Protein AF-0000000070395823 (afdb_homodimer)

pLDDT: mean 83.4, std 17.19, range [32.25, 97.19]

Foldseek 3Di:
DDPPPPPPPPPPPPPPPPPPPPPPPPPDFDFAFQWKKWKKFKWWWKQDPVGIDIDTWIKIKTHHNVQQKMKIWTWDADPVGDIWIWMWIDRQVVQWIWIDTPLAIAIEGHDDGRDGGTDDPPKDWDDWDFDDDPVDTFTKTWIWDDDPPFQKIKIWIWTADPVGHIHTAKMWMWGDDPRMTTTMIIGIDDMDRDDDDPCVNDDDPPRHHYD/DDPPPPPPPPPPPPPPPPPPPPPPPPPDFDFAFQWKKWKKFKWWWKQDPVGIDIDTWIWIKTHHNVQQKMKIWTWDADPVGDIWIWMWIDRQVVQWIWIDTPLAIAIEGHDDGRDGGTDDPPKDWDDWDFDDDPVDTFTWTWIWDDDPPFQKIKIWIWTADPVGHIHTAKMWMWGDDPRMTITMIIGIDDMDRDDDDPCSNDDDPPRHHYD

Solvent-accessible surface area (backbone atoms only — not comparable to full-atom values): 23323 Å² total; per-residue (Å²): 136,86,82,76,78,78,78,77,77,78,73,76,79,75,76,74,76,77,72,75,73,67,72,71,71,68,83,73,72,49,42,39,67,57,36,30,32,30,37,29,43,37,39,36,34,35,40,42,97,92,41,80,44,78,42,77,48,59,31,41,38,38,42,32,54,92,72,26,33,34,29,38,38,31,74,41,77,44,93,86,68,51,67,50,55,36,36,37,34,36,32,34,77,75,28,32,33,36,41,30,52,80,88,45,32,38,29,34,78,40,96,55,73,68,80,71,54,44,59,55,88,83,40,42,80,73,47,74,50,26,31,59,43,87,92,56,58,44,42,35,36,33,34,35,36,70,44,86,98,54,59,30,40,36,37,40,31,33,27,65,32,86,96,60,48,26,39,66,37,35,38,37,35,28,33,46,55,96,84,17,42,35,28,41,37,36,42,32,27,55,52,38,81,44,79,70,61,73,67,73,62,54,73,73,80,92,58,52,44,81,98,137,85,82,77,75,80,78,76,78,77,72,75,78,77,77,76,77,78,72,74,73,65,71,72,70,68,82,73,73,51,43,40,67,58,37,30,33,29,38,29,45,36,38,37,34,35,41,42,97,92,41,76,45,77,43,80,49,59,31,41,40,38,43,33,54,90,74,26,34,32,29,38,38,32,74,43,76,43,93,88,68,51,68,46,55,36,36,38,32,36,33,35,77,76,28,32,34,36,42,30,52,76,91,46,31,37,31,35,79,41,98,53,73,67,79,70,53,44,59,57,90,83,41,41,80,73,47,75,51,25,32,58,42,88,90,58,58,45,46,32,38,32,34,36,36,69,44,86,98,54,58,32,39,36,37,40,33,33,27,68,32,86,96,60,48,25,39,66,37,34,37,37,34,29,34,45,55,96,86,18,41,34,28,42,36,34,41,33,26,55,52,37,83,42,79,68,59,72,68,75,61,52,73,74,81,91,58,52,44,79,99

Structure (mmCIF, N/CA/C/O backbone):
data_AF-0000000070395823-model_v1
#
loop_
_entity.id
_entity.type
_entity.pdbx_description
1 polymer 'Uncharacterized protein LOC111121344'
#
loop_
_atom_site.group_PDB
_atom_site.id
_atom_site.type_symbol
_atom_site.label_atom_id
_atom_site.label_alt_id
_atom_site.label_comp_id
_atom_site.label_asym_id
_atom_site.label_entity_id
_atom_site.label_seq_id
_atom_site.pdbx_PDB_ins_code
_atom_site.Cartn_x
_atom_site.Cartn_y
_atom_site.Cartn_z
_atom_site.occupancy
_atom_site.B_iso_or_equiv
_atom_site.auth_seq_id
_atom_site.auth_comp_id
_atom_site.auth_asym_id
_atom_site.auth_atom_id
_atom_site.pdbx_PDB_model_num
ATOM 1 N N . MET A 1 1 ? -76 46.656 -15.5 1 32.94 1 MET A N 1
ATOM 2 C CA . MET A 1 1 ? -74.562 46.594 -15.633 1 32.94 1 MET A CA 1
ATOM 3 C C . MET A 1 1 ? -74 45.312 -14.992 1 32.94 1 MET A C 1
ATOM 5 O O . MET A 1 1 ? -74.188 45.062 -13.805 1 32.94 1 MET A O 1
ATOM 9 N N . SER A 1 2 ? -73.812 44.219 -15.781 1 36.81 2 SER A N 1
ATOM 10 C CA . SER A 1 2 ? -73.375 42.812 -15.617 1 36.81 2 SER A CA 1
ATOM 11 C C . SER A 1 2 ? -71.938 42.781 -15.195 1 36.81 2 SER A C 1
ATOM 13 O O . SER A 1 2 ? -71.062 43.312 -15.883 1 36.81 2 SER A O 1
ATOM 15 N N . PHE A 1 3 ? -71.625 42.719 -13.93 1 42.22 3 PHE A N 1
ATOM 16 C CA . PHE A 1 3 ? -70.312 42.531 -13.227 1 42.22 3 PHE A CA 1
ATOM 17 C C . PHE A 1 3 ? -69.688 41.188 -13.602 1 42.22 3 PHE A C 1
ATOM 19 O O . PHE A 1 3 ? -70.062 40.156 -13.047 1 42.22 3 PHE A O 1
ATOM 26 N N . TRP A 1 4 ? -69.312 40.906 -14.836 1 35.66 4 TRP A N 1
ATOM 27 C CA . TRP A 1 4 ? -68.5 39.781 -15.234 1 35.66 4 TRP A CA 1
ATOM 28 C C . TRP A 1 4 ? -67.125 39.844 -14.609 1 35.66 4 TRP A C 1
ATOM 30 O O . TRP A 1 4 ? -66.312 40.781 -14.914 1 35.66 4 TRP A O 1
ATOM 40 N N . ALA A 1 5 ? -67 39.406 -13.289 1 36.69 5 ALA A N 1
ATOM 41 C CA . ALA A 1 5 ? -65.75 39.125 -12.586 1 36.69 5 ALA A CA 1
ATOM 42 C C . ALA A 1 5 ? -64.875 38.25 -13.43 1 36.69 5 ALA A C 1
ATOM 44 O O . ALA A 1 5 ? -65.25 37.188 -13.898 1 36.69 5 ALA A O 1
ATOM 45 N N . SER A 1 6 ? -63.875 38.844 -14.195 1 34.88 6 SER A N 1
ATOM 46 C CA . SER A 1 6 ? -62.75 38.188 -14.852 1 34.88 6 SER A CA 1
ATOM 47 C C . SER A 1 6 ? -62 37.281 -13.883 1 34.88 6 SER A C 1
ATOM 49 O O . SER A 1 6 ? -61.375 37.75 -12.93 1 34.88 6 SER A O 1
ATOM 51 N N . LEU A 1 7 ? -62.406 36.062 -13.648 1 36.81 7 LEU A N 1
ATOM 52 C CA . LEU A 1 7 ? -61.625 35.031 -12.969 1 36.81 7 LEU A CA 1
ATOM 53 C C . LEU A 1 7 ? -60.281 34.812 -13.688 1 36.81 7 LEU A C 1
ATOM 55 O O . LEU A 1 7 ? -60.25 34.25 -14.789 1 36.81 7 LEU A O 1
ATOM 59 N N . ALA A 1 8 ? -59.281 35.719 -13.547 1 37.19 8 ALA A N 1
ATOM 60 C CA . ALA A 1 8 ? -57.875 35.438 -13.93 1 37.19 8 ALA A CA 1
ATOM 61 C C . ALA A 1 8 ? -57.438 34.062 -13.445 1 37.19 8 ALA A C 1
ATOM 63 O O . ALA A 1 8 ? -57.594 33.75 -12.273 1 37.19 8 ALA A O 1
ATOM 64 N N . LEU A 1 9 ? -57.438 33.031 -14.32 1 36.94 9 LEU A N 1
ATOM 65 C CA . LEU A 1 9 ? -56.844 31.703 -14.188 1 36.94 9 LEU A CA 1
ATOM 66 C C . LEU A 1 9 ? -55.406 31.797 -13.695 1 36.94 9 LEU A C 1
ATOM 68 O O . LEU A 1 9 ? -54.562 32.375 -14.359 1 36.94 9 LEU A O 1
ATOM 72 N N . TYR A 1 10 ? -55.156 32.031 -12.398 1 38.88 10 TYR A N 1
ATOM 73 C CA . TYR A 1 10 ? -53.844 31.766 -11.828 1 38.88 10 TYR A CA 1
ATOM 74 C C . TYR A 1 10 ? -53.312 30.422 -12.32 1 38.88 10 TYR A C 1
ATOM 76 O O . TYR A 1 10 ? -53.875 29.375 -12.031 1 38.88 10 TYR A O 1
ATOM 84 N N . THR A 1 11 ? -52.688 30.375 -13.523 1 43.28 11 THR A N 1
ATOM 85 C CA . THR A 1 11 ? -51.906 29.203 -13.922 1 43.28 11 THR A CA 1
ATOM 86 C C . THR A 1 11 ? -50.844 28.859 -12.859 1 43.28 11 THR A C 1
ATOM 88 O O . THR A 1 11 ? -50 29.703 -12.523 1 43.28 11 THR A O 1
ATOM 91 N N . PRO A 1 12 ? -51.094 27.938 -11.93 1 45.09 12 PRO A N 1
ATOM 92 C CA . PRO A 1 12 ? -50 27.484 -11.086 1 45.09 12 PRO A CA 1
ATOM 93 C C . PRO A 1 12 ? -48.75 27.109 -11.883 1 45.09 12 PRO A C 1
ATOM 95 O O . PRO A 1 12 ? -48.844 26.344 -12.852 1 45.09 12 PRO A O 1
ATOM 98 N N . LEU A 1 13 ? -47.812 28.031 -12.031 1 44.53 13 LEU A N 1
ATOM 99 C CA . LEU A 1 13 ? -46.469 27.656 -12.492 1 44.53 13 LEU A CA 1
ATOM 100 C C . LEU A 1 13 ? -45.969 26.422 -11.766 1 44.53 13 LEU A C 1
ATOM 102 O O . LEU A 1 13 ? -45.688 26.469 -10.562 1 44.53 13 LEU A O 1
ATOM 106 N N . LEU A 1 14 ? -46.406 25.234 -12.172 1 43.81 14 LEU A N 1
ATOM 107 C CA . LEU A 1 14 ? -45.75 23.984 -11.773 1 43.81 14 LEU A CA 1
ATOM 108 C C . LEU A 1 14 ? -44.219 24.078 -11.977 1 43.81 14 LEU A C 1
ATOM 110 O O . LEU A 1 14 ? -43.75 24.125 -13.109 1 43.81 14 LEU A O 1
ATOM 114 N N . LEU A 1 15 ? -43.5 24.688 -11.039 1 43.66 15 LEU A N 1
ATOM 115 C CA . LEU A 1 15 ? -42.062 24.516 -10.953 1 43.66 15 LEU A CA 1
ATOM 116 C C . LEU A 1 15 ? -41.688 23.047 -10.977 1 43.66 15 LEU A C 1
ATOM 118 O O . LEU A 1 15 ? -41.969 22.312 -10.016 1 43.66 15 LEU A O 1
ATOM 122 N N . ILE A 1 16 ? -41.562 22.453 -12.18 1 43.69 16 ILE A N 1
ATOM 123 C CA . ILE A 1 16 ? -40.938 21.156 -12.336 1 43.69 16 ILE A CA 1
ATOM 124 C C . ILE A 1 16 ? -39.562 21.172 -11.68 1 43.69 16 ILE A C 1
ATOM 126 O O . ILE A 1 16 ? -38.625 21.844 -12.164 1 43.69 16 ILE A O 1
ATOM 130 N N . LEU A 1 17 ? -39.5 20.953 -10.391 1 42.12 17 LEU A N 1
ATOM 131 C CA . LEU A 1 17 ? -38.25 20.531 -9.789 1 42.12 17 LEU A CA 1
ATOM 132 C C . LEU A 1 17 ? -37.625 19.406 -10.602 1 42.12 17 LEU A C 1
ATOM 134 O O . LEU A 1 17 ? -38.062 18.266 -10.547 1 42.12 17 LEU A O 1
ATOM 138 N N . TYR A 1 18 ? -36.938 19.734 -11.703 1 43.25 18 TYR A N 1
ATOM 139 C CA . TYR A 1 18 ? -35.969 18.797 -12.32 1 43.25 18 TYR A CA 1
ATOM 140 C C . TYR A 1 18 ? -34.969 18.297 -11.297 1 43.25 18 TYR A C 1
ATOM 142 O O . TYR A 1 18 ? -34 18.969 -10.984 1 43.25 18 TYR A O 1
ATOM 150 N N . THR A 1 19 ? -35.438 17.328 -10.445 1 45.16 19 THR A N 1
ATOM 151 C CA . THR A 1 19 ? -34.406 16.531 -9.758 1 45.16 19 THR A CA 1
ATOM 152 C C . THR A 1 19 ? -33.531 15.773 -10.758 1 45.16 19 THR A C 1
ATOM 154 O O . THR A 1 19 ? -34 14.844 -11.414 1 45.16 19 THR A O 1
ATOM 157 N N . GLU A 1 20 ? -32.531 16.344 -11.25 1 43.03 20 GLU A N 1
ATOM 158 C CA . GLU A 1 20 ? -31.531 15.531 -11.914 1 43.03 20 GLU A CA 1
ATOM 159 C C . GLU A 1 20 ? -31.156 14.312 -11.078 1 43.03 20 GLU A C 1
ATOM 161 O O . GLU A 1 20 ? -30.516 14.438 -10.031 1 43.03 20 GLU A O 1
ATOM 166 N N . ILE A 1 21 ? -31.922 13.281 -11.219 1 42.41 21 ILE A N 1
ATOM 167 C CA . ILE A 1 21 ? -31.375 12.008 -10.773 1 42.41 21 ILE A CA 1
ATOM 168 C C . ILE A 1 21 ? -29.984 11.789 -11.367 1 42.41 21 ILE A C 1
ATOM 170 O O . ILE A 1 21 ? -29.859 11.562 -12.57 1 42.41 21 ILE A O 1
ATOM 174 N N . HIS A 1 22 ? -29 12.312 -10.789 1 41.56 22 HIS A N 1
ATOM 175 C CA . HIS A 1 22 ? -27.703 11.789 -11.172 1 41.56 22 HIS A CA 1
ATOM 176 C C . HIS A 1 22 ? -27.688 10.266 -11.125 1 41.56 22 HIS A C 1
ATOM 178 O O . HIS A 1 22 ? -28.094 9.664 -10.133 1 41.56 22 HIS A O 1
ATOM 184 N N . PRO A 1 23 ? -27.766 9.625 -12.258 1 39.72 23 PRO A N 1
ATOM 185 C CA . PRO A 1 23 ? -27.625 8.172 -12.125 1 39.72 23 PRO A CA 1
ATOM 186 C C . PRO A 1 23 ? -26.562 7.781 -11.086 1 39.72 23 PRO A C 1
ATOM 188 O O . PRO A 1 23 ? -25.5 8.398 -11.023 1 39.72 23 PRO A O 1
ATOM 191 N N . ILE A 1 24 ? -26.984 7.266 -10.016 1 39.91 24 ILE A N 1
ATOM 192 C CA . ILE A 1 24 ? -26.016 6.57 -9.172 1 39.91 24 ILE A CA 1
ATOM 193 C C . ILE A 1 24 ? -25 5.828 -10.039 1 39.91 24 ILE A C 1
ATOM 195 O O . ILE A 1 24 ? -25.375 4.934 -10.805 1 39.91 24 ILE A O 1
ATOM 199 N N . GLN A 1 25 ? -24.125 6.434 -10.633 1 43.28 25 GLN A N 1
ATOM 200 C CA . GLN A 1 25 ? -23.094 5.609 -11.25 1 43.28 25 GLN A CA 1
ATOM 201 C C . GLN A 1 25 ? -22.906 4.297 -10.492 1 43.28 25 GLN A C 1
ATOM 203 O O . GLN A 1 25 ? -22.578 4.309 -9.305 1 43.28 25 GLN A O 1
ATOM 208 N N . SER A 1 26 ? -23.656 3.299 -10.734 1 48.53 26 SER A N 1
ATOM 209 C CA . SER A 1 26 ? -23.547 1.973 -10.133 1 48.53 26 SER A CA 1
ATOM 210 C C . SER A 1 26 ? -22.094 1.628 -9.828 1 48.53 26 SER A C 1
ATOM 212 O O . SER A 1 26 ? -21.234 1.735 -10.695 1 48.53 26 SER A O 1
ATOM 214 N N . ILE A 1 27 ? -21.781 1.817 -8.609 1 60.62 27 ILE A N 1
ATOM 215 C CA . ILE A 1 27 ? -20.469 1.364 -8.18 1 60.62 27 ILE A CA 1
ATOM 216 C C . ILE A 1 27 ? -20.156 0.008 -8.805 1 60.62 27 ILE A C 1
ATOM 218 O O . ILE A 1 27 ? -20.828 -0.985 -8.516 1 60.62 27 ILE A O 1
ATOM 222 N N . THR A 1 28 ? -19.641 -0.088 -10.023 1 70.62 28 THR A N 1
ATOM 223 C CA . THR A 1 28 ? -19.344 -1.343 -10.703 1 70.62 28 THR A CA 1
ATOM 224 C C . THR A 1 28 ? -18.172 -2.061 -10.031 1 70.62 28 THR A C 1
ATOM 226 O O . THR A 1 28 ? -17.062 -1.522 -9.953 1 70.62 28 THR A O 1
ATOM 229 N N . ARG A 1 29 ? -18.562 -3.084 -9.18 1 85.81 29 ARG A N 1
ATOM 230 C CA . ARG A 1 29 ? -17.578 -4.055 -8.727 1 85.81 29 ARG A CA 1
ATOM 231 C C . ARG A 1 29 ? -16.922 -4.777 -9.898 1 85.81 29 ARG A C 1
ATOM 233 O O . ARG A 1 29 ? -17.609 -5.504 -10.633 1 85.81 29 ARG A O 1
ATOM 240 N N . CYS A 1 30 ? -15.75 -4.469 -10.109 1 88.88 30 CYS A N 1
ATOM 241 C CA . CYS A 1 30 ? -15.133 -5.016 -11.312 1 88.88 30 CYS A CA 1
ATOM 242 C C . CYS A 1 30 ? -14.359 -6.293 -11 1 88.88 30 CYS A C 1
ATOM 244 O O . CYS A 1 30 ? -14.172 -6.633 -9.828 1 88.88 30 CYS A O 1
ATOM 246 N N . CYS A 1 31 ? -14.039 -7.023 -12.039 1 92.25 31 CYS A N 1
ATOM 247 C CA . CYS A 1 31 ? -13.281 -8.266 -11.93 1 92.25 31 CYS A CA 1
ATOM 248 C C . CYS A 1 31 ? -11.906 -8.125 -12.578 1 92.25 31 CYS A C 1
ATOM 250 O O . CYS A 1 31 ? -11.773 -7.516 -13.641 1 92.25 31 CYS A O 1
ATOM 252 N N . LEU A 1 32 ? -10.977 -8.656 -11.914 1 93.31 32 LEU A N 1
ATOM 253 C CA . LEU A 1 32 ? -9.656 -8.75 -12.516 1 93.31 32 LEU A CA 1
ATOM 254 C C . LEU A 1 32 ? -9.688 -9.617 -13.766 1 93.31 32 LEU A C 1
ATOM 256 O O . LEU A 1 32 ? -10.555 -10.477 -13.906 1 93.31 32 LEU A O 1
ATOM 260 N N . PRO A 1 33 ? -8.695 -9.398 -14.672 1 91.75 33 PRO A N 1
ATOM 261 C CA . PRO A 1 33 ? -8.555 -10.359 -15.773 1 91.75 33 PRO A CA 1
ATOM 262 C C . PRO A 1 33 ? -8.344 -11.789 -15.289 1 91.75 33 PRO A C 1
ATOM 264 O O . PRO A 1 33 ? -7.77 -12.008 -14.219 1 91.75 33 PRO A O 1
ATOM 267 N N . ASP A 1 34 ? -8.805 -12.703 -16.109 1 91.56 34 ASP A N 1
ATOM 268 C CA . ASP A 1 34 ? -8.742 -14.109 -15.695 1 91.56 34 ASP A CA 1
ATOM 269 C C . ASP A 1 34 ? -7.316 -14.641 -15.766 1 91.56 34 ASP A C 1
ATOM 271 O O . ASP A 1 34 ? -6.996 -15.656 -15.141 1 91.56 34 ASP A O 1
ATOM 275 N N . ASN A 1 35 ? -6.512 -14.016 -16.609 1 93.06 35 ASN A N 1
ATOM 276 C CA . ASN A 1 35 ? -5.105 -14.367 -16.766 1 93.06 35 ASN A CA 1
ATOM 277 C C . ASN A 1 35 ? -4.238 -13.125 -16.969 1 93.06 35 ASN A C 1
ATOM 279 O O . ASN A 1 35 ? -4.535 -12.289 -17.812 1 93.06 35 ASN A O 1
ATOM 283 N N . PHE A 1 36 ? -3.166 -13.055 -16.141 1 93.25 36 PHE A N 1
ATOM 284 C CA .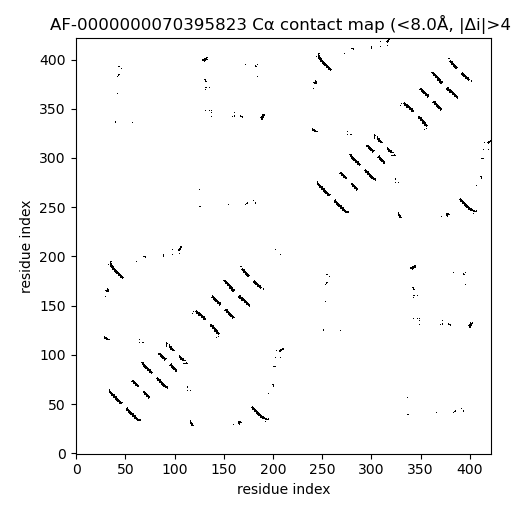 PHE A 1 36 ? -2.256 -11.93 -16.312 1 93.25 36 PHE A CA 1
ATOM 285 C C . PHE A 1 36 ? -0.923 -12.203 -15.625 1 93.25 36 PHE A C 1
ATOM 287 O O . PHE A 1 36 ? -0.799 -13.164 -14.859 1 93.25 36 PHE A O 1
ATOM 294 N N . ARG A 1 37 ? 0.043 -11.453 -15.969 1 94.94 37 ARG A N 1
ATOM 295 C CA . ARG A 1 37 ? 1.33 -11.406 -15.289 1 94.94 37 ARG A CA 1
ATOM 296 C C . ARG A 1 37 ? 1.631 -10 -14.781 1 94.94 37 ARG A C 1
ATOM 298 O O . ARG A 1 37 ? 1.167 -9.016 -15.367 1 94.94 37 ARG A O 1
ATOM 305 N N . SER A 1 38 ? 2.355 -9.93 -13.734 1 95.19 38 SER A N 1
ATOM 306 C CA . SER A 1 38 ? 2.697 -8.641 -13.148 1 95.19 38 SER A CA 1
ATOM 307 C C . SER A 1 38 ? 3.953 -8.734 -12.289 1 95.19 38 SER A C 1
ATOM 309 O O . SER A 1 38 ? 4.422 -9.836 -11.984 1 95.19 38 SER A O 1
ATOM 311 N N . HIS A 1 39 ? 4.504 -7.625 -12.039 1 96.19 39 HIS A N 1
ATOM 312 C CA . HIS A 1 39 ? 5.465 -7.504 -10.953 1 96.19 39 HIS A CA 1
ATOM 313 C C . HIS A 1 39 ? 4.793 -7.004 -9.672 1 96.19 39 HIS A C 1
ATOM 315 O O . HIS A 1 39 ? 3.854 -6.207 -9.734 1 96.19 39 HIS A O 1
ATOM 321 N N . MET A 1 40 ? 5.316 -7.492 -8.562 1 95.38 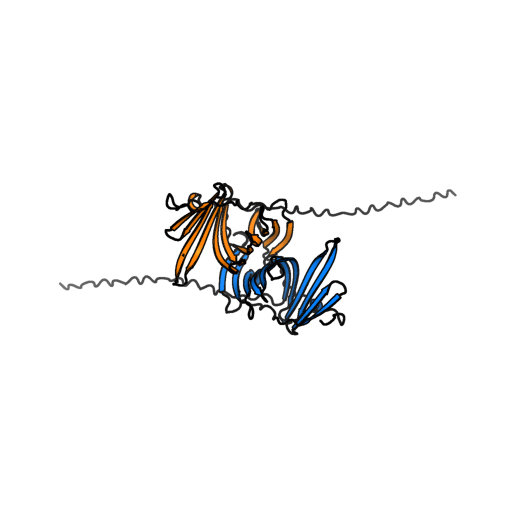40 MET A N 1
ATOM 322 C CA . MET A 1 40 ? 4.809 -7.066 -7.266 1 95.38 40 MET A CA 1
ATOM 323 C C . MET A 1 40 ? 5.957 -6.734 -6.316 1 95.38 40 MET A C 1
ATOM 325 O O . MET A 1 40 ? 6.855 -7.551 -6.109 1 95.38 40 MET A O 1
ATOM 329 N N . ASP A 1 41 ? 5.949 -5.562 -5.852 1 93.06 41 ASP A N 1
ATOM 330 C CA . ASP A 1 41 ? 6.785 -5.262 -4.695 1 93.06 41 ASP A CA 1
ATOM 331 C C . ASP A 1 41 ? 6.059 -5.59 -3.393 1 93.06 41 ASP A C 1
ATOM 333 O O . ASP A 1 41 ? 4.98 -5.055 -3.127 1 93.06 41 ASP A O 1
ATOM 337 N N . VAL A 1 42 ? 6.652 -6.492 -2.648 1 94.19 42 VAL A N 1
ATOM 338 C CA . VAL A 1 42 ? 6.035 -6.961 -1.413 1 94.19 42 VAL A CA 1
ATOM 339 C C . VAL A 1 42 ? 6.812 -6.434 -0.211 1 94.19 42 VAL A C 1
ATOM 341 O O . VAL A 1 42 ? 8.031 -6.621 -0.121 1 94.19 42 VAL A O 1
ATOM 344 N N . THR A 1 43 ? 6.094 -5.754 0.665 1 91.25 43 THR A N 1
ATOM 345 C CA . THR A 1 43 ? 6.746 -5.242 1.865 1 91.25 43 THR A CA 1
ATOM 346 C C . THR A 1 43 ? 5.844 -5.414 3.086 1 91.25 43 THR A C 1
ATOM 348 O O . THR A 1 43 ? 4.621 -5.445 2.959 1 91.25 43 THR A O 1
ATOM 351 N N . GLY A 1 44 ? 6.422 -5.547 4.242 1 90.25 44 GLY A N 1
ATOM 352 C CA . GLY A 1 44 ? 5.715 -5.742 5.496 1 90.25 44 GLY A CA 1
ATOM 353 C C . GLY A 1 44 ? 6.371 -6.773 6.398 1 90.25 44 GLY A C 1
ATOM 354 O O . GLY A 1 44 ? 7.598 -6.801 6.523 1 90.25 44 GLY A O 1
ATOM 355 N N . GLY A 1 45 ? 5.477 -7.504 7.105 1 85.38 45 GLY A N 1
ATOM 356 C CA . GLY A 1 45 ? 6.062 -8.516 7.973 1 85.38 45 GLY A CA 1
ATOM 357 C C . GLY A 1 45 ? 5.051 -9.164 8.898 1 85.38 45 GLY A C 1
ATOM 358 O O . GLY A 1 45 ? 3.846 -8.953 8.758 1 85.38 45 GLY A O 1
ATOM 359 N N . PHE A 1 46 ? 5.66 -10.07 9.656 1 83.44 46 PHE A N 1
ATOM 360 C CA . PHE A 1 46 ? 4.922 -10.844 10.648 1 83.44 46 PHE A CA 1
ATOM 361 C C . PHE A 1 46 ? 5.543 -10.688 12.031 1 83.44 46 PHE A C 1
ATOM 363 O O . PHE A 1 46 ? 6.762 -10.562 12.156 1 83.44 46 PHE A O 1
ATOM 370 N N . LEU A 1 47 ? 4.664 -10.617 12.93 1 83.19 47 LEU A N 1
ATOM 371 C CA . LEU A 1 47 ? 5.105 -10.695 14.32 1 83.19 47 LEU A CA 1
ATOM 372 C C . LEU A 1 47 ? 4.578 -11.961 14.984 1 83.19 47 LEU A C 1
ATOM 374 O O . LEU A 1 47 ? 3.363 -12.125 15.133 1 83.19 47 LEU A O 1
ATOM 378 N N . SER A 1 48 ? 5.574 -12.766 15.328 1 81.94 48 SER A N 1
ATOM 379 C CA . SER A 1 48 ? 5.238 -13.992 16.031 1 81.94 48 SER A CA 1
ATOM 380 C C . SER A 1 48 ? 5.957 -14.07 17.375 1 81.94 48 SER A C 1
ATOM 382 O O . SER A 1 48 ? 6.645 -13.133 17.781 1 81.94 48 SER A O 1
ATOM 384 N N . ASN A 1 49 ? 5.719 -15.172 18.109 1 80.5 49 ASN A N 1
ATOM 385 C CA . ASN A 1 49 ? 6.395 -15.391 19.391 1 80.5 49 ASN A CA 1
ATOM 386 C C . ASN A 1 49 ? 7.91 -15.484 19.203 1 80.5 49 ASN A C 1
ATOM 388 O O . ASN A 1 49 ? 8.664 -15.219 20.141 1 80.5 49 ASN A O 1
ATOM 392 N N . ASP A 1 50 ? 8.352 -15.828 18 1 83.31 50 ASP A N 1
ATOM 393 C CA . ASP A 1 50 ? 9.781 -15.969 17.719 1 83.31 50 ASP A CA 1
ATOM 394 C C . ASP A 1 50 ? 10.391 -14.633 17.312 1 83.31 50 ASP A C 1
ATOM 396 O O . ASP A 1 50 ? 11.602 -14.539 17.094 1 83.31 50 ASP A O 1
ATOM 400 N N . GLY A 1 51 ? 9.531 -13.656 17.297 1 80.69 51 GLY A N 1
ATOM 401 C CA . GLY A 1 51 ? 10.023 -12.336 16.922 1 80.69 51 GLY A CA 1
ATOM 402 C C . GLY A 1 51 ? 9.523 -11.867 15.578 1 80.69 51 GLY A C 1
ATOM 403 O O . GLY A 1 51 ? 8.727 -12.547 14.93 1 80.69 51 GLY A O 1
ATOM 404 N N . PRO A 1 52 ? 9.969 -10.68 15.219 1 82.56 52 PRO A N 1
ATOM 405 C CA . PRO A 1 52 ? 9.523 -10.125 13.938 1 82.56 52 PRO A CA 1
ATOM 406 C C . PRO A 1 52 ? 10.242 -10.742 12.742 1 82.56 52 PRO A C 1
ATOM 408 O O . PRO A 1 52 ? 11.422 -11.078 12.836 1 82.56 52 PRO A O 1
ATOM 411 N N . ARG A 1 53 ? 9.477 -10.938 11.648 1 85.56 53 ARG A N 1
ATOM 412 C CA . ARG A 1 53 ? 10 -11.297 10.336 1 85.56 53 ARG A CA 1
ATOM 413 C C . ARG A 1 53 ? 9.555 -10.297 9.281 1 85.56 53 ARG A C 1
ATOM 415 O O . ARG A 1 53 ? 8.359 -10.062 9.102 1 85.56 53 ARG A O 1
ATOM 422 N N . PHE A 1 54 ? 10.531 -9.773 8.633 1 84.56 54 PHE A N 1
ATOM 423 C CA . PHE A 1 54 ? 10.234 -8.75 7.629 1 84.56 54 PHE A CA 1
ATOM 424 C C . PHE A 1 54 ? 10.289 -9.336 6.227 1 84.56 54 PHE A C 1
ATOM 426 O O . PHE A 1 54 ? 11.07 -10.25 5.961 1 84.56 54 PHE A O 1
ATOM 433 N N . VAL A 1 55 ? 9.43 -8.859 5.434 1 86.81 55 VAL A N 1
ATOM 434 C CA . VAL A 1 55 ? 9.383 -9.242 4.027 1 86.81 55 VAL A CA 1
ATOM 435 C C . VAL A 1 55 ? 9.656 -8.016 3.148 1 86.81 55 VAL A C 1
ATOM 437 O O . VAL A 1 55 ? 9.055 -6.961 3.346 1 86.81 55 VAL A O 1
ATOM 440 N N . ASP A 1 56 ? 10.578 -8.133 2.352 1 88.5 56 ASP A N 1
ATOM 441 C CA . ASP A 1 56 ? 10.93 -7.129 1.358 1 88.5 56 ASP A CA 1
ATOM 442 C C . ASP A 1 56 ? 11.461 -7.777 0.082 1 88.5 56 ASP A C 1
ATOM 444 O O . ASP A 1 56 ? 12.625 -8.18 0.022 1 88.5 56 ASP A O 1
ATOM 448 N N . SER A 1 57 ? 10.57 -7.867 -0.919 1 89.75 57 SER A N 1
ATOM 449 C CA . SER A 1 57 ? 10.984 -8.57 -2.129 1 89.75 57 SER A CA 1
ATOM 450 C C . SER A 1 57 ? 10.195 -8.094 -3.344 1 89.75 57 SER A C 1
ATOM 452 O O . SER A 1 57 ? 9.094 -7.555 -3.205 1 89.75 57 SER A O 1
ATOM 454 N N . ARG A 1 58 ? 10.836 -8.281 -4.457 1 93.19 58 ARG A N 1
ATOM 455 C CA . ARG A 1 58 ? 10.133 -8.148 -5.727 1 93.19 58 ARG A CA 1
ATOM 456 C C . ARG A 1 58 ? 9.789 -9.516 -6.312 1 93.19 58 ARG A C 1
ATOM 458 O O . ARG A 1 58 ? 10.641 -10.398 -6.383 1 93.19 58 ARG A O 1
ATOM 465 N N . VAL A 1 59 ? 8.578 -9.609 -6.73 1 96.5 59 VAL A N 1
ATOM 466 C CA . VAL A 1 59 ? 8.031 -10.898 -7.156 1 96.5 59 VAL A CA 1
ATOM 467 C C . VAL A 1 59 ? 7.441 -10.766 -8.555 1 96.5 59 VAL A C 1
ATOM 469 O O . VAL A 1 59 ? 6.746 -9.797 -8.859 1 96.5 59 VAL A O 1
ATOM 472 N N . LEU A 1 60 ? 7.82 -11.68 -9.391 1 96.62 60 LEU A N 1
ATOM 473 C CA . LEU A 1 60 ? 7.07 -11.859 -10.625 1 96.62 60 LEU A CA 1
ATOM 474 C C . LEU A 1 60 ? 5.891 -12.805 -10.414 1 96.62 60 LEU A C 1
ATOM 476 O O . LEU A 1 60 ? 6.066 -13.93 -9.938 1 96.62 60 LEU A O 1
ATOM 480 N N . LEU A 1 61 ? 4.707 -12.352 -10.781 1 96.44 61 LEU A N 1
ATOM 481 C CA . LEU A 1 61 ? 3.488 -13.133 -10.586 1 96.44 61 LEU A CA 1
ATOM 482 C C . LEU A 1 61 ? 2.867 -13.523 -11.922 1 96.44 61 LEU A C 1
ATOM 484 O O . LEU A 1 61 ? 2.693 -12.68 -12.805 1 96.44 61 LEU A O 1
ATOM 488 N N . TYR A 1 62 ? 2.549 -14.805 -12.039 1 96.56 62 TYR A N 1
ATOM 489 C CA . TYR A 1 62 ? 1.624 -15.328 -13.039 1 96.56 62 TYR A CA 1
ATOM 490 C C . TYR A 1 62 ? 0.317 -15.773 -12.391 1 96.56 62 TYR A C 1
ATOM 492 O O . TYR A 1 62 ? 0.325 -16.516 -11.414 1 96.56 62 TYR A O 1
ATOM 500 N N . PHE A 1 63 ? -0.728 -15.297 -12.93 1 96 63 PHE A N 1
ATOM 501 C CA . PHE A 1 63 ? -2.061 -15.586 -12.406 1 96 63 PHE A CA 1
ATOM 502 C C . PHE A 1 63 ? -2.93 -16.234 -13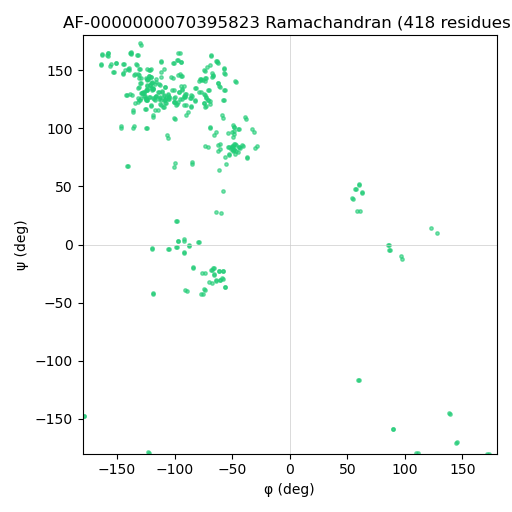.477 1 96 63 PHE A C 1
ATOM 504 O O . PHE A 1 63 ? -3.064 -15.703 -14.586 1 96 63 PHE A O 1
ATOM 511 N N . ASP A 1 64 ? -3.48 -17.344 -13.117 1 96.12 64 ASP A N 1
ATOM 512 C CA . ASP A 1 64 ? -4.395 -18.062 -14 1 96.12 64 ASP A CA 1
ATOM 513 C C . ASP A 1 64 ? -5.625 -18.562 -13.242 1 96.12 64 ASP A C 1
ATOM 515 O O . ASP A 1 64 ? -5.625 -19.656 -12.695 1 96.12 64 ASP A O 1
ATOM 519 N N . TYR A 1 65 ? -6.695 -17.812 -13.398 1 94.25 65 TYR A N 1
ATOM 520 C CA . TYR A 1 65 ? -7.879 -18.094 -12.594 1 94.25 65 TYR A CA 1
ATOM 521 C C . TYR A 1 65 ? -8.609 -19.328 -13.117 1 94.25 65 TYR A C 1
ATOM 523 O O . TYR A 1 65 ? -9.047 -20.172 -12.336 1 94.25 65 TYR A O 1
ATOM 531 N N . PRO A 1 66 ? -8.781 -19.516 -14.43 1 93.31 66 PRO A N 1
ATOM 532 C CA . PRO A 1 66 ? -9.531 -20.672 -14.93 1 93.31 66 PRO A CA 1
ATOM 533 C C . PRO A 1 66 ? -8.961 -22 -14.445 1 93.31 66 PRO A C 1
ATOM 535 O O . PRO A 1 66 ? -9.711 -22.938 -14.156 1 93.31 66 PRO A O 1
ATOM 538 N N . THR A 1 67 ? -7.66 -22.062 -14.359 1 94.19 67 THR A N 1
ATOM 539 C CA . THR A 1 67 ? -7.066 -23.328 -13.914 1 94.19 67 THR A CA 1
ATOM 540 C C . THR A 1 67 ? -6.742 -23.266 -12.422 1 94.19 67 THR A C 1
ATOM 542 O O . THR A 1 67 ? -6.207 -24.234 -11.867 1 94.19 67 THR A O 1
ATOM 545 N N . GLN A 1 68 ? -6.973 -22.141 -11.781 1 95.75 68 GLN A N 1
ATOM 546 C CA . GLN A 1 68 ? -6.77 -21.906 -10.359 1 95.75 68 GLN A CA 1
ATOM 547 C C . GLN A 1 68 ? -5.309 -22.125 -9.969 1 95.75 68 GLN A C 1
ATOM 549 O O . GLN A 1 68 ? -5.012 -22.812 -8.992 1 95.75 68 GLN A O 1
ATOM 554 N N . ARG A 1 69 ? -4.449 -21.438 -10.734 1 96.19 69 ARG A N 1
ATOM 555 C CA . ARG A 1 69 ? -3.023 -21.594 -10.477 1 96.19 69 ARG A CA 1
ATOM 556 C C . ARG A 1 69 ? -2.314 -20.25 -10.477 1 96.19 69 ARG A C 1
ATOM 558 O O . ARG A 1 69 ? -2.705 -19.344 -11.211 1 96.19 69 ARG A O 1
ATOM 565 N N . THR A 1 70 ? -1.348 -20.172 -9.664 1 97 70 THR A N 1
ATOM 566 C CA . THR A 1 70 ? -0.424 -19.047 -9.68 1 97 70 THR A CA 1
ATOM 567 C C . THR A 1 70 ? 1.023 -19.531 -9.695 1 97 70 THR A C 1
ATOM 569 O O . THR A 1 70 ? 1.313 -20.641 -9.25 1 97 70 THR A O 1
ATOM 572 N N . ARG A 1 71 ? 1.837 -18.766 -10.25 1 97.06 71 ARG A N 1
ATOM 573 C CA . ARG A 1 71 ? 3.285 -18.922 -10.195 1 97.06 71 ARG A CA 1
ATOM 574 C C . ARG A 1 71 ? 3.965 -17.641 -9.758 1 97.06 71 ARG A C 1
ATOM 576 O O . ARG A 1 71 ? 3.65 -16.562 -10.273 1 97.06 71 ARG A O 1
ATOM 583 N N . THR A 1 72 ? 4.832 -17.734 -8.797 1 96.94 72 THR A N 1
ATOM 584 C CA . THR A 1 72 ? 5.613 -16.578 -8.367 1 96.94 72 THR A CA 1
ATOM 585 C C . THR A 1 72 ? 7.109 -16.875 -8.461 1 96.94 72 THR A C 1
ATOM 587 O O . THR A 1 72 ? 7.543 -18 -8.203 1 96.94 72 THR A O 1
ATOM 590 N N . GLU A 1 73 ? 7.816 -15.875 -8.852 1 96.19 73 GLU A N 1
ATOM 591 C CA . GLU A 1 73 ? 9.273 -15.938 -8.922 1 96.19 73 GLU A CA 1
ATOM 592 C C . GLU A 1 73 ? 9.914 -14.797 -8.141 1 96.19 73 GLU A C 1
ATOM 594 O O . GLU A 1 73 ? 9.547 -13.633 -8.328 1 96.19 73 GLU A O 1
ATOM 599 N N . THR A 1 74 ? 10.797 -15.18 -7.297 1 95.25 74 THR A N 1
ATOM 600 C CA . THR A 1 74 ? 11.539 -14.203 -6.508 1 95.25 74 THR A CA 1
ATOM 601 C C . THR A 1 74 ? 13.039 -14.461 -6.602 1 95.25 74 THR A C 1
ATOM 603 O O . THR A 1 74 ? 13.492 -15.594 -6.414 1 95.25 74 THR A O 1
ATOM 606 N N . THR A 1 75 ? 13.742 -13.43 -6.883 1 91.19 75 THR A N 1
ATOM 607 C CA . THR A 1 75 ? 15.195 -13.547 -6.828 1 91.19 75 THR A CA 1
ATOM 608 C C . THR A 1 75 ? 15.695 -13.398 -5.395 1 91.19 75 THR A C 1
ATOM 610 O O . THR A 1 75 ? 15.422 -12.391 -4.738 1 91.19 75 THR A O 1
ATOM 613 N N . VAL A 1 76 ? 16.375 -14.336 -4.984 1 87.12 76 VAL A N 1
ATOM 614 C CA . VAL A 1 76 ? 16.906 -14.336 -3.625 1 87.12 76 VAL A CA 1
ATOM 615 C C . VAL A 1 76 ? 18.406 -14.055 -3.662 1 87.12 76 VAL A C 1
ATOM 617 O O . VAL A 1 76 ? 19.141 -14.688 -4.426 1 87.12 76 VAL A O 1
ATOM 620 N N . HIS A 1 77 ? 18.719 -13.102 -2.855 1 84.5 77 HIS A N 1
ATOM 621 C CA . HIS A 1 77 ? 20.125 -12.758 -2.725 1 84.5 77 HIS A CA 1
ATOM 622 C C . HIS A 1 77 ? 20.703 -13.266 -1.403 1 84.5 77 HIS A C 1
ATOM 624 O O . HIS A 1 77 ? 20.203 -12.898 -0.332 1 84.5 77 HIS A O 1
ATOM 630 N N . LEU A 1 78 ? 21.703 -13.984 -1.474 1 82.5 78 LEU A N 1
ATOM 631 C CA . LEU A 1 78 ? 22.359 -14.508 -0.277 1 82.5 78 LEU A CA 1
ATOM 632 C C . LEU A 1 78 ? 23.5 -13.609 0.164 1 82.5 78 LEU A C 1
ATOM 634 O O . LEU A 1 78 ? 24.062 -12.867 -0.647 1 82.5 78 LEU A O 1
ATOM 638 N N . PRO A 1 79 ? 23.75 -13.781 1.387 1 83.94 79 PRO A N 1
ATOM 639 C CA . PRO A 1 79 ? 24.844 -12.953 1.908 1 83.94 79 PRO A CA 1
ATOM 640 C C . PRO A 1 79 ? 26.172 -13.211 1.199 1 83.94 79 PRO A C 1
ATOM 642 O O . PRO A 1 79 ? 27.016 -12.32 1.119 1 83.94 79 PRO A O 1
ATOM 645 N N . ASN A 1 80 ? 26.406 -14.375 0.728 1 88.88 80 ASN A N 1
ATOM 646 C CA . ASN A 1 80 ? 27.672 -14.711 0.081 1 88.88 80 ASN A CA 1
ATOM 647 C C . ASN A 1 80 ? 27.719 -14.211 -1.359 1 88.88 80 ASN A C 1
ATOM 649 O O . ASN A 1 80 ? 28.672 -14.492 -2.092 1 88.88 80 ASN A O 1
ATOM 653 N N . GLY A 1 81 ? 26.719 -13.57 -1.748 1 86.62 81 GLY A N 1
ATOM 654 C CA . GLY A 1 81 ? 26.703 -12.961 -3.072 1 86.62 81 GLY A CA 1
ATOM 655 C C . GLY A 1 81 ? 26 -13.82 -4.105 1 86.62 81 GLY A C 1
ATOM 656 O O . GLY A 1 81 ? 25.734 -13.375 -5.223 1 86.62 81 GLY A O 1
ATOM 657 N N . LEU A 1 82 ? 25.719 -15.023 -3.703 1 87.06 82 LEU A N 1
ATOM 658 C CA . LEU A 1 82 ? 25.016 -15.906 -4.629 1 87.06 82 LEU A CA 1
ATOM 659 C C . LEU A 1 82 ? 23.547 -15.523 -4.723 1 87.06 82 LEU A C 1
ATOM 661 O O . LEU A 1 82 ? 22.969 -15.031 -3.752 1 87.06 82 LEU A O 1
ATOM 665 N N . THR A 1 83 ? 23.094 -15.633 -5.941 1 87.81 83 THR A N 1
ATOM 666 C CA . THR A 1 83 ? 21.688 -15.367 -6.188 1 87.81 83 THR A CA 1
ATOM 667 C C . THR A 1 83 ? 21 -16.594 -6.785 1 87.81 83 THR A C 1
ATOM 669 O O . THR A 1 83 ? 21.609 -17.344 -7.555 1 87.81 83 THR A O 1
ATOM 672 N N . PHE A 1 84 ? 19.812 -16.875 -6.344 1 88.81 84 PHE A N 1
ATOM 673 C CA . PHE A 1 84 ? 19.031 -17.922 -6.996 1 88.81 84 PHE A CA 1
ATOM 674 C C . PHE A 1 84 ? 17.578 -17.484 -7.145 1 88.81 84 PHE A C 1
ATOM 676 O O . PHE A 1 84 ? 17.141 -16.531 -6.508 1 88.81 84 PHE A O 1
ATOM 683 N N . LEU A 1 85 ? 16.922 -18.25 -7.984 1 92.75 85 LEU A N 1
ATOM 684 C CA . LEU A 1 85 ? 15.508 -17.984 -8.234 1 92.75 85 LEU A CA 1
ATOM 685 C C . LEU A 1 85 ? 14.633 -18.922 -7.414 1 92.75 85 LEU A C 1
ATOM 687 O O . LEU A 1 85 ? 14.773 -20.156 -7.5 1 92.75 85 LEU A O 1
ATOM 691 N N . HIS A 1 86 ? 13.875 -18.312 -6.621 1 95 86 HIS A N 1
ATOM 692 C CA . HIS A 1 86 ? 12.836 -19.062 -5.918 1 95 86 HIS A CA 1
ATOM 693 C C . HIS A 1 86 ? 11.516 -19.016 -6.672 1 95 86 HIS A C 1
ATOM 695 O O . HIS A 1 86 ? 11.016 -17.938 -6.996 1 95 86 HIS A O 1
ATOM 701 N N . THR A 1 87 ? 11.039 -20.25 -6.926 1 96.38 87 THR A N 1
ATOM 702 C CA . THR A 1 87 ? 9.773 -20.359 -7.645 1 96.38 87 THR A CA 1
ATOM 703 C C . THR A 1 87 ? 8.734 -21.094 -6.812 1 96.38 87 THR A C 1
ATOM 705 O O . THR A 1 87 ? 9.047 -22.109 -6.191 1 96.38 87 THR A O 1
ATOM 708 N N . GLU A 1 88 ? 7.551 -20.5 -6.824 1 96.88 88 GLU A N 1
ATOM 709 C CA . GLU A 1 88 ? 6.406 -21.156 -6.199 1 96.88 88 GLU A CA 1
ATOM 710 C C . GLU A 1 88 ? 5.25 -21.297 -7.18 1 96.88 88 GLU A C 1
ATOM 712 O O . GLU A 1 88 ? 4.84 -20.328 -7.816 1 96.88 88 GLU A O 1
ATOM 717 N N . ILE A 1 89 ? 4.848 -22.531 -7.301 1 97.19 89 ILE A N 1
ATOM 718 C CA . ILE A 1 89 ? 3.643 -22.812 -8.07 1 97.19 89 ILE A CA 1
ATOM 719 C C . ILE A 1 89 ? 2.535 -23.297 -7.141 1 97.19 89 ILE A C 1
ATOM 721 O O . ILE A 1 89 ? 2.688 -24.328 -6.473 1 97.19 89 ILE A O 1
ATOM 725 N N . ALA A 1 90 ? 1.468 -22.562 -7.133 1 97.19 90 ALA A N 1
ATOM 726 C CA . ALA A 1 90 ? 0.299 -22.969 -6.352 1 97.19 90 ALA A CA 1
ATOM 727 C C . ALA A 1 90 ? -0.823 -23.453 -7.262 1 97.19 90 ALA A C 1
ATOM 729 O O . ALA A 1 90 ? -1.257 -22.734 -8.164 1 97.19 90 ALA A O 1
ATOM 730 N N . ASP A 1 91 ? -1.197 -24.625 -7.035 1 96.94 91 ASP A N 1
ATOM 731 C CA . ASP A 1 91 ? -2.373 -25.219 -7.672 1 96.94 91 ASP A CA 1
ATOM 732 C C . ASP A 1 91 ? -3.535 -25.328 -6.688 1 96.94 91 ASP A C 1
ATOM 734 O O . ASP A 1 91 ? -3.684 -26.328 -5.996 1 96.94 91 ASP A O 1
ATOM 738 N N . PHE A 1 92 ? -4.355 -24.312 -6.676 1 96.31 92 PHE A N 1
ATOM 739 C CA . PHE A 1 92 ? -5.43 -24.203 -5.691 1 96.31 92 PHE A CA 1
ATOM 740 C C . PHE A 1 92 ? -6.488 -25.281 -5.926 1 96.31 92 PHE A C 1
ATOM 742 O O . PHE A 1 92 ? -7.125 -25.75 -4.977 1 96.31 92 PHE A O 1
ATOM 749 N N . GLY A 1 93 ? -6.734 -25.672 -7.176 1 95.38 93 GLY A N 1
ATOM 750 C CA . GLY A 1 93 ? -7.691 -26.719 -7.496 1 95.38 93 GLY A CA 1
ATOM 751 C C . GLY A 1 93 ? -7.301 -28.078 -6.945 1 95.38 93 GLY A C 1
ATOM 752 O O . GLY A 1 93 ? -8.164 -28.859 -6.535 1 95.38 93 GLY A O 1
ATOM 753 N N . LYS A 1 94 ? -6.031 -28.312 -6.844 1 95.31 94 LYS A N 1
ATOM 754 C CA . LYS A 1 94 ? -5.543 -29.609 -6.359 1 95.31 94 LYS A CA 1
ATOM 755 C C . LYS A 1 94 ? -5.02 -29.484 -4.93 1 95.31 94 LYS A C 1
ATOM 757 O O . LYS A 1 94 ? -4.504 -30.469 -4.379 1 95.31 94 LYS A O 1
ATOM 762 N N . HIS A 1 95 ? -5 -28.297 -4.406 1 95.75 95 HIS A N 1
ATOM 763 C CA . HIS A 1 95 ? -4.562 -28.047 -3.039 1 95.75 95 HIS A CA 1
ATOM 764 C C . HIS A 1 95 ? -3.098 -28.422 -2.852 1 95.75 95 HIS A C 1
ATOM 766 O O . HIS A 1 95 ? -2.746 -29.094 -1.88 1 95.75 95 HIS A O 1
ATOM 772 N N . ARG A 1 96 ? -2.322 -27.969 -3.859 1 95.75 96 ARG A N 1
ATOM 773 C CA . ARG A 1 96 ? -0.895 -28.281 -3.826 1 95.75 96 ARG A CA 1
ATOM 774 C C . ARG A 1 96 ? -0.062 -27.031 -4.082 1 95.75 96 ARG A C 1
ATOM 776 O O . ARG A 1 96 ? -0.463 -26.156 -4.859 1 95.75 96 ARG A O 1
ATOM 783 N N . VAL A 1 97 ? 1.039 -27.016 -3.451 1 96.94 97 VAL A N 1
ATOM 784 C CA . VAL A 1 97 ? 2.018 -25.969 -3.707 1 96.94 97 VAL A CA 1
ATOM 785 C C . VAL A 1 97 ? 3.398 -26.594 -3.918 1 96.94 97 VAL A C 1
ATOM 787 O O . VAL A 1 97 ? 3.779 -27.531 -3.215 1 96.94 97 VAL A O 1
ATOM 790 N N . PHE A 1 98 ? 4.078 -26.125 -4.926 1 96.25 98 PHE A N 1
ATOM 791 C CA . PHE A 1 98 ? 5.434 -26.547 -5.277 1 96.25 98 PHE A CA 1
ATOM 792 C C . PHE A 1 98 ? 6.422 -25.406 -5.055 1 96.25 98 PHE A C 1
ATOM 794 O O . PHE A 1 98 ? 6.207 -24.281 -5.531 1 96.25 98 PHE A O 1
ATOM 801 N N . LYS A 1 99 ? 7.387 -25.641 -4.371 1 96.44 99 LYS A N 1
ATOM 802 C CA . LYS A 1 99 ? 8.461 -24.688 -4.133 1 96.44 99 LYS A CA 1
ATOM 803 C C . LYS A 1 99 ? 9.781 -25.188 -4.707 1 96.44 99 LYS A C 1
ATOM 805 O O . LYS A 1 99 ? 10.219 -26.297 -4.402 1 96.44 99 LYS A O 1
ATOM 810 N N . MET A 1 100 ? 10.367 -24.375 -5.469 1 94.5 100 MET A N 1
ATOM 811 C CA . MET A 1 100 ? 11.602 -24.75 -6.156 1 94.5 100 MET A CA 1
ATOM 812 C C . MET A 1 100 ? 12.711 -23.75 -5.844 1 94.5 100 MET A C 1
ATOM 814 O O . MET A 1 100 ? 12.531 -22.547 -6.012 1 94.5 100 MET A O 1
ATOM 818 N N . ASP A 1 101 ? 13.742 -24.234 -5.402 1 90.94 101 ASP A N 1
ATOM 819 C CA . ASP A 1 101 ? 14.992 -23.516 -5.184 1 90.94 101 ASP A CA 1
ATOM 820 C C . ASP A 1 101 ? 16.141 -24.203 -5.918 1 90.94 101 ASP A C 1
ATOM 822 O O . ASP A 1 101 ? 16.75 -25.141 -5.406 1 90.94 101 ASP A O 1
ATOM 826 N N . GLY A 1 102 ? 16.484 -23.625 -7.078 1 78.06 102 GLY A N 1
ATOM 827 C CA . GLY A 1 102 ? 17.453 -24.344 -7.883 1 78.06 102 GLY A CA 1
ATOM 828 C C . GLY A 1 102 ? 17 -25.734 -8.281 1 78.06 102 GLY A C 1
ATOM 829 O O . GLY A 1 102 ? 15.945 -25.891 -8.898 1 78.06 102 GLY A O 1
ATOM 830 N N . ALA A 1 103 ? 17.781 -26.734 -7.77 1 79 103 ALA A N 1
ATOM 831 C CA . ALA A 1 103 ? 17.484 -28.125 -8.133 1 79 103 ALA A CA 1
ATOM 832 C C . ALA A 1 103 ? 16.531 -28.766 -7.129 1 79 103 ALA A C 1
ATOM 834 O O . ALA A 1 103 ? 16.047 -29.875 -7.344 1 79 103 ALA A O 1
ATOM 835 N N . ASN A 1 104 ? 16.234 -28.094 -6.07 1 88.94 104 ASN A N 1
ATOM 836 C CA . ASN A 1 104 ? 15.375 -28.641 -5.027 1 88.94 104 ASN A CA 1
ATOM 837 C C . ASN A 1 104 ? 13.914 -28.281 -5.27 1 88.94 104 ASN A C 1
ATOM 839 O O . ASN A 1 104 ? 13.586 -27.109 -5.527 1 88.94 104 ASN A O 1
ATOM 843 N N . CYS A 1 105 ? 13.117 -29.312 -5.273 1 94.44 105 CYS A N 1
ATOM 844 C CA . CYS A 1 105 ? 11.68 -29.125 -5.441 1 94.44 105 CYS A CA 1
ATOM 845 C C . CYS A 1 105 ? 10.906 -29.859 -4.352 1 94.44 105 CYS A C 1
ATOM 847 O O . CYS A 1 105 ? 11.125 -31.047 -4.125 1 94.44 105 CYS A O 1
ATOM 849 N N . ARG A 1 106 ? 10.078 -29.125 -3.688 1 96 106 ARG A N 1
ATOM 850 C CA . ARG A 1 106 ? 9.234 -29.688 -2.639 1 96 106 ARG A CA 1
ATOM 851 C C . ARG A 1 106 ? 7.758 -29.469 -2.939 1 96 106 ARG A C 1
ATOM 853 O O . ARG A 1 106 ? 7.371 -28.391 -3.41 1 96 106 ARG A O 1
ATOM 860 N N . GLU A 1 107 ? 7.012 -30.469 -2.715 1 96 107 GLU A N 1
ATOM 861 C CA . GLU A 1 107 ? 5.555 -30.406 -2.832 1 96 107 GLU A CA 1
ATOM 862 C C . GLU A 1 107 ? 4.887 -30.516 -1.467 1 96 107 GLU A C 1
ATOM 864 O O . GLU A 1 107 ? 5.258 -31.359 -0.656 1 96 107 GLU A O 1
ATOM 869 N N . SER A 1 108 ? 3.936 -29.625 -1.162 1 95.56 108 SER A N 1
ATOM 870 C CA . SER A 1 108 ? 3.184 -29.703 0.086 1 95.56 108 SER A CA 1
ATOM 871 C C . SER A 1 108 ? 1.703 -29.422 -0.144 1 95.56 108 SER A C 1
ATOM 873 O O . SER A 1 108 ? 1.319 -28.906 -1.196 1 95.56 108 SER A O 1
ATOM 875 N N . HIS A 1 109 ? 0.938 -29.781 0.821 1 95.44 109 HIS A N 1
ATOM 876 C CA . HIS A 1 109 ? -0.492 -29.484 0.797 1 95.44 109 HIS A CA 1
ATOM 877 C C . HIS A 1 109 ? -0.768 -28.031 1.152 1 95.44 109 HIS A C 1
ATOM 879 O O . HIS A 1 109 ? -0.082 -27.453 1.999 1 95.44 109 HIS A O 1
ATOM 885 N N . MET A 1 110 ? -1.728 -27.438 0.474 1 90.75 110 MET A N 1
ATOM 886 C CA . MET A 1 110 ? -2.162 -26.062 0.773 1 90.75 110 MET A CA 1
ATOM 887 C C . MET A 1 110 ? -3.684 -26 0.866 1 90.75 110 MET A C 1
ATOM 889 O O . MET A 1 110 ? -4.387 -26.422 -0.048 1 90.75 110 MET A O 1
ATOM 893 N N . ASN A 1 111 ? -4.105 -25.469 2.014 1 86.75 111 ASN A N 1
ATOM 894 C CA . ASN A 1 111 ? -5.535 -25.266 2.217 1 86.75 111 ASN A CA 1
ATOM 895 C C . ASN A 1 111 ? -5.93 -23.812 1.98 1 86.75 111 ASN A C 1
ATOM 897 O O . ASN A 1 111 ? -6.238 -23.078 2.926 1 86.75 111 ASN A O 1
ATOM 901 N N . ALA A 1 112 ? -5.832 -23.391 0.83 1 86 112 ALA A N 1
ATOM 902 C CA . ALA A 1 112 ? -6.219 -22.031 0.429 1 86 112 ALA A CA 1
ATOM 903 C C . ALA A 1 112 ? -6.918 -22.047 -0.927 1 86 112 ALA A C 1
ATOM 905 O O . ALA A 1 112 ? -6.723 -22.969 -1.726 1 86 112 ALA A O 1
ATOM 906 N N . SER A 1 113 ? -7.738 -21.156 -1.057 1 89.19 113 SER A N 1
ATOM 907 C CA . SER A 1 113 ? -8.375 -20.938 -2.354 1 89.19 113 SER A CA 1
ATOM 908 C C . SER A 1 113 ? -7.738 -19.766 -3.098 1 89.19 113 SER A C 1
ATOM 910 O O . SER A 1 113 ? -7.152 -18.875 -2.479 1 89.19 113 SER A O 1
ATOM 912 N N . ILE A 1 114 ? -7.898 -19.844 -4.348 1 92.25 114 ILE A N 1
ATOM 913 C CA . ILE A 1 114 ? -7.406 -18.734 -5.148 1 92.25 114 ILE A CA 1
ATOM 914 C C . ILE A 1 114 ? -8.234 -17.484 -4.859 1 92.25 114 ILE A C 1
ATOM 916 O O . ILE A 1 114 ? -9.43 -17.578 -4.582 1 92.25 114 ILE A O 1
ATOM 920 N N . GLN A 1 115 ? -7.566 -16.359 -4.871 1 88.44 115 GLN A N 1
ATOM 921 C CA . GLN A 1 115 ? -8.281 -15.094 -4.695 1 88.44 115 GLN A CA 1
ATOM 922 C C . GLN A 1 115 ? -9.305 -14.883 -5.805 1 88.44 115 GLN A C 1
ATOM 924 O O . GLN A 1 115 ? -8.984 -15.023 -6.988 1 88.44 115 GLN A O 1
ATOM 929 N N . GLU A 1 116 ? -10.398 -14.477 -5.398 1 90.56 116 GLU A N 1
ATOM 930 C CA . GLU A 1 116 ? -11.445 -14.203 -6.379 1 90.56 116 GLU A CA 1
ATOM 931 C C . GLU A 1 116 ? -11.086 -13.016 -7.262 1 90.56 116 GLU A C 1
ATOM 933 O O . GLU A 1 116 ? -10.516 -12.031 -6.781 1 90.56 116 GLU A O 1
ATOM 938 N N . ARG A 1 117 ? -11.555 -13.133 -8.484 1 91.69 117 ARG A N 1
ATOM 939 C CA . ARG A 1 117 ? -11.258 -12.078 -9.445 1 91.69 117 ARG A CA 1
ATOM 940 C C . ARG A 1 117 ? -12.094 -10.828 -9.156 1 91.69 117 ARG A C 1
ATOM 942 O O . ARG A 1 117 ? -11.578 -9.711 -9.211 1 91.69 117 ARG A O 1
ATOM 949 N N . CYS A 1 118 ? -13.289 -11.133 -8.789 1 91.88 118 CYS A N 1
ATOM 950 C CA . CYS A 1 118 ? -14.219 -10.016 -8.648 1 91.88 118 CYS A CA 1
ATOM 951 C C . CYS A 1 118 ? -14.266 -9.523 -7.207 1 91.88 118 CYS A C 1
ATOM 953 O O . CYS A 1 118 ? -14.125 -10.312 -6.273 1 91.88 118 CYS A O 1
ATOM 955 N N . ILE A 1 119 ? -14.422 -8.266 -7.078 1 92.12 119 ILE A N 1
ATOM 956 C CA . ILE A 1 119 ? -14.711 -7.727 -5.754 1 92.12 119 ILE A CA 1
ATOM 957 C C . ILE A 1 119 ? -15.977 -8.375 -5.195 1 92.12 119 ILE A C 1
ATOM 959 O O . ILE A 1 119 ? -17.031 -8.359 -5.848 1 92.12 119 ILE A O 1
ATOM 963 N N . SER A 1 120 ? -15.82 -8.938 -4.043 1 88.94 120 SER A N 1
ATOM 964 C CA . SER A 1 120 ? -16.938 -9.672 -3.441 1 88.94 120 SER A CA 1
ATOM 965 C C . SER A 1 120 ? -18.094 -8.742 -3.127 1 88.94 120 SER A C 1
ATOM 967 O O . SER A 1 120 ? -17.906 -7.531 -2.959 1 88.94 120 SER A O 1
ATOM 969 N N . GLY A 1 121 ? -19.25 -9.375 -3.035 1 88.19 121 GLY A N 1
ATOM 970 C CA . GLY A 1 121 ? -20.453 -8.617 -2.721 1 88.19 121 GLY A CA 1
ATOM 971 C C . GLY A 1 121 ? -20.438 -8.023 -1.327 1 88.19 121 GLY A C 1
ATOM 972 O O . GLY A 1 121 ? -21.109 -7.023 -1.066 1 88.19 121 GLY A O 1
ATOM 973 N N . ASP A 1 122 ? -19.688 -8.641 -0.468 1 89.12 122 ASP A N 1
ATOM 974 C CA . ASP A 1 122 ? -19.656 -8.195 0.919 1 89.12 122 ASP A CA 1
ATOM 975 C C . ASP A 1 122 ? -18.531 -7.188 1.142 1 89.12 122 ASP A C 1
ATOM 977 O O . ASP A 1 122 ? -18.344 -6.688 2.252 1 89.12 122 ASP A O 1
ATOM 981 N N . ALA A 1 123 ? -17.859 -6.879 0.052 1 92.81 123 ALA A N 1
ATOM 982 C CA . ALA A 1 123 ? -16.797 -5.887 0.17 1 92.81 123 ALA A CA 1
ATOM 983 C C . ALA A 1 123 ? -17.375 -4.48 0.326 1 92.81 123 ALA A C 1
ATOM 985 O O . ALA A 1 123 ? -18.453 -4.184 -0.2 1 92.81 123 ALA A O 1
ATOM 986 N N . GLN A 1 124 ? -16.656 -3.662 1.021 1 92.38 124 GLN A N 1
ATOM 987 C CA . GLN A 1 124 ? -17.031 -2.266 1.224 1 92.38 124 GLN A CA 1
ATOM 988 C C . GLN A 1 124 ? -16.172 -1.341 0.356 1 92.38 124 GLN A C 1
ATOM 990 O O . GLN A 1 124 ? -14.945 -1.424 0.373 1 92.38 124 GLN A O 1
ATOM 995 N N . LEU A 1 125 ? -16.828 -0.521 -0.379 1 93.12 125 LEU A N 1
ATOM 996 C CA . LEU A 1 125 ? -16.109 0.519 -1.103 1 93.12 125 LEU A CA 1
ATOM 997 C C . LEU A 1 125 ? -15.625 1.606 -0.15 1 93.12 125 LEU A C 1
ATOM 999 O O . LEU A 1 125 ? -16.438 2.293 0.479 1 93.12 125 LEU A O 1
ATOM 1003 N N . MET A 1 126 ? -14.344 1.772 -0.111 1 90.44 126 MET A N 1
ATOM 1004 C CA . MET A 1 126 ? -13.766 2.748 0.808 1 90.44 126 MET A CA 1
ATOM 1005 C C . MET A 1 126 ? -13.633 4.113 0.141 1 90.44 126 MET A C 1
ATOM 1007 O O . MET A 1 126 ? -13.852 5.145 0.779 1 90.44 126 MET A O 1
ATOM 1011 N N . SER A 1 127 ? -13.266 4.062 -1.104 1 92 127 SER A N 1
ATOM 1012 C CA . SER A 1 127 ? -13.062 5.328 -1.802 1 92 127 SER A CA 1
ATOM 1013 C C . SER A 1 127 ? -13.016 5.125 -3.312 1 92 127 SER A C 1
ATOM 1015 O O . SER A 1 127 ? -12.797 4.008 -3.787 1 92 127 SER A O 1
ATOM 1017 N N . SER A 1 128 ? -13.367 6.215 -4.012 1 93.06 128 SER A N 1
ATOM 1018 C CA . SER A 1 128 ? -13.133 6.359 -5.445 1 93.06 128 SER A CA 1
ATOM 1019 C C . SER A 1 128 ? -12.438 7.684 -5.758 1 93.06 128 SER A C 1
ATOM 1021 O O . SER A 1 128 ? -12.75 8.711 -5.152 1 93.06 128 SER A O 1
ATOM 1023 N N . GLY A 1 129 ? -11.492 7.629 -6.668 1 92.44 129 GLY A N 1
ATOM 1024 C CA . GLY A 1 129 ? -10.727 8.797 -7.07 1 92.44 129 GLY A CA 1
ATOM 1025 C C . GLY A 1 129 ? -9.711 8.5 -8.164 1 92.44 129 GLY A C 1
ATOM 1026 O O . GLY A 1 129 ? -9.984 7.723 -9.078 1 92.44 129 GLY A O 1
ATOM 1027 N N . TYR A 1 130 ? -8.648 9.219 -8.078 1 93.31 130 TYR A N 1
ATOM 1028 C CA . TYR A 1 130 ? -7.602 8.945 -9.062 1 93.31 130 TYR A CA 1
ATOM 1029 C C . TYR A 1 130 ? -6.215 9.117 -8.445 1 93.31 130 TYR A C 1
ATOM 1031 O O . TYR A 1 130 ? -6.059 9.82 -7.441 1 93.31 130 TYR A O 1
ATOM 1039 N N . VAL A 1 131 ? -5.262 8.445 -9.031 1 92.5 131 VAL A N 1
ATOM 1040 C CA . VAL A 1 131 ? -3.85 8.68 -8.758 1 92.5 131 VAL A CA 1
ATOM 1041 C C . VAL A 1 131 ? -3.174 9.281 -9.984 1 92.5 131 VAL A C 1
ATOM 1043 O O . VAL A 1 131 ? -3.686 9.164 -11.102 1 92.5 131 VAL A O 1
ATOM 1046 N N . GLY A 1 132 ? -2.062 9.953 -9.719 1 89.94 132 GLY A N 1
ATOM 1047 C CA . GLY A 1 132 ? -1.443 10.719 -10.781 1 89.94 132 GLY A CA 1
ATOM 1048 C C . GLY A 1 132 ? -1.952 12.148 -10.859 1 89.94 132 GLY A C 1
ATOM 1049 O O . GLY A 1 132 ? -2.422 12.703 -9.867 1 89.94 132 GLY A O 1
ATOM 1050 N N . SER A 1 133 ? -1.778 12.719 -12 1 87.62 133 SER A N 1
ATOM 1051 C CA . SER A 1 133 ? -2.18 14.117 -12.148 1 87.62 133 SER A CA 1
ATOM 1052 C C . SER A 1 133 ? -3.572 14.227 -12.766 1 87.62 133 SER A C 1
ATOM 1054 O O . SER A 1 133 ? -4.039 13.297 -13.43 1 87.62 133 SER A O 1
ATOM 1056 N N . PRO A 1 134 ? -4.199 15.375 -12.539 1 84.62 134 PRO A N 1
ATOM 1057 C CA . PRO A 1 134 ? -5.496 15.578 -13.188 1 84.62 134 PRO A CA 1
ATOM 1058 C C . PRO A 1 134 ? -5.418 15.469 -14.711 1 84.62 134 PRO A C 1
ATOM 1060 O O . PRO A 1 134 ? -6.414 15.133 -15.359 1 84.62 134 PRO A O 1
ATOM 1063 N N . ASN A 1 135 ? -4.262 15.68 -15.258 1 84.5 135 ASN A N 1
ATOM 1064 C CA . ASN A 1 135 ? -4.09 15.617 -16.703 1 84.5 135 ASN A CA 1
ATOM 1065 C C . ASN A 1 135 ? -3.865 14.188 -17.188 1 84.5 135 ASN A C 1
ATOM 1067 O O . ASN A 1 135 ? -3.996 13.898 -18.375 1 84.5 135 ASN A O 1
ATOM 1071 N N . ASN A 1 136 ? -3.48 13.305 -16.312 1 84 136 ASN A N 1
ATOM 1072 C CA . ASN A 1 136 ? -3.305 11.883 -16.578 1 84 136 ASN A CA 1
ATOM 1073 C C . ASN A 1 136 ? -3.766 11.031 -15.398 1 84 136 ASN A C 1
ATOM 1075 O O . ASN A 1 136 ? -2.957 10.344 -14.773 1 84 136 ASN A O 1
ATOM 1079 N N . PRO A 1 137 ? -5.016 11.094 -15.234 1 88.81 137 PRO A N 1
ATOM 1080 C CA . PRO A 1 137 ? -5.531 10.383 -14.062 1 88.81 137 PRO A CA 1
ATOM 1081 C C . PRO A 1 137 ? -5.695 8.883 -14.305 1 88.81 137 PRO A C 1
ATOM 1083 O O . PRO A 1 137 ? -6.137 8.477 -15.383 1 88.81 137 PRO A O 1
ATOM 1086 N N . LEU A 1 138 ? -5.258 8.148 -13.375 1 91.44 138 LEU A N 1
ATOM 1087 C CA . LEU A 1 138 ? -5.672 6.75 -13.297 1 91.44 138 LEU A CA 1
ATOM 1088 C C . LEU A 1 138 ? -6.781 6.57 -12.258 1 91.44 138 LEU A C 1
ATOM 1090 O O . LEU A 1 138 ? -6.531 6.664 -11.055 1 91.44 138 LEU A O 1
ATOM 1094 N N . ASN A 1 139 ? -7.949 6.34 -12.758 1 91.62 139 ASN A N 1
ATOM 1095 C CA . ASN A 1 139 ? -9.086 6.184 -11.859 1 91.62 139 ASN A CA 1
ATOM 1096 C C . ASN A 1 139 ? -9.008 4.883 -11.062 1 91.62 139 ASN A C 1
ATOM 1098 O O . ASN A 1 139 ? -8.758 3.82 -11.633 1 91.62 139 ASN A O 1
ATOM 1102 N N . ILE A 1 140 ? -9.25 5.062 -9.711 1 92.88 140 ILE A N 1
ATOM 1103 C CA . ILE A 1 140 ? -9.086 3.898 -8.844 1 92.88 140 ILE A CA 1
ATOM 1104 C C . ILE A 1 140 ? -10.281 3.777 -7.91 1 92.88 140 ILE A C 1
ATOM 1106 O O . ILE A 1 140 ? -10.961 4.77 -7.633 1 92.88 140 ILE A O 1
ATOM 1110 N N . GLN A 1 141 ? -10.516 2.551 -7.477 1 93.31 141 GLN A N 1
ATOM 1111 C CA . GLN A 1 141 ? -11.398 2.223 -6.367 1 93.31 141 GLN A CA 1
ATOM 1112 C C . GLN A 1 141 ? -10.672 1.413 -5.301 1 93.31 141 GLN A C 1
ATOM 1114 O O . GLN A 1 141 ? -9.883 0.52 -5.621 1 93.31 141 GLN A O 1
ATOM 1119 N N . THR A 1 142 ? -10.922 1.806 -4.059 1 93.19 142 THR A N 1
ATOM 1120 C CA . THR A 1 142 ? -10.391 1.049 -2.93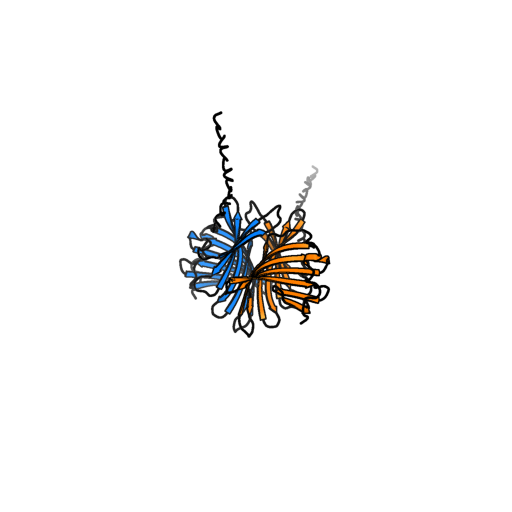2 1 93.19 142 THR A CA 1
ATOM 1121 C C . THR A 1 142 ? -11.5 0.282 -2.219 1 93.19 142 THR A C 1
ATOM 1123 O O . THR A 1 142 ? -12.492 0.873 -1.793 1 93.19 142 THR A O 1
ATOM 1126 N N . TRP A 1 143 ? -11.234 -0.98 -2.113 1 93.81 143 TRP A N 1
ATOM 1127 C CA . TRP A 1 143 ? -12.227 -1.874 -1.526 1 93.81 143 TRP A CA 1
ATOM 1128 C C . TRP A 1 143 ? -11.664 -2.578 -0.295 1 93.81 143 TRP A C 1
ATOM 1130 O O . TRP A 1 143 ? -10.508 -2.994 -0.286 1 93.81 143 TRP A O 1
ATOM 1140 N N . ARG A 1 144 ? -12.5 -2.777 0.664 1 92.81 144 ARG A N 1
ATOM 1141 C CA . ARG A 1 144 ? -12.164 -3.469 1.904 1 92.81 144 ARG A CA 1
ATOM 1142 C C . ARG A 1 144 ? -13.008 -4.73 2.07 1 92.81 144 ARG A C 1
ATOM 1144 O O . ARG A 1 144 ? -14.227 -4.703 1.869 1 92.81 144 ARG A O 1
ATOM 1151 N N . PHE A 1 145 ? -12.359 -5.781 2.43 1 91.81 145 PHE A N 1
ATOM 1152 C CA . PHE A 1 145 ? -13.102 -7.008 2.684 1 91.81 145 PHE A CA 1
ATOM 1153 C C . PHE A 1 145 ? -12.312 -7.945 3.588 1 91.81 145 PHE A C 1
ATOM 1155 O O . PHE A 1 145 ? -11.109 -7.766 3.771 1 91.81 145 PHE A O 1
ATOM 1162 N N . LYS A 1 146 ? -12.969 -8.906 4.113 1 88.94 146 LYS A N 1
ATOM 1163 C CA . LYS A 1 146 ? -12.336 -9.945 4.918 1 88.94 146 LYS A CA 1
ATOM 1164 C C . LYS A 1 146 ? -11.984 -11.164 4.066 1 88.94 146 LYS A C 1
ATOM 1166 O O . LYS A 1 146 ? -12.758 -11.562 3.197 1 88.94 146 LYS A O 1
ATOM 1171 N N . ILE A 1 147 ? -10.773 -11.641 4.336 1 83.5 147 ILE A N 1
ATOM 1172 C CA . ILE A 1 147 ? -10.445 -12.914 3.699 1 83.5 147 ILE A CA 1
ATOM 1173 C C . ILE A 1 147 ? -11.18 -14.047 4.402 1 83.5 147 ILE A C 1
ATOM 1175 O O . ILE A 1 147 ? -11 -14.258 5.605 1 83.5 147 ILE A O 1
ATOM 1179 N N . PRO A 1 148 ? -11.961 -14.758 3.705 1 78.81 148 PRO A N 1
ATOM 1180 C CA . PRO A 1 148 ? -12.758 -15.805 4.348 1 78.81 148 PRO A CA 1
ATOM 1181 C C . PRO A 1 148 ? -11.898 -16.828 5.102 1 78.81 148 PRO A C 1
ATOM 1183 O O . PRO A 1 148 ? -10.859 -17.25 4.594 1 78.81 148 PRO A O 1
ATOM 1186 N N . GLY A 1 149 ? -12.32 -17.125 6.332 1 77.31 149 GLY A N 1
ATOM 1187 C CA . GLY A 1 149 ? -11.656 -18.172 7.113 1 77.31 149 GLY A CA 1
ATOM 1188 C C . GLY A 1 149 ? -10.461 -17.656 7.891 1 77.31 149 GLY A C 1
ATOM 1189 O O . GLY A 1 149 ? -9.742 -18.422 8.516 1 77.31 149 GLY A O 1
ATOM 1190 N N . THR A 1 150 ? -10.258 -16.359 7.707 1 80.5 150 THR A N 1
ATOM 1191 C CA . THR A 1 150 ? -9.133 -15.781 8.43 1 80.5 150 THR A CA 1
ATOM 1192 C C . THR A 1 150 ? -9.562 -14.523 9.188 1 80.5 150 THR A C 1
ATOM 1194 O O . THR A 1 150 ? -10.695 -14.07 9.047 1 80.5 150 THR A O 1
ATOM 1197 N N . ASP A 1 151 ? -8.672 -14.039 9.953 1 83.62 151 ASP A N 1
ATOM 1198 C CA . ASP A 1 151 ? -8.875 -12.766 10.625 1 83.62 151 ASP A CA 1
ATOM 1199 C C . ASP A 1 151 ? -8.172 -11.633 9.883 1 83.62 151 ASP A C 1
ATOM 1201 O O . ASP A 1 151 ? -7.918 -10.57 10.453 1 83.62 151 ASP A O 1
ATOM 1205 N N . ILE A 1 152 ? -7.914 -11.914 8.648 1 86 152 ILE A N 1
ATOM 1206 C CA . ILE A 1 152 ? -7.191 -10.93 7.844 1 86 152 ILE A CA 1
ATOM 1207 C C . ILE A 1 152 ? -8.18 -9.992 7.168 1 86 152 ILE A C 1
ATOM 1209 O O . ILE A 1 152 ? -9.18 -10.438 6.594 1 86 152 ILE A O 1
ATOM 1213 N N . ILE A 1 153 ? -7.91 -8.734 7.344 1 86.88 153 ILE A N 1
ATOM 1214 C CA . ILE A 1 153 ? -8.578 -7.68 6.594 1 86.88 153 ILE A CA 1
ATOM 1215 C C . ILE A 1 153 ? -7.723 -7.27 5.398 1 86.88 153 ILE A C 1
ATOM 1217 O O . ILE A 1 153 ? -6.52 -7.043 5.539 1 86.88 153 ILE A O 1
ATOM 1221 N N . ASN A 1 154 ? -8.422 -7.227 4.25 1 88.38 154 ASN A N 1
ATOM 1222 C CA . ASN A 1 154 ? -7.746 -6.926 2.992 1 88.38 154 ASN A CA 1
ATOM 1223 C C . ASN A 1 154 ? -8.305 -5.66 2.348 1 88.38 154 ASN A C 1
ATOM 1225 O O . ASN A 1 154 ? -9.516 -5.445 2.344 1 88.38 154 ASN A O 1
ATOM 1229 N N . TYR A 1 155 ? -7.383 -4.812 1.925 1 87.5 155 TYR A N 1
ATOM 1230 C CA . TYR A 1 155 ? -7.676 -3.641 1.107 1 87.5 155 TYR A CA 1
ATOM 1231 C C . TYR A 1 155 ? -7.117 -3.805 -0.301 1 87.5 155 TYR A C 1
ATOM 1233 O O . TYR A 1 155 ? -5.914 -4.004 -0.479 1 87.5 155 TYR A O 1
ATOM 1241 N N . ARG A 1 156 ? -7.992 -3.674 -1.343 1 90.81 156 ARG A N 1
ATOM 1242 C CA . ARG A 1 156 ? -7.566 -3.758 -2.736 1 90.81 156 ARG A CA 1
ATOM 1243 C C . ARG A 1 156 ? -7.859 -2.455 -3.475 1 90.81 156 ARG A C 1
ATOM 1245 O O . ARG A 1 156 ? -8.977 -1.933 -3.408 1 90.81 156 ARG A O 1
ATOM 1252 N N . MET A 1 157 ? -6.84 -1.981 -4.039 1 89.94 157 MET A N 1
ATOM 1253 C CA . MET A 1 157 ? -6.992 -0.853 -4.953 1 89.94 157 MET A CA 1
ATOM 1254 C C . MET A 1 157 ? -6.969 -1.32 -6.402 1 89.94 157 MET A C 1
ATOM 1256 O O . MET A 1 157 ? -6.012 -1.96 -6.84 1 89.94 157 MET A O 1
ATOM 1260 N N . LEU A 1 158 ? -8.023 -1.005 -7.086 1 91.88 158 LEU A N 1
ATOM 1261 C CA . LEU A 1 158 ? -8.164 -1.401 -8.484 1 91.88 158 LEU A CA 1
ATOM 1262 C C . LEU A 1 158 ? -8.367 -0.183 -9.375 1 91.88 158 LEU A C 1
ATOM 1264 O O . LEU A 1 158 ? -8.961 0.812 -8.953 1 91.88 158 LEU A O 1
ATOM 1268 N N . THR A 1 159 ? -7.902 -0.344 -10.555 1 88.75 159 THR A N 1
ATOM 1269 C CA . THR A 1 159 ? -8.211 0.648 -11.57 1 88.75 159 THR A CA 1
ATOM 1270 C C . THR A 1 159 ? -9.133 0.059 -12.641 1 88.75 159 THR A C 1
ATOM 1272 O O . THR A 1 159 ? -9.016 -1.117 -12.992 1 88.75 159 THR A O 1
ATOM 1275 N N . LEU A 1 160 ? -9.945 0.89 -13.047 1 81 160 LEU A N 1
ATOM 1276 C CA . LEU A 1 160 ? -10.719 0.542 -14.227 1 81 160 LEU A CA 1
ATOM 1277 C C . LEU A 1 160 ? -10.133 1.183 -15.477 1 81 160 LEU A C 1
ATOM 1279 O O . LEU A 1 160 ? -9.875 2.389 -15.5 1 81 160 LEU A O 1
ATOM 1283 N N . THR A 1 161 ? -9.797 0.352 -16.422 1 76.12 161 THR A N 1
ATOM 1284 C CA . THR A 1 161 ? -9.219 0.858 -17.672 1 76.12 161 THR A CA 1
ATOM 1285 C C . THR A 1 161 ? -10.18 0.643 -18.828 1 76.12 161 THR A C 1
ATOM 1287 O O . THR A 1 161 ? -11.125 -0.145 -18.734 1 76.12 161 THR A O 1
ATOM 1290 N N . SER A 1 162 ? -10.047 1.586 -19.703 1 64.12 162 SER A N 1
ATOM 1291 C CA . SER A 1 162 ? -10.766 1.343 -20.953 1 64.12 162 SER A CA 1
ATOM 1292 C C . SER A 1 162 ? -10.133 0.194 -21.734 1 64.12 162 SER A C 1
ATOM 1294 O O . SER A 1 162 ? -8.906 0.068 -21.797 1 64.12 162 SER A O 1
ATOM 1296 N N . PRO A 1 163 ? -10.688 -0.411 -22.438 1 60.19 163 PRO A N 1
ATOM 1297 C CA . PRO A 1 163 ? -12.125 -0.655 -22.562 1 60.19 163 PRO A CA 1
ATOM 1298 C C . PRO A 1 163 ? -12.727 -1.296 -21.312 1 60.19 163 PRO A C 1
ATOM 1300 O O . PRO A 1 163 ? -13.727 -2.008 -21.406 1 60.19 163 PRO A O 1
ATOM 1303 N N . GLY A 1 164 ? -12.391 -1.244 -20.203 1 65.88 164 GLY A N 1
ATOM 1304 C CA . GLY A 1 164 ? -13.062 -1.729 -19 1 65.88 164 GLY A CA 1
ATOM 1305 C C . GLY A 1 164 ? -12.227 -2.711 -18.203 1 65.88 164 GLY A C 1
ATOM 1306 O O . GLY A 1 164 ? -12.773 -3.539 -17.469 1 65.88 164 GLY A O 1
ATOM 1307 N N . GLU A 1 165 ? -11.078 -2.781 -18.469 1 80.69 165 GLU A N 1
ATOM 1308 C CA . GLU A 1 165 ? -10.25 -3.734 -17.75 1 80.69 165 GLU A CA 1
ATOM 1309 C C . GLU A 1 165 ? -10 -3.27 -16.312 1 80.69 165 GLU A C 1
ATOM 1311 O O . GLU A 1 165 ? -9.688 -2.102 -16.078 1 80.69 165 GLU A O 1
ATOM 1316 N N . CYS A 1 166 ? -10.344 -4.207 -15.492 1 91.69 166 CYS A N 1
ATOM 1317 C CA . CYS A 1 166 ? -10.086 -4.02 -14.07 1 91.69 166 CYS A CA 1
ATOM 1318 C C . CYS A 1 166 ? -8.703 -4.551 -13.695 1 91.69 166 CYS A C 1
ATOM 1320 O O . CYS A 1 166 ? -8.445 -5.75 -13.812 1 91.69 166 CYS A O 1
ATOM 1322 N N . LEU A 1 167 ? -7.816 -3.631 -13.359 1 94.94 167 LEU A N 1
ATOM 1323 C CA . LEU A 1 167 ? -6.445 -4.059 -13.094 1 94.94 167 LEU A CA 1
ATOM 1324 C C . LEU A 1 167 ? -6.066 -3.783 -11.641 1 94.94 167 LEU A C 1
ATOM 1326 O O . LEU A 1 167 ? -6.449 -2.754 -11.078 1 94.94 167 LEU A O 1
ATOM 1330 N N . PRO A 1 168 ? -5.367 -4.691 -11.062 1 94.75 168 PRO A N 1
ATOM 1331 C CA . PRO A 1 168 ? -4.91 -4.457 -9.688 1 94.75 168 PRO A CA 1
ATOM 1332 C C . PRO A 1 168 ? -3.77 -3.441 -9.617 1 94.75 168 PRO A C 1
ATOM 1334 O O . PRO A 1 168 ? -2.891 -3.43 -10.477 1 94.75 168 PRO A O 1
ATOM 1337 N N . VAL A 1 169 ? -3.775 -2.656 -8.633 1 94.5 169 VAL A N 1
ATOM 1338 C CA . VAL A 1 169 ? -2.732 -1.655 -8.43 1 94.5 169 VAL A CA 1
ATOM 1339 C C . VAL A 1 169 ? -2.012 -1.92 -7.109 1 94.5 169 VAL A C 1
ATOM 1341 O O . VAL A 1 169 ? -0.787 -1.805 -7.031 1 94.5 169 VAL A O 1
ATOM 1344 N N . LEU A 1 170 ? -2.824 -2.238 -6.148 1 95.06 170 LEU A N 1
ATOM 1345 C CA . LEU A 1 170 ? -2.305 -2.412 -4.793 1 95.06 170 LEU A CA 1
ATOM 1346 C C . LEU A 1 170 ? -3.189 -3.359 -3.99 1 95.06 170 LEU A C 1
ATOM 1348 O O . LEU A 1 170 ? -4.41 -3.369 -4.16 1 95.06 170 LEU A O 1
ATOM 1352 N N . GLN A 1 171 ? -2.51 -4.035 -3.125 1 94.62 171 GLN A N 1
ATOM 1353 C CA . GLN A 1 171 ? -3.195 -4.793 -2.084 1 94.62 171 GLN A CA 1
ATOM 1354 C C . GLN A 1 171 ? -2.482 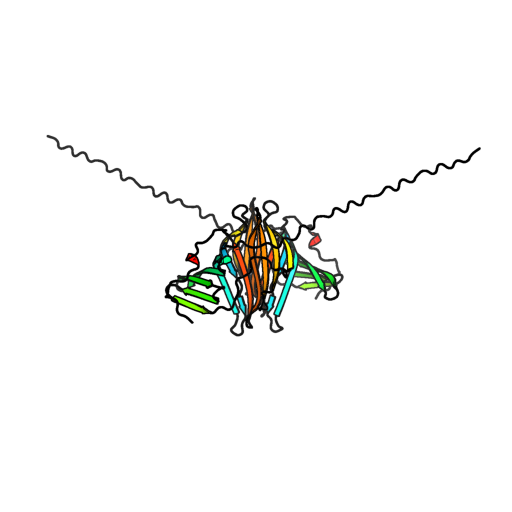-4.652 -0.741 1 94.62 171 GLN A C 1
ATOM 1356 O O . GLN A 1 171 ? -1.253 -4.711 -0.675 1 94.62 171 GLN A O 1
ATOM 1361 N N . ALA A 1 172 ? -3.246 -4.32 0.225 1 93.94 172 ALA A N 1
ATOM 1362 C CA . ALA A 1 172 ? -2.74 -4.293 1.595 1 93.94 172 ALA A CA 1
ATOM 1363 C C . ALA A 1 172 ? -3.561 -5.207 2.5 1 93.94 172 ALA A C 1
ATOM 1365 O O . ALA A 1 172 ? -4.777 -5.316 2.344 1 93.94 172 ALA A O 1
ATOM 1366 N N . GLU A 1 173 ? -2.912 -5.809 3.412 1 91.94 173 GLU A N 1
ATOM 1367 C CA . GLU A 1 173 ? -3.615 -6.699 4.332 1 91.94 173 GLU A CA 1
ATOM 1368 C C . GLU A 1 173 ? -3.012 -6.637 5.73 1 91.94 173 GLU A C 1
ATOM 1370 O O . GLU A 1 173 ? -1.807 -6.434 5.883 1 91.94 173 GLU A O 1
ATOM 1375 N N . HIS A 1 174 ? -3.904 -6.793 6.633 1 88.31 174 HIS A N 1
ATOM 1376 C CA . HIS A 1 174 ? -3.432 -6.898 8.008 1 88.31 174 HIS A CA 1
ATOM 1377 C C . HIS A 1 174 ? -4.371 -7.758 8.852 1 88.31 174 HIS A C 1
ATOM 1379 O O . HIS A 1 174 ? -5.535 -7.941 8.492 1 88.31 174 HIS A O 1
ATOM 1385 N N . GLY A 1 175 ? -3.848 -8.297 9.891 1 87.81 175 GLY A N 1
ATOM 1386 C CA . GLY A 1 175 ? -4.617 -9.125 10.805 1 87.81 175 GLY A CA 1
ATOM 1387 C C . GLY A 1 175 ? -3.805 -10.266 11.398 1 87.81 175 GLY A C 1
ATOM 1388 O O . GLY A 1 175 ? -2.574 -10.25 11.352 1 87.81 175 GLY A O 1
ATOM 1389 N N . PHE A 1 176 ? -4.535 -11.094 12.023 1 85.56 176 PHE A N 1
ATOM 1390 C CA . PHE A 1 176 ? -3.879 -12.242 12.641 1 85.56 176 PHE A CA 1
ATOM 1391 C C . PHE A 1 176 ? -4.051 -13.492 11.781 1 85.56 176 PHE A C 1
ATOM 1393 O O . PHE A 1 176 ? -5.141 -13.75 11.266 1 85.56 176 PHE A O 1
ATOM 1400 N N . LEU A 1 177 ? -2.877 -14.039 11.516 1 79.12 177 LEU A N 1
ATOM 1401 C CA . LEU A 1 177 ? -2.838 -15.336 10.836 1 79.12 177 LEU A CA 1
ATOM 1402 C C . LEU A 1 177 ? -2.029 -16.344 11.641 1 79.12 177 LEU A C 1
ATOM 1404 O O . LEU A 1 177 ? -0.841 -16.141 11.898 1 79.12 177 LEU A O 1
ATOM 1408 N N . ASP A 1 178 ? -2.676 -17.422 12.102 1 77.88 178 ASP A N 1
ATOM 1409 C CA . ASP A 1 178 ? -2.029 -18.484 12.867 1 77.88 178 ASP A CA 1
ATOM 1410 C C . ASP A 1 178 ? -1.295 -17.922 14.078 1 77.88 178 ASP A C 1
ATOM 1412 O O . ASP A 1 178 ? -0.132 -18.25 14.32 1 77.88 178 ASP A O 1
ATOM 1416 N N . GLY A 1 179 ? -1.882 -16.953 14.75 1 77.06 179 GLY A N 1
ATOM 1417 C CA . GLY A 1 179 ? -1.36 -16.406 15.992 1 77.06 179 GLY A CA 1
ATOM 1418 C C . GLY A 1 179 ? -0.346 -15.305 15.773 1 77.06 179 GLY A C 1
ATOM 1419 O O . GLY A 1 179 ? 0.125 -14.688 16.734 1 77.06 179 GLY A O 1
ATOM 1420 N N . ALA A 1 180 ? -0.025 -15.078 14.477 1 82.62 180 ALA A N 1
ATOM 1421 C CA . ALA A 1 180 ? 0.945 -14.031 14.18 1 82.62 180 ALA A CA 1
ATOM 1422 C C . ALA A 1 180 ? 0.266 -12.82 13.539 1 82.62 180 ALA A C 1
ATOM 1424 O O . ALA A 1 180 ? -0.613 -12.977 12.688 1 82.62 180 ALA A O 1
ATOM 1425 N N . TYR A 1 181 ? 0.617 -11.68 13.984 1 84.06 181 TYR A N 1
ATOM 1426 C CA . TYR A 1 181 ? 0.14 -10.477 13.312 1 84.06 181 TYR A CA 1
ATOM 1427 C C . TYR A 1 181 ? 0.866 -10.266 11.984 1 84.06 181 TYR A C 1
ATOM 1429 O O . TYR A 1 181 ? 2.094 -10.359 11.922 1 84.06 181 TYR A O 1
ATOM 1437 N N . SER A 1 182 ? 0.102 -10.086 11.047 1 87.19 182 SER A N 1
ATOM 1438 C CA . SER A 1 182 ? 0.647 -9.891 9.711 1 87.19 182 SER A CA 1
ATOM 1439 C C . SER A 1 182 ? 0.15 -8.586 9.094 1 87.19 182 SER A C 1
ATOM 1441 O O . SER A 1 182 ? -1.018 -8.227 9.25 1 87.19 182 SER A O 1
ATOM 1443 N N . ALA A 1 183 ? 1.057 -7.82 8.539 1 88.19 183 ALA A N 1
ATOM 1444 C CA . ALA A 1 183 ? 0.746 -6.652 7.719 1 88.19 183 ALA A CA 1
ATOM 1445 C C . ALA A 1 183 ? 1.624 -6.613 6.473 1 88.19 183 ALA A C 1
ATOM 1447 O O . ALA A 1 183 ? 2.852 -6.547 6.57 1 88.19 183 ALA A O 1
ATOM 1448 N N . MET A 1 184 ? 0.988 -6.723 5.344 1 91.5 184 MET A N 1
ATOM 1449 C CA . MET A 1 184 ? 1.696 -6.805 4.07 1 91.5 184 MET A CA 1
ATOM 1450 C C . MET A 1 184 ? 1.108 -5.832 3.055 1 91.5 184 MET A C 1
ATOM 1452 O O . MET A 1 184 ? -0.098 -5.578 3.057 1 91.5 184 MET A O 1
ATOM 1456 N N . THR A 1 185 ? 1.942 -5.316 2.312 1 93.88 185 THR A N 1
ATOM 1457 C CA . THR A 1 185 ? 1.549 -4.477 1.188 1 93.88 185 THR A CA 1
ATOM 1458 C C . THR A 1 185 ? 2.139 -5.004 -0.115 1 93.88 185 THR A C 1
ATOM 1460 O O . THR A 1 185 ? 3.318 -5.359 -0.17 1 93.88 185 THR A O 1
ATOM 1463 N N . TYR A 1 186 ? 1.304 -5.062 -1.105 1 94.94 186 TYR A N 1
ATOM 1464 C CA . TYR A 1 186 ? 1.669 -5.508 -2.445 1 94.94 186 TYR A CA 1
ATOM 1465 C C . TYR A 1 186 ? 1.445 -4.398 -3.467 1 94.94 186 TYR A C 1
ATOM 1467 O O . TYR A 1 186 ? 0.304 -4.023 -3.746 1 94.94 186 TYR A O 1
ATOM 1475 N N . ILE A 1 187 ? 2.502 -3.908 -3.98 1 93.12 187 ILE A N 1
ATOM 1476 C CA . ILE A 1 187 ? 2.416 -2.965 -5.09 1 93.12 187 ILE A CA 1
ATOM 1477 C C . ILE A 1 187 ? 2.477 -3.719 -6.414 1 93.12 187 ILE A C 1
ATOM 1479 O O . ILE A 1 187 ? 3.48 -4.367 -6.723 1 93.12 187 ILE A O 1
ATOM 1483 N N . ILE A 1 188 ? 1.456 -3.592 -7.219 1 95 188 ILE A N 1
ATOM 1484 C CA . ILE A 1 188 ? 1.312 -4.402 -8.422 1 95 188 ILE A CA 1
ATOM 1485 C C . ILE A 1 188 ? 1.505 -3.527 -9.656 1 95 188 ILE A C 1
ATOM 1487 O O . ILE A 1 188 ? 0.72 -2.609 -9.906 1 95 188 ILE A O 1
ATOM 1491 N N . SER A 1 189 ? 2.539 -3.863 -10.43 1 94.62 189 SER A N 1
ATOM 1492 C CA . SER A 1 189 ? 2.9 -3.039 -11.578 1 94.62 189 SER A CA 1
ATOM 1493 C C . SER A 1 189 ? 3.115 -3.893 -12.828 1 94.62 189 SER A C 1
ATOM 1495 O O . SER A 1 189 ? 3.188 -5.121 -12.742 1 94.62 189 SER A O 1
ATOM 1497 N N . ASP A 1 190 ? 3.098 -3.264 -13.969 1 94.56 190 ASP A N 1
ATOM 1498 C CA . ASP A 1 190 ? 3.41 -3.861 -15.258 1 94.56 190 ASP A CA 1
ATOM 1499 C C . ASP A 1 190 ? 2.5 -5.051 -15.547 1 94.56 190 ASP A C 1
ATOM 1501 O O . ASP A 1 190 ? 2.973 -6.121 -15.945 1 94.56 190 ASP A O 1
ATOM 1505 N N . VAL A 1 191 ? 1.284 -4.781 -15.328 1 94.44 191 VAL A N 1
ATOM 1506 C CA . VAL A 1 191 ? 0.3 -5.828 -15.586 1 94.44 191 VAL A CA 1
ATOM 1507 C C . VAL A 1 191 ? 0.166 -6.051 -17.094 1 94.44 191 VAL A C 1
ATOM 1509 O O . VAL A 1 191 ? -0.075 -5.105 -17.844 1 94.44 191 VAL A O 1
ATOM 1512 N N . ARG A 1 192 ? 0.363 -7.207 -17.453 1 91.62 192 ARG A N 1
ATOM 1513 C CA . ARG A 1 192 ? 0.169 -7.629 -18.844 1 91.62 192 ARG A CA 1
ATOM 1514 C C . ARG A 1 192 ? -0.877 -8.734 -18.938 1 91.62 192 ARG A C 1
ATOM 1516 O O . ARG A 1 192 ? -0.724 -9.797 -18.328 1 91.62 192 ARG A O 1
ATOM 1523 N N . ILE A 1 193 ? -1.885 -8.297 -19.719 1 88.38 193 ILE A N 1
ATOM 1524 C CA . ILE A 1 193 ? -2.957 -9.273 -19.891 1 88.38 193 ILE A CA 1
ATOM 1525 C C . ILE A 1 193 ? -2.607 -10.227 -21.031 1 88.38 193 ILE A C 1
ATOM 1527 O O . ILE A 1 193 ? -2.691 -9.859 -22.203 1 88.38 193 ILE A O 1
ATOM 1531 N N . ASN A 1 194 ? -1.713 -11.016 -20.812 1 74.06 194 ASN A N 1
ATOM 1532 C CA . ASN A 1 194 ? -1.401 -12.023 -21.812 1 74.06 194 ASN A CA 1
ATOM 1533 C C . ASN A 1 194 ? -1.501 -13.438 -21.25 1 74.06 194 ASN A C 1
ATOM 1535 O O . ASN A 1 194 ? -1.252 -13.648 -20.062 1 74.06 194 ASN A O 1
ATOM 1539 N N . HIS A 1 195 ? -1.966 -14.219 -22.062 1 75.31 195 HIS A N 1
ATOM 1540 C CA . HIS A 1 195 ? -2.146 -15.617 -21.688 1 75.31 195 HIS A CA 1
ATOM 1541 C C . HIS A 1 195 ? -0.811 -16.359 -21.625 1 75.31 195 HIS A C 1
ATOM 1543 O O . HIS A 1 195 ? -0.32 -16.844 -22.641 1 75.31 195 HIS A O 1
ATOM 1549 N N . ALA A 1 196 ? -0.21 -16.172 -20.375 1 77.88 196 ALA A N 1
ATOM 1550 C CA . ALA A 1 196 ? 0.958 -17.031 -20.219 1 77.88 196 ALA A CA 1
ATOM 1551 C C . ALA A 1 196 ? 0.643 -18.469 -20.625 1 77.88 196 ALA A C 1
ATOM 1553 O O . ALA A 1 196 ? -0.462 -18.953 -20.391 1 77.88 196 ALA A O 1
ATOM 1554 N N . PRO A 1 197 ? 1.649 -19.016 -21.281 1 85.88 197 PRO A N 1
ATOM 1555 C CA . PRO A 1 197 ? 1.438 -20.438 -21.609 1 85.88 197 PRO A CA 1
ATOM 1556 C C . PRO A 1 197 ? 1.142 -21.281 -20.375 1 85.88 197 PRO A C 1
ATOM 1558 O O . PRO A 1 197 ? 1.7 -21.047 -19.297 1 85.88 197 PRO A O 1
ATOM 1561 N N . ARG A 1 198 ? 0.336 -22.25 -20.609 1 86.81 198 ARG A N 1
ATOM 1562 C CA . ARG A 1 198 ? -0.087 -23.125 -19.516 1 86.81 198 ARG A CA 1
ATOM 1563 C C . ARG A 1 198 ? 1.112 -23.781 -18.844 1 86.81 198 ARG A C 1
ATOM 1565 O O . ARG A 1 198 ? 1.092 -24.047 -17.641 1 86.81 198 ARG A O 1
ATOM 1572 N N . ALA A 1 199 ? 2.143 -24 -19.562 1 90.38 199 ALA A N 1
ATOM 1573 C CA . ALA A 1 199 ? 3.299 -24.766 -19.094 1 90.38 199 ALA A CA 1
ATOM 1574 C C . ALA A 1 199 ? 4.035 -24.031 -17.984 1 90.38 199 ALA A C 1
ATOM 1576 O O . ALA A 1 199 ? 4.754 -24.641 -17.188 1 90.38 199 ALA A O 1
ATOM 1577 N N . VAL A 1 200 ? 3.836 -22.719 -17.938 1 93.56 200 VAL A N 1
ATOM 1578 C CA . VAL A 1 200 ? 4.535 -21.953 -16.922 1 93.56 200 VAL A CA 1
ATOM 1579 C C . VAL A 1 200 ? 4.035 -22.359 -15.531 1 93.56 200 VAL A C 1
ATOM 1581 O O . VAL A 1 200 ? 4.734 -22.172 -14.531 1 93.56 200 VAL A O 1
ATOM 1584 N N . PHE A 1 201 ? 2.879 -22.938 -15.453 1 94.5 201 PHE A N 1
ATOM 1585 C CA . PHE A 1 201 ? 2.258 -23.297 -14.188 1 94.5 201 PHE A CA 1
ATOM 1586 C C . PHE A 1 201 ? 2.521 -24.766 -13.852 1 94.5 201 PHE A C 1
ATOM 1588 O O . PHE A 1 201 ? 2.049 -25.266 -12.828 1 94.5 201 PHE A O 1
ATOM 1595 N N . ASP A 1 202 ? 3.281 -25.438 -14.672 1 93.5 202 ASP A N 1
ATOM 1596 C CA . ASP A 1 202 ? 3.582 -26.844 -14.414 1 93.5 202 ASP A CA 1
ATOM 1597 C C . ASP A 1 202 ? 4.863 -26.984 -13.594 1 93.5 202 ASP A C 1
ATOM 1599 O O . ASP A 1 202 ? 5.887 -26.375 -13.922 1 93.5 202 ASP A O 1
ATOM 1603 N N . PRO A 1 203 ? 4.688 -27.734 -12.516 1 91.25 203 PRO A N 1
ATOM 1604 C CA . PRO A 1 203 ? 5.941 -28.062 -11.828 1 91.25 203 PRO A CA 1
ATOM 1605 C C . PRO A 1 203 ? 6.828 -29 -12.641 1 91.25 203 PRO A C 1
ATOM 1607 O O . PRO A 1 203 ? 6.367 -29.609 -13.609 1 91.25 203 PRO A O 1
ATOM 1610 N N . PRO A 1 204 ? 8.102 -28.984 -12.188 1 86.44 204 PRO A N 1
ATOM 1611 C CA . PRO A 1 204 ? 8.953 -29.969 -12.867 1 86.44 204 PRO A CA 1
ATOM 1612 C C . PRO A 1 204 ? 8.484 -31.406 -12.648 1 86.44 204 PRO A C 1
ATOM 1614 O O . PRO A 1 204 ? 7.969 -31.734 -11.578 1 86.44 204 PRO A O 1
ATOM 1617 N N . LEU A 1 205 ? 8.547 -32.156 -13.664 1 79 205 LEU A N 1
ATOM 1618 C CA . LEU A 1 205 ? 8.039 -33.531 -13.656 1 79 205 LEU A CA 1
ATOM 1619 C C . LEU A 1 205 ? 8.914 -34.406 -12.781 1 79 205 LEU A C 1
ATOM 1621 O O . LEU A 1 205 ? 10.117 -34.5 -13 1 79 205 LEU A O 1
ATOM 1625 N N . ASN A 1 206 ? 8.219 -35 -11.82 1 72.12 206 ASN A N 1
ATOM 1626 C CA . ASN A 1 206 ? 8.695 -36.094 -11.008 1 72.12 206 ASN A CA 1
ATOM 1627 C C . ASN A 1 206 ? 9.969 -35.719 -10.25 1 72.12 206 ASN A C 1
ATOM 1629 O O . ASN A 1 206 ? 10.828 -36.594 -10.023 1 72.12 206 ASN A O 1
ATOM 1633 N N . THR A 1 207 ? 10.125 -34.469 -9.938 1 81 207 THR A N 1
ATOM 1634 C CA . THR A 1 207 ? 11.359 -34.125 -9.242 1 81 207 THR A CA 1
ATOM 1635 C C . THR A 1 207 ? 11.062 -33.531 -7.875 1 81 207 THR A C 1
ATOM 1637 O O . THR A 1 207 ? 11.961 -33.375 -7.047 1 81 207 THR A O 1
ATOM 1640 N N . CYS A 1 208 ? 9.742 -33.375 -7.617 1 90 208 CYS A N 1
ATOM 1641 C CA . CYS A 1 208 ? 9.453 -32.688 -6.352 1 90 208 CYS A CA 1
ATOM 1642 C C . CYS A 1 208 ? 9.25 -33.719 -5.234 1 90 208 CYS A C 1
ATOM 1644 O O . CYS A 1 208 ? 8.562 -34.719 -5.422 1 90 208 CYS A O 1
ATOM 1646 N N . VAL A 1 209 ? 9.883 -33.469 -4.137 1 91.44 209 VAL A N 1
ATOM 1647 C CA . VAL A 1 209 ? 9.727 -34.312 -2.955 1 91.44 209 VAL A CA 1
ATOM 1648 C C . VAL A 1 209 ? 8.508 -33.844 -2.154 1 91.44 209 VAL A C 1
ATOM 1650 O O . VAL A 1 209 ? 8.344 -32.656 -1.872 1 91.44 209 VAL A O 1
ATOM 1653 N N . ARG A 1 210 ? 7.645 -34.875 -1.866 1 89.69 210 ARG A N 1
ATOM 1654 C CA . ARG A 1 210 ? 6.469 -34.531 -1.062 1 89.69 210 ARG A CA 1
ATOM 1655 C C . ARG A 1 210 ? 6.836 -34.406 0.41 1 89.69 210 ARG A C 1
ATOM 1657 O O . ARG A 1 210 ? 7.57 -35.219 0.958 1 89.69 210 ARG A O 1
ATOM 1664 N N . VAL A 1 211 ? 6.348 -33.281 0.924 1 88.44 211 VAL A N 1
ATOM 1665 C CA . VAL A 1 211 ? 6.586 -33.031 2.346 1 88.44 211 VAL A CA 1
ATOM 1666 C C . VAL A 1 211 ? 5.25 -32.906 3.076 1 88.44 211 VAL A C 1
ATOM 1668 O O . VAL A 1 211 ? 4.258 -32.469 2.5 1 88.44 211 VAL A O 1
ATOM 1671 N N . MET B 1 1 ? 62.125 -13.43 -64.25 1 32.25 1 MET B N 1
ATOM 1672 C CA . MET B 1 1 ? 60.688 -13.266 -63.906 1 32.25 1 MET B CA 1
ATOM 1673 C C . MET B 1 1 ? 60.531 -12.945 -62.438 1 32.25 1 MET B C 1
ATOM 1675 O O . MET B 1 1 ? 61 -13.688 -61.594 1 32.25 1 MET B O 1
ATOM 1679 N N . SER B 1 2 ? 60.375 -11.586 -62.062 1 37.19 2 SER B N 1
ATOM 1680 C CA . SER B 1 2 ? 60.25 -10.844 -60.812 1 37.19 2 SER B CA 1
ATOM 1681 C C . SER B 1 2 ? 58.969 -11.234 -60.094 1 37.19 2 SER B C 1
ATOM 1683 O O . SER B 1 2 ? 57.875 -11.172 -60.656 1 37.19 2 SER B O 1
ATOM 1685 N N . PHE B 1 3 ? 58.969 -12.141 -59.125 1 42.62 3 PHE B N 1
ATOM 1686 C CA . PHE B 1 3 ? 58 -12.656 -58.156 1 42.62 3 PHE B CA 1
ATOM 1687 C C . PHE B 1 3 ? 57.469 -11.531 -57.281 1 42.62 3 PHE B C 1
ATOM 1689 O O . PHE B 1 3 ? 58.031 -11.25 -56.219 1 42.62 3 PHE B O 1
ATOM 1696 N N . TRP B 1 4 ? 57.062 -10.359 -57.781 1 37 4 TRP B N 1
ATOM 1697 C CA . TRP B 1 4 ? 56.375 -9.391 -56.938 1 37 4 TRP B CA 1
ATOM 1698 C C . TRP B 1 4 ? 55.062 -9.977 -56.375 1 37 4 TRP B C 1
ATOM 1700 O O . TRP B 1 4 ? 5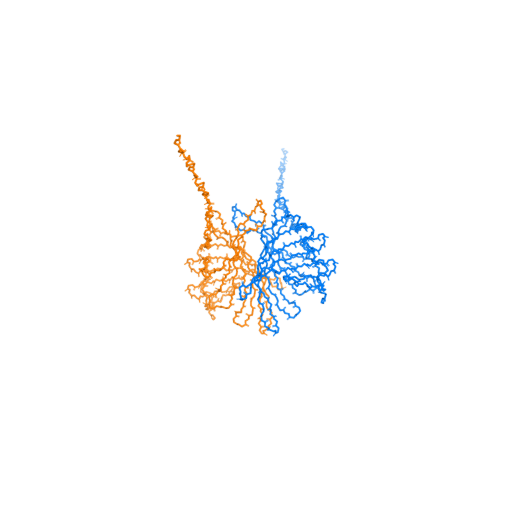4.125 -10.266 -57.125 1 37 4 TRP B O 1
ATOM 1710 N N . ALA B 1 5 ? 55.188 -10.766 -55.25 1 36.91 5 ALA B N 1
ATOM 1711 C CA . ALA B 1 5 ? 54.125 -11.227 -54.344 1 36.91 5 ALA B CA 1
ATOM 1712 C C . ALA B 1 5 ? 53.219 -10.078 -53.938 1 36.91 5 ALA B C 1
ATOM 1714 O O . ALA B 1 5 ? 53.688 -9.016 -53.531 1 36.91 5 ALA B O 1
ATOM 1715 N N . SER B 1 6 ? 52 -9.93 -54.562 1 35.41 6 SER B N 1
ATOM 1716 C CA . SER B 1 6 ? 50.906 -9.039 -54.25 1 35.41 6 SER B CA 1
ATOM 1717 C C . SER B 1 6 ? 50.562 -9.102 -52.75 1 35.41 6 SER B C 1
ATOM 1719 O O . SER B 1 6 ? 50.156 -10.156 -52.25 1 35.41 6 SER B O 1
ATOM 1721 N N . LEU B 1 7 ? 51.188 -8.352 -51.875 1 36.75 7 LEU B N 1
ATOM 1722 C CA . LEU B 1 7 ? 50.75 -8.109 -50.5 1 36.75 7 LEU B CA 1
ATOM 1723 C C . LEU B 1 7 ? 49.312 -7.562 -50.469 1 36.75 7 LEU B C 1
ATOM 1725 O O . LEU B 1 7 ? 49.094 -6.414 -50.844 1 36.75 7 LEU B O 1
ATOM 1729 N N . ALA B 1 8 ? 48.281 -8.359 -50.812 1 37.75 8 ALA B N 1
ATOM 1730 C CA . ALA B 1 8 ? 46.906 -7.969 -50.5 1 37.75 8 ALA B CA 1
ATOM 1731 C C . ALA B 1 8 ? 46.781 -7.418 -49.094 1 37.75 8 ALA B C 1
ATOM 1733 O O . ALA B 1 8 ? 47.219 -8.055 -48.125 1 37.75 8 ALA B O 1
ATOM 1734 N N . LEU B 1 9 ? 46.75 -6.066 -48.938 1 37.19 9 LEU B N 1
ATOM 1735 C CA . LEU B 1 9 ? 46.438 -5.297 -47.719 1 37.19 9 LEU B CA 1
ATOM 1736 C C . LEU B 1 9 ? 45.156 -5.809 -47.062 1 37.19 9 LEU B C 1
ATOM 1738 O O . LEU B 1 9 ? 44.094 -5.805 -47.688 1 37.19 9 LEU B O 1
ATOM 1742 N N . TYR B 1 10 ? 45.219 -6.875 -46.281 1 40.19 10 TYR B N 1
ATOM 1743 C CA . TYR B 1 10 ? 44.125 -7.188 -45.344 1 40.19 10 TYR B CA 1
ATOM 1744 C C . TYR B 1 10 ? 43.656 -5.93 -44.625 1 40.19 10 TYR B C 1
ATOM 1746 O O . TYR B 1 10 ? 44.406 -5.309 -43.875 1 40.19 10 TYR B O 1
ATOM 1754 N N . THR B 1 11 ? 42.75 -5.105 -45.25 1 42.94 11 THR B N 1
ATOM 1755 C CA . THR B 1 11 ? 42.031 -4.059 -44.531 1 42.94 11 THR B CA 1
ATOM 1756 C C . THR B 1 11 ? 41.406 -4.629 -43.281 1 42.94 11 THR B C 1
ATOM 1758 O O . THR B 1 11 ? 40.594 -5.566 -43.344 1 42.94 11 THR B O 1
ATOM 1761 N N . PRO B 1 12 ? 42 -4.523 -42.094 1 45.5 12 PRO B N 1
ATOM 1762 C CA . PRO B 1 12 ? 41.25 -4.867 -40.875 1 45.5 12 PRO B CA 1
ATOM 1763 C C . PRO B 1 12 ? 39.875 -4.207 -40.812 1 45.5 12 PRO B C 1
ATOM 1765 O O . PRO B 1 12 ? 39.75 -2.988 -40.969 1 45.5 12 PRO B O 1
ATOM 1768 N N . LEU B 1 13 ? 38.844 -4.871 -41.281 1 45.25 13 LEU B N 1
ATOM 1769 C CA . LEU B 1 13 ? 37.469 -4.43 -40.969 1 45.25 13 LEU B CA 1
ATOM 1770 C C . LEU B 1 13 ? 37.375 -4.078 -39.469 1 45.25 13 LEU B C 1
ATOM 1772 O O . LEU B 1 13 ? 37.438 -4.961 -38.625 1 45.25 13 LEU B O 1
ATOM 1776 N N . LEU B 1 14 ? 37.75 -2.867 -39.062 1 42.81 14 LEU B N 1
ATOM 1777 C CA . LEU B 1 14 ? 37.406 -2.303 -37.781 1 42.81 14 LEU B CA 1
ATOM 1778 C C . LEU B 1 14 ? 35.906 -2.434 -37.5 1 42.81 14 LEU B C 1
ATOM 1780 O O . LEU B 1 14 ? 35.094 -1.776 -38.156 1 42.81 14 LEU B O 1
ATOM 1784 N N . LEU B 1 15 ? 35.438 -3.602 -37.062 1 44.12 15 LEU B N 1
ATOM 1785 C CA . LEU B 1 15 ? 34.125 -3.734 -36.438 1 44.12 15 LEU B CA 1
ATOM 1786 C C . LEU B 1 15 ? 33.938 -2.686 -35.344 1 44.12 15 LEU B C 1
ATOM 1788 O O . LEU B 1 15 ? 34.594 -2.74 -34.312 1 44.12 15 LEU B O 1
ATOM 1792 N N . ILE B 1 16 ? 33.5 -1.487 -35.75 1 43.97 16 ILE B N 1
ATOM 1793 C CA . ILE B 1 16 ? 33 -0.512 -34.781 1 43.97 16 ILE B CA 1
ATOM 1794 C C . ILE B 1 16 ? 31.906 -1.146 -33.906 1 43.97 16 ILE B C 1
ATOM 1796 O O . ILE B 1 16 ? 30.797 -1.436 -34.406 1 43.97 16 ILE B O 1
ATOM 1800 N N . LEU B 1 17 ? 32.281 -1.829 -32.875 1 42.41 17 LEU B N 1
ATOM 1801 C CA . LEU B 1 17 ? 31.344 -2.107 -31.797 1 42.41 17 LEU B CA 1
ATOM 1802 C C . LEU B 1 17 ? 30.625 -0.835 -31.359 1 42.41 17 LEU B C 1
ATOM 1804 O O . LEU B 1 17 ? 31.203 0.015 -30.688 1 42.41 17 LEU B O 1
ATOM 1808 N N . TYR B 1 18 ? 29.594 -0.422 -32.062 1 42.56 18 TYR B N 1
ATOM 1809 C CA . TYR B 1 18 ? 28.625 0.543 -31.547 1 42.56 18 TYR B CA 1
ATOM 1810 C C . TYR B 1 18 ? 28.078 0.081 -30.203 1 42.56 18 TYR B C 1
ATOM 1812 O O . TYR B 1 18 ? 27.172 -0.765 -30.156 1 42.56 18 TYR B O 1
ATOM 1820 N N . THR B 1 19 ? 28.891 0.279 -29.141 1 45.59 19 THR B N 1
ATOM 1821 C CA . THR B 1 19 ? 28.266 0.237 -27.812 1 45.59 19 THR B CA 1
ATOM 1822 C C . THR B 1 19 ? 27.219 1.343 -27.672 1 45.59 19 THR B C 1
ATOM 1824 O O . THR B 1 19 ? 27.578 2.523 -27.594 1 45.59 19 THR B O 1
ATOM 1827 N N . GLU B 1 20 ? 26.047 1.145 -28.078 1 43.78 20 GLU B N 1
ATOM 1828 C CA . GLU B 1 20 ? 24.984 2.035 -27.641 1 43.78 20 GLU B CA 1
ATOM 1829 C C . GLU B 1 20 ? 25.031 2.258 -26.125 1 43.78 20 GLU B C 1
ATOM 1831 O O . GLU B 1 20 ? 24.734 1.347 -25.359 1 43.78 20 GLU B O 1
ATOM 1836 N N . ILE B 1 21 ? 25.812 3.207 -25.734 1 43.09 21 ILE B N 1
ATOM 1837 C CA . ILE B 1 21 ? 25.594 3.725 -24.375 1 43.09 21 ILE B CA 1
ATOM 1838 C C . ILE B 1 21 ? 24.109 4.074 -24.188 1 43.09 21 ILE B C 1
ATOM 1840 O O . ILE B 1 21 ? 23.625 5.047 -24.766 1 43.09 21 ILE B O 1
ATOM 1844 N N . HIS B 1 22 ? 23.297 3.154 -23.906 1 41.53 22 HIS B N 1
ATOM 1845 C CA . HIS B 1 22 ? 22.016 3.59 -23.391 1 41.53 22 HIS B CA 1
ATOM 1846 C C . HIS B 1 22 ? 22.188 4.625 -22.281 1 41.53 22 HIS B C 1
ATOM 1848 O O . HIS B 1 22 ? 22.953 4.41 -21.344 1 41.53 22 HIS B O 1
ATOM 1854 N N . PRO B 1 23 ? 22 5.867 -22.594 1 39.94 23 PRO B N 1
ATOM 1855 C CA . PRO B 1 23 ? 22.062 6.762 -21.438 1 39.94 23 PRO B CA 1
ATOM 1856 C C . PRO B 1 23 ? 21.422 6.156 -20.188 1 39.94 23 PRO B C 1
ATOM 1858 O O . PRO B 1 23 ? 20.359 5.543 -20.266 1 39.94 23 PRO B O 1
ATOM 1861 N N . ILE B 1 24 ? 22.203 5.797 -19.25 1 40.34 24 ILE B N 1
ATOM 1862 C CA . ILE B 1 24 ? 21.625 5.551 -17.938 1 40.34 24 ILE B CA 1
ATOM 1863 C C . ILE B 1 24 ? 20.516 6.551 -17.672 1 40.34 24 ILE B C 1
ATOM 1865 O O . ILE B 1 24 ? 20.75 7.758 -17.609 1 40.34 24 ILE B O 1
ATOM 1869 N N . GLN B 1 25 ? 19.422 6.438 -18.219 1 43.59 25 GLN B N 1
ATOM 1870 C CA . GLN B 1 25 ? 18.359 7.312 -17.719 1 43.59 25 GLN B CA 1
ATOM 1871 C C . GLN B 1 25 ? 18.578 7.621 -16.234 1 43.59 25 GLN B C 1
ATOM 1873 O O . GLN B 1 25 ? 18.594 6.715 -15.406 1 43.59 25 GLN B O 1
ATOM 1878 N N . SER B 1 26 ? 19.375 8.555 -15.883 1 48.06 26 SER B N 1
ATOM 1879 C CA . SER B 1 26 ? 19.609 9 -14.508 1 48.06 26 SER B CA 1
ATOM 1880 C C . SER B 1 26 ? 18.359 8.836 -13.656 1 48.06 26 SER B C 1
ATOM 1882 O O . SER B 1 26 ? 17.281 9.32 -14.023 1 48.06 26 SER B O 1
ATOM 1884 N N . ILE B 1 27 ? 18.344 7.758 -12.969 1 60.34 27 ILE B N 1
ATOM 1885 C CA . ILE B 1 27 ? 17.25 7.578 -12.016 1 60.34 27 ILE B CA 1
ATOM 1886 C C . ILE B 1 27 ? 16.984 8.898 -11.289 1 60.34 27 ILE B C 1
ATOM 1888 O O . ILE B 1 27 ? 17.844 9.383 -10.547 1 60.34 27 ILE B O 1
ATOM 1892 N N . THR B 1 28 ? 16.188 9.828 -11.797 1 70.62 28 THR B N 1
ATOM 1893 C CA . THR B 1 28 ? 15.898 11.125 -11.195 1 70.62 28 THR B CA 1
ATOM 1894 C C . THR B 1 28 ? 15.055 10.945 -9.93 1 70.62 28 THR B C 1
ATOM 1896 O O . THR B 1 28 ? 13.945 10.414 -9.984 1 70.62 28 THR B O 1
ATOM 1899 N N . ARG B 1 29 ? 15.789 11.031 -8.75 1 85.81 29 ARG B N 1
ATOM 1900 C CA . ARG B 1 29 ? 15.078 11.203 -7.484 1 85.81 29 ARG B CA 1
ATOM 1901 C C . ARG B 1 29 ? 14.227 12.469 -7.504 1 85.81 29 ARG B C 1
ATOM 1903 O O . ARG B 1 29 ? 14.758 13.578 -7.633 1 85.81 29 ARG B O 1
ATOM 1910 N N . CYS B 1 30 ? 13.016 12.266 -7.504 1 89.19 30 CYS B N 1
ATOM 1911 C CA . CYS B 1 30 ? 12.164 13.438 -7.676 1 89.19 30 CYS B CA 1
ATOM 1912 C C . CYS B 1 30 ? 11.664 13.953 -6.328 1 89.19 30 CYS B C 1
ATOM 1914 O O . CYS B 1 30 ? 11.852 13.289 -5.305 1 89.19 30 CYS B O 1
ATOM 1916 N N . CYS B 1 31 ? 11.156 15.172 -6.336 1 92.5 31 CYS B N 1
ATOM 1917 C CA . CYS B 1 31 ? 10.617 15.828 -5.148 1 92.5 31 CYS B CA 1
ATOM 1918 C C . CYS B 1 31 ? 9.109 16.031 -5.27 1 92.5 31 CYS B C 1
ATOM 1920 O O . CYS B 1 31 ? 8.617 16.391 -6.34 1 92.5 31 CYS B O 1
ATOM 1922 N N . LEU B 1 32 ? 8.484 15.766 -4.223 1 93.5 32 LEU B N 1
ATOM 1923 C CA . LEU B 1 32 ? 7.062 16.094 -4.168 1 93.5 32 LEU B CA 1
ATOM 1924 C C . LEU B 1 32 ? 6.85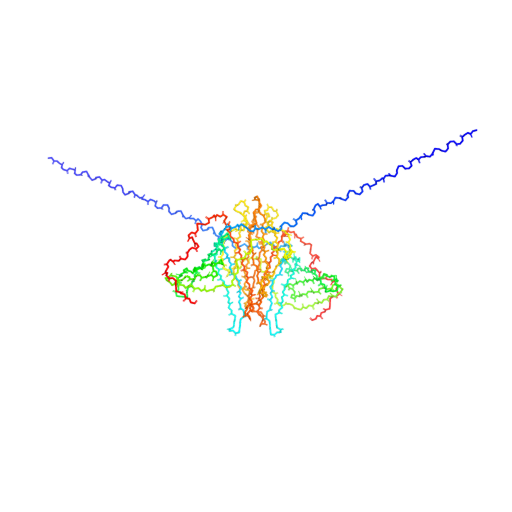2 17.609 -4.293 1 93.5 32 LEU B C 1
ATOM 1926 O O . LEU B 1 32 ? 7.754 18.391 -4.004 1 93.5 32 LEU B O 1
ATOM 1930 N N . PRO B 1 33 ? 5.621 18 -4.73 1 91.94 33 PRO B N 1
ATOM 1931 C CA . PRO B 1 33 ? 5.301 19.422 -4.664 1 91.94 33 PRO B CA 1
ATOM 1932 C C . PRO B 1 33 ? 5.43 19.984 -3.252 1 91.94 33 PRO B C 1
ATOM 1934 O O . PRO B 1 33 ? 5.211 19.281 -2.271 1 91.94 33 PRO B O 1
ATOM 1937 N N . ASP B 1 34 ? 5.734 21.281 -3.195 1 91.69 34 ASP B N 1
ATOM 1938 C CA . ASP B 1 34 ? 5.98 21.891 -1.896 1 91.69 34 ASP B CA 1
ATOM 1939 C C . ASP B 1 34 ? 4.672 22.125 -1.146 1 91.69 34 ASP B C 1
ATOM 1941 O O . ASP B 1 34 ? 4.676 22.312 0.075 1 91.69 34 ASP B O 1
ATOM 1945 N N . ASN B 1 35 ? 3.588 22.234 -1.914 1 93.19 35 ASN B N 1
ATOM 1946 C CA . ASN B 1 35 ? 2.248 22.406 -1.364 1 93.19 35 ASN B CA 1
ATOM 1947 C C . ASN B 1 35 ? 1.208 21.625 -2.16 1 93.19 35 ASN B C 1
ATOM 1949 O O . ASN B 1 35 ? 1.149 21.734 -3.387 1 93.19 35 ASN B O 1
ATOM 1953 N N . PHE B 1 36 ? 0.42 20.828 -1.397 1 93.38 36 PHE B N 1
ATOM 1954 C CA . PHE B 1 36 ? -0.635 20.078 -2.078 1 93.38 36 PHE B CA 1
ATOM 1955 C C . PHE B 1 36 ? -1.674 19.578 -1.081 1 93.38 36 PHE B C 1
ATOM 1957 O O . PHE B 1 36 ? -1.456 19.641 0.131 1 93.38 36 PHE B O 1
ATOM 1964 N N . ARG B 1 37 ? -2.795 19.219 -1.592 1 95.12 37 ARG B N 1
ATOM 1965 C CA . ARG B 1 37 ? -3.834 18.516 -0.848 1 95.12 37 ARG B CA 1
ATOM 1966 C C . ARG B 1 37 ? -4.152 17.172 -1.488 1 95.12 37 ARG B C 1
ATOM 1968 O O . ARG B 1 37 ? -3.99 17 -2.699 1 95.12 37 ARG B O 1
ATOM 1975 N N . SER B 1 38 ? -4.566 16.25 -0.682 1 95.19 38 SER B N 1
ATOM 1976 C CA . SER B 1 38 ? -4.891 14.914 -1.18 1 95.19 38 SER B CA 1
ATOM 1977 C C . SER B 1 38 ? -5.82 14.18 -0.221 1 95.19 38 SER B C 1
ATOM 1979 O O . SER B 1 38 ? -6.039 14.625 0.907 1 95.19 38 SER B O 1
ATOM 1981 N N . HIS B 1 39 ? -6.395 13.18 -0.733 1 96.12 39 HIS B N 1
ATOM 1982 C CA . HIS B 1 39 ? -7.012 12.18 0.125 1 96.12 39 HIS B CA 1
ATOM 1983 C C . HIS B 1 39 ? -6.074 10.992 0.356 1 96.12 39 HIS B C 1
ATOM 1985 O O . HIS B 1 39 ? -5.312 10.617 -0.538 1 96.12 39 HIS B O 1
ATOM 1991 N N . MET B 1 40 ? -6.172 10.445 1.549 1 95.31 40 MET B N 1
ATOM 1992 C CA . MET B 1 40 ? -5.391 9.258 1.891 1 95.31 40 MET B CA 1
ATOM 1993 C C . MET B 1 40 ? -6.27 8.195 2.533 1 95.31 40 MET B C 1
ATOM 1995 O O . MET B 1 40 ? -6.977 8.469 3.506 1 95.31 40 MET B O 1
ATOM 1999 N N . ASP B 1 41 ? -6.281 7.086 1.955 1 92.56 41 ASP B N 1
ATOM 2000 C CA . ASP B 1 41 ? -6.789 5.922 2.678 1 92.56 41 ASP B CA 1
ATOM 2001 C C . ASP B 1 41 ? -5.691 5.273 3.518 1 92.56 41 ASP B C 1
ATOM 2003 O O . ASP B 1 41 ? -4.66 4.859 2.984 1 92.56 41 ASP B O 1
ATOM 2007 N N . VAL B 1 42 ? -5.934 5.27 4.797 1 93.75 42 VAL B N 1
ATOM 2008 C CA . VAL B 1 42 ? -4.938 4.758 5.734 1 93.75 42 VAL B CA 1
ATOM 2009 C C . VAL B 1 42 ? -5.406 3.422 6.305 1 93.75 42 VAL B C 1
ATOM 2011 O O . VAL B 1 42 ? -6.516 3.322 6.844 1 93.75 42 VAL B O 1
ATOM 2014 N N . THR B 1 43 ? -4.559 2.426 6.148 1 90.69 43 THR B N 1
ATOM 2015 C CA . THR B 1 43 ? -4.906 1.116 6.691 1 90.69 43 THR B CA 1
ATOM 2016 C C . THR B 1 43 ? -3.682 0.444 7.305 1 90.69 43 THR B C 1
ATOM 2018 O O . THR B 1 43 ? -2.549 0.718 6.906 1 90.69 43 THR B O 1
ATOM 2021 N N . GLY B 1 44 ? -3.889 -0.388 8.281 1 89.88 44 GLY B N 1
ATOM 2022 C CA . GLY B 1 44 ? -2.834 -1.094 8.984 1 89.88 44 GLY B CA 1
ATOM 2023 C C . GLY B 1 44 ? -3.068 -1.167 10.484 1 89.88 44 GLY B C 1
ATOM 2024 O O . GLY B 1 44 ? -4.195 -1.388 10.93 1 89.88 44 GLY B O 1
ATOM 2025 N N . GLY B 1 45 ? -1.914 -1.116 11.211 1 85 45 GLY B N 1
ATOM 2026 C CA . GLY B 1 45 ? -2.09 -1.175 12.656 1 85 45 GLY B CA 1
ATOM 2027 C C . GLY B 1 45 ? -0.78 -1.288 13.406 1 85 45 GLY B C 1
ATOM 2028 O O . GLY B 1 45 ? 0.295 -1.164 12.82 1 85 45 GLY B O 1
ATOM 2029 N N . PHE B 1 46 ? -1.029 -1.338 14.688 1 83.62 46 PHE B N 1
ATOM 2030 C CA . PHE B 1 46 ? 0.057 -1.459 15.648 1 83.62 46 PHE B CA 1
ATOM 2031 C C . PHE B 1 46 ? -0.156 -2.666 16.562 1 83.62 46 PHE B C 1
ATOM 2033 O O . PHE B 1 46 ? -1.294 -3.018 16.875 1 83.62 46 PHE B O 1
ATOM 2040 N N . LEU B 1 47 ? 0.927 -3.25 16.844 1 83.62 47 LEU B N 1
ATOM 2041 C CA . LEU B 1 47 ? 0.911 -4.277 17.875 1 83.62 47 LEU B CA 1
ATOM 2042 C C . LEU B 1 47 ? 1.79 -3.879 19.062 1 83.62 47 LEU B C 1
ATOM 2044 O O . LEU B 1 47 ? 3.006 -3.736 18.906 1 83.62 47 LEU B O 1
ATOM 2048 N N . SER B 1 48 ? 1.08 -3.715 20.156 1 83.06 48 SER B N 1
ATOM 2049 C CA . SER B 1 48 ? 1.78 -3.385 21.391 1 83.06 48 SER B CA 1
ATOM 2050 C C . SER B 1 48 ? 1.481 -4.402 22.484 1 83.06 48 SER B C 1
ATOM 2052 O O . SER B 1 48 ? 0.806 -5.406 22.25 1 83.06 48 SER B O 1
ATOM 2054 N N . ASN B 1 49 ? 2.064 -4.176 23.688 1 81.5 49 ASN B N 1
ATOM 2055 C CA . ASN B 1 49 ? 1.802 -5.043 24.828 1 81.5 49 ASN B CA 1
ATOM 2056 C C . ASN B 1 49 ? 0.325 -5.031 25.219 1 81.5 49 ASN B C 1
ATOM 2058 O O . ASN B 1 49 ? -0.169 -5.98 25.828 1 81.5 49 ASN B O 1
ATOM 2062 N N . ASP B 1 50 ? -0.378 -3.979 24.844 1 83.56 50 ASP B N 1
ATOM 2063 C CA . ASP B 1 50 ? -1.792 -3.84 25.188 1 83.56 50 ASP B CA 1
ATOM 2064 C C . ASP B 1 50 ? -2.672 -4.512 24.125 1 83.56 50 ASP B C 1
ATOM 2066 O O . ASP B 1 50 ? -3.896 -4.551 24.266 1 83.56 50 ASP B O 1
ATOM 2070 N N . GLY B 1 51 ? -1.989 -5.031 23.141 1 81.25 51 GLY B N 1
ATOM 2071 C CA . GLY B 1 51 ? -2.748 -5.707 22.094 1 81.25 51 GLY B CA 1
ATOM 2072 C C . GLY B 1 51 ? -2.725 -4.969 20.766 1 81.25 51 GLY B C 1
ATOM 2073 O O . GLY B 1 51 ? -2.053 -3.945 20.641 1 81.25 51 GLY B O 1
ATOM 2074 N N . PRO B 1 52 ? -3.414 -5.57 19.812 1 82.69 52 PRO B N 1
ATOM 2075 C CA . PRO B 1 52 ? -3.432 -4.949 18.484 1 82.69 52 PRO B CA 1
ATOM 2076 C C . PRO B 1 52 ? -4.379 -3.754 18.406 1 82.69 52 PRO B C 1
ATOM 2078 O O . PRO B 1 52 ? -5.43 -3.752 19.047 1 82.69 52 PRO B O 1
ATOM 2081 N N . ARG B 1 53 ? -3.951 -2.73 17.656 1 85.69 53 ARG B N 1
ATOM 2082 C CA . ARG B 1 53 ? -4.781 -1.597 17.266 1 85.69 53 ARG B CA 1
ATOM 2083 C C . ARG B 1 53 ? -4.793 -1.423 15.758 1 85.69 53 ARG B C 1
ATOM 2085 O O . ARG B 1 53 ? -3.738 -1.306 15.133 1 85.69 53 ARG B O 1
ATOM 2092 N N . PHE B 1 54 ? -5.965 -1.402 15.242 1 84.25 54 PHE B N 1
ATOM 2093 C CA . PHE B 1 54 ? -6.102 -1.301 13.789 1 84.25 54 PHE B CA 1
ATOM 2094 C C . PHE B 1 54 ? -6.484 0.117 13.383 1 84.25 54 PHE B C 1
ATOM 2096 O O . PHE B 1 54 ? -7.176 0.817 14.125 1 84.25 54 PHE B O 1
ATOM 2103 N N . VAL B 1 55 ? -5.969 0.496 12.297 1 86.69 55 VAL B N 1
ATOM 2104 C CA . VAL B 1 55 ? -6.27 1.799 11.711 1 86.69 55 VAL B CA 1
ATOM 2105 C C . VAL B 1 55 ? -6.941 1.611 10.359 1 86.69 55 VAL B C 1
ATOM 2107 O O . VAL B 1 55 ? -6.477 0.827 9.523 1 86.69 55 VAL B O 1
ATOM 2110 N N . ASP B 1 56 ? -8.039 2.172 10.211 1 88 56 ASP B N 1
ATOM 2111 C CA . ASP B 1 56 ? -8.789 2.205 8.961 1 88 56 ASP B CA 1
ATOM 2112 C C . ASP B 1 56 ? -9.555 3.518 8.82 1 88 56 ASP B C 1
ATOM 2114 O O . ASP B 1 56 ? -10.609 3.697 9.438 1 88 56 ASP B O 1
ATOM 2118 N N . SER B 1 57 ? -9 4.418 7.996 1 89.5 57 SER B N 1
ATOM 2119 C CA . SER B 1 57 ? -9.641 5.727 7.887 1 89.5 57 SER B CA 1
ATOM 2120 C C . SER B 1 57 ? -9.297 6.402 6.562 1 89.5 57 SER B C 1
ATOM 2122 O O . SER B 1 57 ? -8.273 6.098 5.949 1 89.5 57 SER B O 1
ATOM 2124 N N . ARG B 1 58 ? -10.211 7.242 6.172 1 92.94 58 ARG B N 1
ATOM 2125 C CA . ARG B 1 58 ? -9.922 8.18 5.094 1 92.94 58 ARG B CA 1
ATOM 2126 C C . ARG B 1 58 ? -9.586 9.562 5.645 1 92.94 58 ARG B C 1
ATOM 2128 O O . ARG B 1 58 ? -10.312 10.094 6.484 1 92.94 58 ARG B O 1
ATOM 2135 N N . VAL B 1 59 ? -8.531 10.086 5.125 1 96.44 59 VAL B N 1
ATOM 2136 C CA . VAL B 1 59 ? -7.98 11.32 5.66 1 96.44 59 VAL B CA 1
ATOM 2137 C C . VAL B 1 59 ? -7.82 12.344 4.539 1 96.44 59 VAL B C 1
ATOM 2139 O O . VAL B 1 59 ? -7.363 12.008 3.445 1 96.44 59 VAL B O 1
ATOM 2142 N N . LEU B 1 60 ? -8.312 13.516 4.801 1 96.56 60 LEU B N 1
ATOM 2143 C CA . LEU B 1 60 ? -7.922 14.641 3.957 1 96.56 60 LEU B CA 1
ATOM 2144 C C . LEU B 1 60 ? -6.617 15.258 4.449 1 96.56 60 LEU B C 1
ATOM 2146 O O . LEU B 1 60 ? -6.512 15.641 5.617 1 96.56 60 LEU B O 1
ATOM 2150 N N . LEU B 1 61 ? -5.652 15.375 3.576 1 96.44 61 LEU B N 1
ATOM 2151 C CA . LEU B 1 61 ? -4.336 15.898 3.928 1 96.44 61 LEU B CA 1
ATOM 2152 C C . LEU B 1 61 ? -4.074 17.234 3.225 1 96.44 61 LEU B C 1
ATOM 2154 O O . LEU B 1 61 ? -4.262 17.344 2.012 1 96.44 61 LEU B O 1
ATOM 2158 N N . TYR B 1 62 ? -3.637 18.203 4 1 96.62 62 TYR B N 1
ATOM 2159 C CA . TYR B 1 62 ? -2.967 19.406 3.518 1 96.62 62 TYR B CA 1
ATOM 2160 C C . TYR B 1 62 ? -1.486 19.391 3.881 1 96.62 62 TYR B C 1
ATOM 2162 O O . TYR B 1 62 ? -1.127 19.156 5.039 1 96.62 62 TYR B O 1
ATOM 2170 N N . PHE B 1 63 ? -0.7 19.594 2.916 1 96 63 PHE B N 1
ATOM 2171 C CA . PHE B 1 63 ? 0.75 19.578 3.074 1 96 63 PHE B CA 1
ATOM 2172 C C . PHE B 1 63 ? 1.365 20.906 2.652 1 96 63 PHE B C 1
ATOM 2174 O O . PHE B 1 63 ? 1.122 21.375 1.544 1 96 63 PHE B O 1
ATOM 2181 N N . ASP B 1 64 ? 2.131 21.453 3.543 1 96.19 64 ASP B N 1
ATOM 2182 C CA . ASP B 1 64 ? 2.848 22.703 3.271 1 96.19 64 ASP B CA 1
ATOM 2183 C C . ASP B 1 64 ? 4.293 22.609 3.756 1 96.19 64 ASP B C 1
ATOM 2185 O O . ASP B 1 64 ? 4.586 22.938 4.91 1 96.19 64 ASP B O 1
ATOM 2189 N N . TYR B 1 65 ? 5.168 22.391 2.82 1 94.31 65 TYR B N 1
ATOM 2190 C CA . TYR B 1 65 ? 6.555 22.125 3.189 1 94.31 65 TYR B CA 1
ATOM 2191 C C . TYR B 1 65 ? 7.262 23.422 3.58 1 94.31 65 TYR B C 1
ATOM 2193 O O . TYR B 1 65 ? 8.008 23.453 4.562 1 94.31 65 TYR B O 1
ATOM 2201 N N . PRO B 1 66 ? 7.086 24.531 2.871 1 93.31 66 PRO B N 1
ATOM 2202 C CA . PRO B 1 66 ? 7.805 25.766 3.207 1 93.31 66 PRO B CA 1
ATOM 2203 C C . PRO B 1 66 ? 7.566 26.219 4.648 1 93.31 66 PRO B C 1
ATOM 2205 O O . PRO B 1 66 ? 8.484 26.719 5.301 1 93.31 66 PRO B O 1
ATOM 2208 N N . THR B 1 67 ? 6.363 26.016 5.109 1 94.31 67 THR B N 1
ATOM 2209 C CA . THR B 1 67 ? 6.086 26.453 6.473 1 94.31 67 THR B CA 1
ATOM 2210 C C . THR B 1 67 ? 6.184 25.266 7.441 1 94.31 67 THR B C 1
ATOM 2212 O O . THR B 1 67 ? 5.949 25.422 8.641 1 94.31 67 THR B O 1
ATOM 2215 N N . GLN B 1 68 ? 6.441 24.078 6.93 1 95.75 68 GLN B N 1
ATOM 2216 C CA . GLN B 1 68 ? 6.609 22.844 7.691 1 95.75 68 GLN B CA 1
ATOM 2217 C C . GLN B 1 68 ? 5.352 22.516 8.492 1 95.75 68 GLN B C 1
ATOM 2219 O O . GLN B 1 68 ? 5.43 22.234 9.688 1 95.75 68 GLN B O 1
ATOM 2224 N N . ARG B 1 69 ? 4.23 22.531 7.754 1 96.25 69 ARG B N 1
ATOM 2225 C CA . ARG B 1 69 ? 2.961 22.266 8.422 1 96.25 69 ARG B CA 1
ATOM 2226 C C . ARG B 1 69 ? 2.115 21.281 7.625 1 96.25 69 ARG B C 1
ATOM 2228 O O . ARG B 1 69 ? 2.172 21.266 6.395 1 96.25 69 ARG B O 1
ATOM 2235 N N . THR B 1 70 ? 1.401 20.516 8.344 1 97 70 THR B N 1
ATOM 2236 C CA . THR B 1 70 ? 0.373 19.672 7.758 1 97 70 THR B CA 1
ATOM 2237 C C . THR B 1 70 ? -0.947 19.812 8.508 1 97 70 THR B C 1
ATOM 2239 O O . THR B 1 70 ? -0.962 20.203 9.68 1 97 70 THR B O 1
ATOM 2242 N N . ARG B 1 71 ? -1.966 19.625 7.812 1 97.06 71 ARG B N 1
ATOM 2243 C CA . ARG B 1 71 ? -3.309 19.5 8.367 1 97.06 71 ARG B CA 1
ATOM 2244 C C . ARG B 1 71 ? -3.996 18.234 7.875 1 97.06 71 ARG B C 1
ATOM 2246 O O . ARG B 1 71 ? -3.975 17.938 6.68 1 97.06 71 ARG B O 1
ATOM 2253 N N . THR B 1 72 ? -4.551 17.484 8.773 1 96.94 72 THR B N 1
ATOM 2254 C CA . THR B 1 72 ? -5.32 16.297 8.406 1 96.94 72 THR B CA 1
ATOM 2255 C C . THR B 1 72 ? -6.734 16.375 8.984 1 96.94 72 THR B C 1
ATOM 2257 O O . THR B 1 72 ? -6.934 16.875 10.086 1 96.94 72 THR B O 1
ATOM 2260 N N . GLU B 1 73 ? -7.641 15.914 8.203 1 96.19 73 GLU B N 1
ATOM 2261 C CA . GLU B 1 73 ? -9.039 15.828 8.617 1 96.19 73 GLU B CA 1
ATOM 2262 C C . GLU B 1 73 ? -9.578 14.414 8.43 1 96.19 73 GLU B C 1
ATOM 2264 O O . GLU B 1 73 ? -9.43 13.82 7.363 1 96.19 73 GLU B O 1
ATOM 2269 N N . THR B 1 74 ? -10.133 13.922 9.492 1 95.25 74 THR B N 1
ATOM 2270 C CA . THR B 1 74 ? -10.742 12.594 9.469 1 95.25 74 THR B CA 1
ATOM 2271 C C . THR B 1 74 ? -12.172 12.648 10.008 1 95.25 74 THR B C 1
ATOM 2273 O O . THR B 1 74 ? -12.414 13.195 11.086 1 95.25 74 THR B O 1
ATOM 2276 N N . THR B 1 75 ? -13.039 12.086 9.273 1 91.12 75 THR B N 1
ATOM 2277 C CA . THR B 1 75 ? -14.391 11.938 9.797 1 91.12 75 THR B CA 1
ATOM 2278 C C . THR B 1 75 ? -14.492 10.711 10.695 1 91.12 75 THR B C 1
ATOM 2280 O O . THR B 1 75 ? -14.188 9.594 10.273 1 91.12 75 THR B O 1
ATOM 2283 N N . VAL B 1 76 ? -14.891 10.914 11.828 1 87.31 76 VAL B N 1
ATOM 2284 C CA . VAL B 1 76 ? -15.031 9.836 12.797 1 87.31 76 VAL B CA 1
ATOM 2285 C C . VAL B 1 76 ? -16.5 9.492 12.984 1 87.31 76 VAL B C 1
ATOM 2287 O O . VAL B 1 76 ? -17.344 10.383 13.188 1 87.31 76 VAL B O 1
ATOM 2290 N N . HIS B 1 77 ? -16.703 8.242 12.859 1 84.62 77 HIS B N 1
ATOM 2291 C CA . HIS B 1 77 ? -18.062 7.738 13.07 1 84.62 77 HIS B CA 1
ATOM 2292 C C . HIS B 1 77 ? -18.172 7.023 14.414 1 84.62 77 HIS B C 1
ATOM 2294 O O . HIS B 1 77 ? -17.453 6.051 14.672 1 84.62 77 HIS B O 1
ATOM 2300 N N . LEU B 1 78 ? -19.047 7.422 15.18 1 82.75 78 LEU B N 1
ATOM 2301 C CA . LEU B 1 78 ? -19.266 6.801 16.484 1 82.75 78 LEU B CA 1
ATOM 2302 C C . LEU B 1 78 ? -20.359 5.738 16.391 1 82.75 78 LEU B C 1
ATOM 2304 O O . LEU B 1 78 ? -21.219 5.781 15.508 1 82.75 78 LEU B O 1
ATOM 2308 N N . PRO B 1 79 ? -20.234 4.902 17.344 1 83.88 79 PRO B N 1
ATOM 2309 C CA . PRO B 1 79 ? -21.234 3.832 17.344 1 83.88 79 PRO B CA 1
ATOM 2310 C C . PRO B 1 79 ? -22.672 4.355 17.469 1 83.88 79 PRO B C 1
ATOM 2312 O O . PRO B 1 79 ? -23.609 3.715 17 1 83.88 79 PRO B O 1
ATOM 2315 N N . ASN B 1 80 ? -22.891 5.445 18.125 1 88.94 80 ASN B N 1
ATOM 2316 C CA . ASN B 1 80 ? -24.219 5.984 18.328 1 88.94 80 ASN B CA 1
ATOM 2317 C C . ASN B 1 80 ? -24.734 6.723 17.094 1 88.94 80 ASN B C 1
ATOM 2319 O O . ASN B 1 80 ? -25.797 7.328 17.125 1 88.94 80 ASN B O 1
ATOM 2323 N N . GLY B 1 81 ? -23.953 6.715 16.094 1 86.56 81 GLY B N 1
ATOM 2324 C CA . GLY B 1 81 ? -24.375 7.312 14.844 1 86.56 81 GLY B CA 1
ATOM 2325 C C . GLY B 1 81 ? -23.859 8.734 14.656 1 86.56 81 GLY B C 1
ATOM 2326 O O . GLY B 1 81 ? -23.984 9.305 13.57 1 86.56 81 GLY B O 1
ATOM 2327 N N . LEU B 1 82 ? -23.359 9.266 15.734 1 87.06 82 LEU B N 1
ATOM 2328 C CA . LEU B 1 82 ? -22.828 10.617 15.633 1 87.06 82 LEU B CA 1
ATOM 2329 C C . LEU B 1 82 ? -21.5 10.625 14.875 1 87.06 82 LEU B C 1
ATOM 2331 O O . LEU B 1 82 ? -20.734 9.656 14.938 1 87.06 82 LEU B O 1
ATOM 2335 N N . THR B 1 83 ? -21.391 11.648 14.07 1 87.5 83 THR B N 1
ATOM 2336 C CA . THR B 1 83 ? -20.156 11.844 13.328 1 87.5 83 THR B CA 1
ATOM 2337 C C . THR B 1 83 ? -19.516 13.172 13.688 1 87.5 83 THR B C 1
ATOM 2339 O O . THR B 1 83 ? -20.203 14.156 13.945 1 87.5 83 THR B O 1
ATOM 2342 N N . PHE B 1 84 ? -18.234 13.18 13.812 1 88.81 84 PHE B N 1
ATOM 2343 C CA . PHE B 1 84 ? -17.531 14.453 13.969 1 88.81 84 PHE B CA 1
ATOM 2344 C C . PHE B 1 84 ? -16.25 14.469 13.156 1 88.81 84 PHE B C 1
ATOM 2346 O O . PHE B 1 84 ? -15.773 13.422 12.719 1 88.81 84 PHE B O 1
ATOM 2353 N N . LEU B 1 85 ? -15.781 15.672 13.023 1 92.62 85 LEU B N 1
ATOM 2354 C CA . LEU B 1 85 ? -14.539 15.875 12.289 1 92.62 85 LEU B CA 1
ATOM 2355 C C . LEU B 1 85 ? -13.352 15.992 13.25 1 92.62 85 LEU B C 1
ATOM 2357 O O . LEU B 1 85 ? -13.367 16.844 14.148 1 92.62 85 LEU B O 1
ATOM 2361 N N . HIS B 1 86 ? -12.484 15.125 13.055 1 95 86 HIS B N 1
ATOM 2362 C CA . HIS B 1 86 ? -11.211 15.227 13.758 1 95 86 HIS B CA 1
ATOM 2363 C C . HIS B 1 86 ? -10.156 15.914 12.898 1 95 86 HIS B C 1
ATOM 2365 O O . HIS B 1 86 ? -9.906 15.5 11.766 1 95 86 HIS B O 1
ATOM 2371 N N . THR B 1 87 ? -9.617 16.969 13.516 1 96.38 87 THR B N 1
ATOM 2372 C CA . THR B 1 87 ? -8.594 17.734 12.797 1 96.38 87 THR B CA 1
ATOM 2373 C C . THR B 1 87 ? -7.281 17.75 13.562 1 96.38 87 THR B C 1
ATOM 2375 O O . THR B 1 87 ? -7.273 17.922 14.781 1 96.38 87 THR B O 1
ATOM 2378 N N . GLU B 1 88 ? -6.238 17.516 12.797 1 96.88 88 GLU B N 1
ATOM 2379 C CA . GLU B 1 88 ? -4.895 17.641 13.352 1 96.88 88 GLU B CA 1
ATOM 2380 C C . GLU B 1 88 ? -4.043 18.609 12.531 1 96.88 88 GLU B C 1
ATOM 2382 O O . GLU B 1 88 ? -3.959 18.484 11.305 1 96.88 88 GLU B O 1
ATOM 2387 N N . ILE B 1 89 ? -3.539 19.547 13.25 1 97.12 89 ILE B N 1
ATOM 2388 C CA . ILE B 1 89 ? -2.566 20.453 12.641 1 97.12 89 ILE B CA 1
ATOM 2389 C C . ILE B 1 89 ? -1.192 20.234 13.273 1 97.12 89 ILE B C 1
ATOM 2391 O O . ILE B 1 89 ? -1.023 20.406 14.484 1 97.12 89 ILE B O 1
ATOM 2395 N N . ALA B 1 90 ? -0.272 19.891 12.43 1 97.19 90 ALA B N 1
ATOM 2396 C CA . ALA B 1 90 ? 1.106 19.719 12.883 1 97.19 90 ALA B CA 1
ATOM 2397 C C . ALA B 1 90 ? 1.986 20.859 12.375 1 97.19 90 ALA B C 1
ATOM 2399 O O . ALA B 1 90 ? 2.053 21.109 11.172 1 97.19 90 ALA B O 1
ATOM 2400 N N . ASP B 1 91 ? 2.562 21.516 13.289 1 96.88 91 ASP B N 1
ATOM 2401 C CA . ASP B 1 91 ? 3.58 22.516 13 1 96.88 91 ASP B CA 1
ATOM 2402 C C . ASP B 1 91 ? 4.973 22 13.367 1 96.88 91 ASP B C 1
ATOM 2404 O O . ASP B 1 91 ? 5.43 22.188 14.5 1 96.88 91 ASP B O 1
ATOM 2408 N N . PHE B 1 92 ? 5.625 21.453 12.398 1 96.44 92 PHE B N 1
ATOM 2409 C CA . PHE B 1 92 ? 6.902 20.781 12.633 1 96.44 92 PHE B CA 1
ATOM 2410 C C . PHE B 1 92 ? 7.984 21.797 12.984 1 96.44 92 PHE B C 1
ATOM 2412 O O . PHE B 1 92 ? 8.906 21.484 13.742 1 96.44 92 PHE B O 1
ATOM 2419 N N . GLY B 1 93 ? 7.934 23.016 12.445 1 95.56 93 GLY B N 1
ATOM 2420 C CA . GLY B 1 93 ? 8.891 24.062 12.75 1 95.56 93 GLY B CA 1
ATOM 2421 C C . GLY B 1 93 ? 8.844 24.5 14.203 1 95.56 93 GLY B C 1
ATOM 2422 O O . GLY B 1 93 ? 9.883 24.828 14.789 1 95.56 93 GLY B O 1
ATOM 2423 N N . LYS B 1 94 ? 7.684 24.438 14.797 1 95.38 94 LYS B N 1
ATOM 2424 C CA . LYS B 1 94 ? 7.516 24.875 16.188 1 95.38 94 LYS B CA 1
ATOM 2425 C C . LYS B 1 94 ? 7.398 23.672 17.125 1 95.38 94 LYS B C 1
ATOM 2427 O O . LYS B 1 94 ? 7.184 23.844 18.328 1 95.38 94 LYS B O 1
ATOM 2432 N N . HIS B 1 95 ? 7.375 22.484 16.562 1 95.94 95 HIS B N 1
ATOM 2433 C CA . HIS B 1 95 ? 7.301 21.266 17.344 1 95.94 95 HIS B CA 1
ATOM 2434 C C . HIS B 1 95 ? 6 21.188 18.141 1 95.94 95 HIS B C 1
ATOM 2436 O O . HIS B 1 95 ? 6.012 20.859 19.328 1 95.94 95 HIS B O 1
ATOM 2442 N N . ARG B 1 96 ? 4.934 21.547 17.391 1 95.75 96 ARG B N 1
ATOM 2443 C CA . ARG B 1 96 ? 3.619 21.547 18.031 1 95.75 96 ARG B CA 1
ATOM 2444 C C . ARG B 1 96 ? 2.602 20.797 17.172 1 95.75 96 ARG B C 1
ATOM 2446 O O . ARG B 1 96 ? 2.664 20.828 15.945 1 95.75 96 ARG B O 1
ATOM 2453 N N . VAL B 1 97 ? 1.72 20.172 17.875 1 97 97 VAL B N 1
ATOM 2454 C CA . VAL B 1 97 ? 0.585 19.547 17.203 1 97 97 VAL B CA 1
ATOM 2455 C C . VAL B 1 97 ? -0.711 19.938 17.906 1 97 97 VAL B C 1
ATOM 2457 O O . VAL B 1 97 ? -0.762 19.984 19.141 1 97 97 VAL B O 1
ATOM 2460 N N . PHE B 1 98 ? -1.705 20.281 17.141 1 96.19 98 PHE B N 1
ATOM 2461 C CA . PHE B 1 98 ? -3.039 20.641 17.594 1 96.19 98 PHE B CA 1
ATOM 2462 C C . PHE B 1 98 ? -4.062 19.609 17.172 1 96.19 98 PHE B C 1
ATOM 2464 O O . PHE B 1 98 ? -4.129 19.234 16 1 96.19 98 PHE B O 1
ATOM 2471 N N . LYS B 1 99 ? -4.758 19.141 18.062 1 96.31 99 LYS B N 1
ATOM 2472 C CA . LYS B 1 99 ? -5.836 18.188 17.797 1 96.31 99 LYS B CA 1
ATOM 2473 C C . LYS B 1 99 ? -7.191 18.781 18.172 1 96.31 99 LYS B C 1
ATOM 2475 O O . LYS B 1 99 ? -7.383 19.25 19.297 1 96.31 99 LYS B O 1
ATOM 2480 N N . MET B 1 100 ? -8.07 18.734 17.266 1 94.38 100 MET B N 1
ATOM 2481 C CA . MET B 1 100 ? -9.391 19.328 17.453 1 94.38 100 MET B CA 1
ATOM 2482 C C . MET B 1 100 ? -10.484 18.297 17.219 1 94.38 100 MET B C 1
ATOM 2484 O O . MET B 1 100 ? -10.523 17.656 16.156 1 94.38 100 MET B O 1
ATOM 2488 N N . ASP B 1 101 ? -11.281 18.141 18.141 1 90.69 101 ASP B N 1
ATOM 2489 C CA . ASP B 1 101 ? -12.5 17.344 18.094 1 90.69 101 ASP B CA 1
ATOM 2490 C C . ASP B 1 101 ? -13.719 18.172 18.469 1 90.69 101 ASP B C 1
ATOM 2492 O O . ASP B 1 101 ? -14.023 18.344 19.641 1 90.69 101 ASP B O 1
ATOM 2496 N N . GLY B 1 102 ? -14.438 18.594 17.422 1 77.81 102 GLY B N 1
ATOM 2497 C CA . GLY B 1 102 ? -15.508 19.531 17.734 1 77.81 102 GLY B CA 1
ATOM 2498 C C . GLY B 1 102 ? -15.016 20.812 18.391 1 77.81 102 GLY B C 1
ATOM 2499 O O . GLY B 1 102 ? -14.172 21.516 17.828 1 77.81 102 GLY B O 1
ATOM 2500 N N . ALA B 1 103 ? -15.484 20.984 19.656 1 78.94 103 ALA B N 1
ATOM 2501 C CA . ALA B 1 103 ? -15.148 22.219 20.359 1 78.94 103 ALA B CA 1
ATOM 2502 C C . ALA B 1 103 ? -13.875 22.062 21.188 1 78.94 103 ALA B C 1
ATOM 2504 O O . ALA B 1 103 ? -13.359 23.031 21.75 1 78.94 103 ALA B O 1
ATOM 2505 N N . ASN B 1 104 ? -13.359 20.875 21.266 1 88.88 104 ASN B N 1
ATOM 2506 C CA . ASN B 1 104 ? -12.172 20.594 22.062 1 88.88 104 ASN B CA 1
ATOM 2507 C C . ASN B 1 104 ? -10.891 20.734 21.234 1 88.88 104 ASN B C 1
ATOM 2509 O O . ASN B 1 104 ? -10.812 20.203 20.125 1 88.88 104 ASN B O 1
ATOM 2513 N N . CYS B 1 105 ? -10.008 21.516 21.781 1 94.38 105 CYS B N 1
ATOM 2514 C CA . CYS B 1 105 ? -8.711 21.703 21.141 1 94.38 105 CYS B CA 1
ATOM 2515 C C . CYS B 1 105 ? -7.578 21.5 22.141 1 94.38 105 CYS B C 1
ATOM 2517 O O . CYS B 1 105 ? -7.57 22.094 23.203 1 94.38 105 CYS B O 1
ATOM 2519 N N . ARG B 1 106 ? -6.699 20.594 21.766 1 95.88 106 ARG B N 1
ATOM 2520 C CA . ARG B 1 106 ? -5.535 20.312 22.609 1 95.88 106 ARG B CA 1
ATOM 2521 C C . ARG B 1 106 ? -4.238 20.562 21.844 1 95.88 106 ARG B C 1
ATOM 2523 O O . ARG B 1 106 ? -4.137 20.25 20.656 1 95.88 106 ARG B O 1
ATOM 2530 N N . GLU B 1 107 ? -3.332 21.156 22.5 1 95.94 107 GLU B N 1
ATOM 2531 C CA . GLU B 1 107 ? -1.988 21.391 21.984 1 95.94 107 GLU B CA 1
ATOM 2532 C C . GLU B 1 107 ? -0.957 20.547 22.734 1 95.94 107 GLU B C 1
ATOM 2534 O O . GLU B 1 107 ? -0.983 20.469 23.953 1 95.94 107 GLU B O 1
ATOM 2539 N N . SER B 1 108 ? -0.077 19.844 22 1 95.56 108 SER B N 1
ATOM 2540 C CA . SER B 1 108 ? 0.996 19.078 22.609 1 95.56 108 SER B CA 1
ATOM 2541 C C . SER B 1 108 ? 2.307 19.25 21.844 1 95.56 108 SER B C 1
ATOM 2543 O O . SER B 1 108 ? 2.312 19.719 20.719 1 95.56 108 SER B O 1
ATOM 2545 N N . HIS B 1 109 ? 3.354 18.859 22.5 1 95.5 109 HIS B N 1
ATOM 2546 C CA . HIS B 1 109 ? 4.672 18.875 21.875 1 95.5 109 HIS B CA 1
ATOM 2547 C C . HIS B 1 109 ? 4.848 17.672 20.953 1 95.5 109 HIS B C 1
ATOM 2549 O O . HIS B 1 109 ? 4.359 16.578 21.25 1 95.5 109 HIS B O 1
ATOM 2555 N N . MET B 1 110 ? 5.488 17.891 19.828 1 90.94 110 MET B N 1
ATOM 2556 C CA . MET B 1 110 ? 5.812 16.828 18.891 1 90.94 110 MET B CA 1
ATOM 2557 C C . MET B 1 110 ? 7.277 16.891 18.469 1 90.94 110 MET B C 1
ATOM 2559 O O . MET B 1 110 ? 7.754 17.938 18.031 1 90.94 110 MET B O 1
ATOM 2563 N N . ASN B 1 111 ? 7.922 15.75 18.688 1 87.12 111 ASN B N 1
ATOM 2564 C CA . ASN B 1 111 ? 9.312 15.633 18.25 1 87.12 111 ASN B CA 1
ATOM 2565 C C . ASN B 1 111 ? 9.43 14.891 16.922 1 87.12 111 ASN B C 1
ATOM 2567 O O . ASN B 1 111 ? 9.836 13.727 16.891 1 87.12 111 ASN B O 1
ATOM 2571 N N . ALA B 1 112 ? 9.023 15.469 15.93 1 86.56 112 ALA B N 1
ATOM 2572 C CA . ALA B 1 112 ? 9.109 14.922 14.578 1 86.56 112 ALA B CA 1
ATOM 2573 C C . ALA B 1 112 ? 9.398 16.016 13.555 1 86.56 112 ALA B C 1
ATOM 2575 O O . ALA B 1 112 ? 9.117 17.188 13.797 1 86.56 112 ALA B O 1
ATOM 2576 N N . SER B 1 113 ? 10.023 15.641 12.586 1 89.56 113 SER B N 1
ATOM 2577 C CA . SER B 1 113 ? 10.234 16.547 11.461 1 89.56 113 SER B CA 1
ATOM 2578 C C . SER B 1 113 ? 9.273 16.234 10.32 1 89.56 113 SER B C 1
ATOM 2580 O O . SER B 1 113 ? 8.773 15.109 10.203 1 89.56 113 SER B O 1
ATOM 2582 N N . ILE B 1 114 ? 9.078 17.219 9.562 1 92.69 114 ILE B N 1
ATOM 2583 C CA . ILE B 1 114 ? 8.242 17 8.391 1 92.69 114 ILE B CA 1
ATOM 2584 C C . ILE B 1 114 ? 8.945 16.062 7.422 1 92.69 114 ILE B C 1
ATOM 2586 O O . ILE B 1 114 ? 10.172 16.078 7.316 1 92.69 114 ILE B O 1
ATOM 2590 N N . GLN B 1 115 ? 8.148 15.258 6.773 1 88.75 115 GLN B N 1
ATOM 2591 C CA . GLN B 1 115 ? 8.711 14.375 5.758 1 88.75 115 GLN B CA 1
ATOM 2592 C C . GLN B 1 115 ? 9.352 15.18 4.629 1 88.75 115 GLN B C 1
ATOM 2594 O O . GLN B 1 115 ? 8.742 16.094 4.086 1 88.75 115 GLN B O 1
ATOM 2599 N N . GLU B 1 116 ? 10.469 14.727 4.27 1 90.81 116 GLU B N 1
ATOM 2600 C CA . GLU B 1 116 ? 11.164 15.391 3.168 1 90.81 116 GLU B CA 1
ATOM 2601 C C . GLU B 1 116 ? 10.406 15.211 1.854 1 90.81 116 GLU B C 1
ATOM 2603 O O . GLU B 1 116 ? 9.867 14.133 1.585 1 90.81 116 GLU B O 1
ATOM 2608 N N . ARG B 1 117 ? 10.516 16.25 1.073 1 91.69 117 ARG B N 1
ATOM 2609 C CA . ARG B 1 117 ? 9.836 16.219 -0.22 1 91.69 117 ARG B CA 1
ATOM 2610 C C . ARG B 1 117 ? 10.562 15.289 -1.19 1 91.69 117 ARG B C 1
ATOM 2612 O O . ARG B 1 117 ? 9.93 14.516 -1.909 1 91.69 117 ARG B O 1
ATOM 2619 N N . CYS B 1 118 ? 11.844 15.391 -1.08 1 92.12 118 CYS B N 1
ATOM 2620 C CA . CYS B 1 118 ? 12.633 14.672 -2.074 1 92.12 118 CYS B CA 1
ATOM 2621 C C . CYS B 1 118 ? 13.023 13.289 -1.565 1 92.12 118 CYS B C 1
ATOM 2623 O O . CYS B 1 118 ? 13.242 13.102 -0.367 1 92.12 118 CYS B O 1
ATOM 2625 N N . ILE B 1 119 ? 13.055 12.367 -2.461 1 92.44 119 ILE B N 1
ATOM 2626 C CA . ILE B 1 119 ? 13.625 11.07 -2.123 1 92.44 119 ILE B CA 1
ATOM 2627 C C . ILE B 1 119 ? 15.07 11.25 -1.65 1 92.44 119 ILE B C 1
ATOM 2629 O O . ILE B 1 119 ? 15.883 11.859 -2.344 1 92.44 119 ILE B O 1
ATOM 2633 N N . SER B 1 120 ? 15.312 10.75 -0.482 1 88.94 120 SER B N 1
ATOM 2634 C CA . SER B 1 120 ? 16.625 10.938 0.127 1 88.94 120 SER B CA 1
ATOM 2635 C C . SER B 1 120 ? 17.719 10.266 -0.698 1 88.94 120 SER B C 1
ATOM 2637 O O . SER B 1 120 ? 17.453 9.336 -1.455 1 88.94 120 SER B O 1
ATOM 2639 N N . GLY B 1 121 ? 18.906 10.773 -0.471 1 88.31 121 GLY B N 1
ATOM 2640 C CA . GLY B 1 121 ? 20.062 10.234 -1.183 1 88.31 121 GLY B CA 1
ATOM 2641 C C . GLY B 1 121 ? 20.375 8.797 -0.799 1 88.31 121 GLY B C 1
ATOM 2642 O O . GLY B 1 121 ? 20.984 8.062 -1.579 1 88.31 121 GLY B O 1
ATOM 2643 N N . ASP B 1 122 ? 20 8.438 0.385 1 89.12 122 ASP B N 1
ATOM 2644 C CA . ASP B 1 122 ? 20.297 7.098 0.88 1 89.12 122 ASP B CA 1
ATOM 2645 C C . ASP B 1 122 ? 19.156 6.125 0.581 1 89.12 122 ASP B C 1
ATOM 2647 O O . ASP B 1 122 ? 19.234 4.949 0.942 1 89.12 122 ASP B O 1
ATOM 2651 N N . ALA B 1 123 ? 18.188 6.645 -0.133 1 93.44 123 ALA B N 1
ATOM 2652 C CA . ALA B 1 123 ? 17.094 5.766 -0.504 1 93.44 123 ALA B CA 1
ATOM 2653 C C . ALA B 1 123 ? 17.5 4.793 -1.603 1 93.44 123 ALA B C 1
ATOM 2655 O O . ALA B 1 123 ? 18.359 5.113 -2.438 1 93.44 123 ALA B O 1
ATOM 2656 N N . GLN B 1 124 ? 16.906 3.652 -1.597 1 92.94 124 GLN B N 1
ATOM 2657 C CA . GLN B 1 124 ? 17.125 2.619 -2.604 1 92.94 124 GLN B CA 1
ATOM 2658 C C . GLN B 1 124 ? 15.953 2.541 -3.582 1 92.94 124 GLN B C 1
ATOM 2660 O O . GLN B 1 124 ? 14.797 2.432 -3.168 1 92.94 124 GLN B O 1
ATOM 2665 N N . LEU B 1 125 ? 16.266 2.621 -4.809 1 93.5 125 LEU B N 1
ATOM 2666 C CA . LEU B 1 125 ? 15.242 2.371 -5.816 1 93.5 125 LEU B CA 1
ATOM 2667 C C . LEU B 1 125 ? 14.914 0.884 -5.895 1 93.5 125 LEU B C 1
ATOM 2669 O O . LEU B 1 125 ? 15.766 0.069 -6.25 1 93.5 125 LEU B O 1
ATOM 2673 N N . MET B 1 126 ? 13.695 0.592 -5.617 1 91 126 MET B N 1
ATOM 2674 C CA . MET B 1 126 ? 13.273 -0.806 -5.609 1 91 126 MET B CA 1
ATOM 2675 C C . MET B 1 126 ? 12.797 -1.24 -6.988 1 91 126 MET B C 1
ATOM 2677 O O . MET B 1 126 ? 13.047 -2.369 -7.41 1 91 126 MET B O 1
ATOM 2681 N N . SER B 1 127 ? 12.102 -0.346 -7.613 1 92.38 127 SER B N 1
ATOM 2682 C CA . SER B 1 127 ? 11.555 -0.702 -8.922 1 92.38 127 SER B CA 1
ATOM 2683 C C . SER B 1 127 ? 11.109 0.538 -9.688 1 92.38 127 SER B C 1
ATOM 2685 O O . SER B 1 127 ? 10.922 1.604 -9.102 1 92.38 127 SER B O 1
ATOM 2687 N N . SER B 1 128 ? 11.102 0.348 -11 1 93.31 128 SER B N 1
ATOM 2688 C CA . SER B 1 128 ? 10.453 1.272 -11.93 1 93.31 128 SER B CA 1
ATOM 2689 C C . SER B 1 128 ? 9.547 0.532 -12.898 1 93.31 128 SER B C 1
ATOM 2691 O O . SER B 1 128 ? 9.883 -0.555 -13.375 1 93.31 128 SER B O 1
ATOM 2693 N N . GLY B 1 129 ? 8.391 1.115 -13.148 1 93 129 GLY B N 1
ATOM 2694 C CA . GLY B 1 129 ? 7.398 0.526 -14.031 1 93 129 GLY B CA 1
ATOM 2695 C C . GLY B 1 129 ? 6.156 1.384 -14.195 1 93 129 GLY B C 1
ATOM 2696 O O . GLY B 1 129 ? 6.25 2.611 -14.258 1 93 129 GLY B O 1
ATOM 2697 N N . TYR B 1 130 ? 5.07 0.696 -14.367 1 93.62 130 TYR B N 1
ATOM 2698 C CA . TYR B 1 130 ? 3.826 1.453 -14.484 1 93.62 130 TYR B CA 1
ATOM 2699 C C . TYR B 1 130 ? 2.672 0.708 -13.82 1 93.62 130 TYR B C 1
ATOM 2701 O O . TYR B 1 130 ? 2.727 -0.514 -13.656 1 93.62 130 TYR B O 1
ATOM 2709 N N . VAL B 1 131 ? 1.689 1.462 -13.422 1 92.69 131 VAL B N 1
ATOM 2710 C CA . VAL B 1 131 ? 0.396 0.917 -13.016 1 92.69 131 VAL B CA 1
ATOM 2711 C C . VAL B 1 131 ? -0.669 1.309 -14.039 1 92.69 131 VAL B C 1
ATOM 2713 O O . VAL B 1 131 ? -0.488 2.262 -14.805 1 92.69 131 VAL B O 1
ATOM 2716 N N . GLY B 1 132 ? -1.736 0.507 -14.039 1 90.12 132 GLY B N 1
ATOM 2717 C CA . GLY B 1 132 ? -2.723 0.672 -15.094 1 90.12 132 GLY B CA 1
ATOM 2718 C C . GLY B 1 132 ? -2.43 -0.171 -16.328 1 90.12 132 GLY B C 1
ATOM 2719 O O . GLY B 1 132 ? -1.766 -1.205 -16.219 1 90.12 132 GLY B O 1
ATOM 2720 N N . SER B 1 133 ? -2.99 0.243 -17.406 1 87.12 133 SER B N 1
ATOM 2721 C CA . SER B 1 133 ? -2.816 -0.534 -18.625 1 87.12 133 SER B CA 1
ATOM 2722 C C . SER B 1 133 ? -1.702 0.044 -19.5 1 87.12 133 SER B C 1
ATOM 2724 O O . SER B 1 133 ? -1.358 1.221 -19.375 1 87.12 133 SER B O 1
ATOM 2726 N N . PRO B 1 134 ? -1.167 -0.802 -20.375 1 84.31 134 PRO B N 1
ATOM 2727 C CA . PRO B 1 134 ? -0.165 -0.277 -21.297 1 84.31 134 PRO B CA 1
ATOM 2728 C C . PRO B 1 134 ? -0.69 0.888 -22.141 1 84.31 134 PRO B C 1
ATOM 2730 O O . PRO B 1 134 ? 0.09 1.73 -22.594 1 84.31 134 PRO B O 1
ATOM 2733 N N . ASN B 1 135 ? -1.98 0.971 -22.297 1 84.38 135 ASN B N 1
ATOM 2734 C CA . ASN B 1 135 ? -2.578 2.035 -23.094 1 84.38 135 ASN B CA 1
ATOM 2735 C C . ASN B 1 135 ? -2.77 3.311 -22.281 1 84.38 135 ASN B C 1
ATOM 2737 O O . ASN B 1 135 ? -2.969 4.387 -22.844 1 84.38 135 ASN B O 1
ATOM 2741 N N . ASN B 1 136 ? -2.785 3.207 -20.984 1 83.94 136 ASN B N 1
ATOM 2742 C CA . ASN B 1 136 ? -2.865 4.328 -20.047 1 83.94 136 ASN B CA 1
ATOM 2743 C C . ASN B 1 136 ? -1.97 4.113 -18.844 1 83.94 136 ASN B C 1
ATOM 2745 O O . ASN B 1 136 ? -2.461 3.998 -17.719 1 83.94 136 ASN B O 1
ATOM 2749 N N . PRO B 1 137 ? -0.735 4.141 -19.141 1 88.94 137 PRO B N 1
ATOM 2750 C CA . PRO B 1 137 ? 0.199 3.846 -18.047 1 88.94 137 PRO B CA 1
ATOM 2751 C C . PRO B 1 137 ? 0.47 5.059 -17.172 1 88.94 137 PRO B C 1
ATOM 2753 O O . PRO B 1 137 ? 0.597 6.18 -17.672 1 88.94 137 PRO B O 1
ATOM 2756 N N . LEU B 1 138 ? 0.437 4.824 -15.922 1 91.5 138 LEU B N 1
ATOM 2757 C CA . LEU B 1 138 ? 1.036 5.766 -14.977 1 91.5 138 LEU B CA 1
ATOM 2758 C C . LEU B 1 138 ? 2.408 5.277 -14.523 1 91.5 138 LEU B C 1
ATOM 2760 O O . LEU B 1 138 ? 2.512 4.312 -13.766 1 91.5 138 LEU B O 1
ATOM 2764 N N . ASN B 1 139 ? 3.404 5.957 -14.992 1 91.94 139 ASN B N 1
ATOM 2765 C CA . ASN B 1 139 ? 4.766 5.551 -14.656 1 91.94 139 ASN B CA 1
ATOM 2766 C C . ASN B 1 139 ? 5.086 5.844 -13.195 1 91.94 139 ASN B C 1
ATOM 2768 O O . ASN B 1 139 ? 4.82 6.941 -12.703 1 91.94 139 ASN B O 1
ATOM 2772 N N . ILE B 1 140 ? 5.691 4.773 -12.555 1 93.19 140 ILE B N 1
ATOM 2773 C CA . ILE B 1 140 ? 5.934 4.906 -11.125 1 93.19 140 ILE B CA 1
ATOM 2774 C C . ILE B 1 140 ? 7.355 4.453 -10.797 1 93.19 140 ILE B C 1
ATOM 2776 O O . ILE B 1 140 ? 7.957 3.688 -11.547 1 93.19 140 ILE B O 1
ATOM 2780 N N . GLN B 1 141 ? 7.855 4.98 -9.688 1 93.81 141 GLN B N 1
ATOM 2781 C CA . GLN B 1 141 ? 9.055 4.492 -9.008 1 93.81 141 GLN B CA 1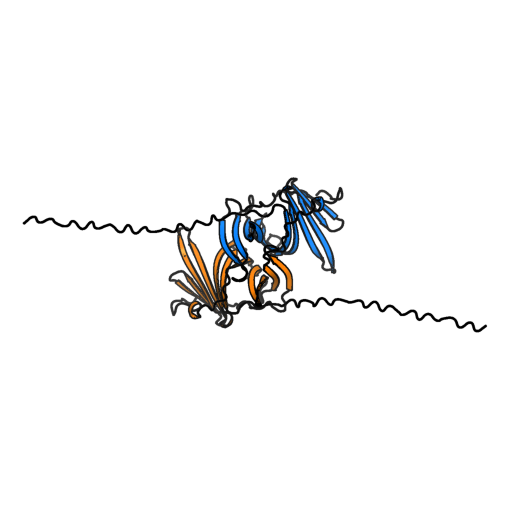
ATOM 2782 C C . GLN B 1 141 ? 8.758 4.152 -7.551 1 93.81 141 GLN B C 1
ATOM 2784 O O . GLN B 1 141 ? 8.031 4.879 -6.875 1 93.81 141 GLN B O 1
ATOM 2789 N N . THR B 1 142 ? 9.305 3.021 -7.141 1 93.69 142 THR B N 1
ATOM 2790 C CA . THR B 1 142 ? 9.211 2.631 -5.738 1 93.69 142 THR B CA 1
ATOM 2791 C C . THR B 1 142 ? 10.562 2.758 -5.047 1 93.69 142 THR B C 1
ATOM 2793 O O . THR B 1 142 ? 11.555 2.174 -5.496 1 93.69 142 THR B O 1
ATOM 2796 N N . TRP B 1 143 ? 10.516 3.502 -3.977 1 94.38 143 TRP B N 1
ATOM 2797 C CA . TRP B 1 143 ? 11.734 3.789 -3.234 1 94.38 143 TRP B CA 1
ATOM 2798 C C . TRP B 1 143 ? 11.633 3.283 -1.799 1 94.38 143 TRP B C 1
ATOM 2800 O O . TRP B 1 143 ? 10.586 3.41 -1.164 1 94.38 143 TRP B O 1
ATOM 2810 N N . ARG B 1 144 ? 12.719 2.811 -1.291 1 93.5 144 ARG B N 1
ATOM 2811 C CA . ARG B 1 144 ? 12.836 2.312 0.076 1 93.5 144 ARG B CA 1
ATOM 2812 C C . ARG B 1 144 ? 13.859 3.117 0.867 1 93.5 144 ARG B C 1
ATOM 2814 O O . ARG B 1 144 ? 14.961 3.387 0.375 1 93.5 144 ARG B O 1
ATOM 2821 N N . PHE B 1 145 ? 13.5 3.486 2.049 1 92.31 145 PHE B N 1
ATOM 2822 C CA . PHE B 1 145 ? 14.445 4.191 2.898 1 92.31 145 PHE B CA 1
ATOM 2823 C C . PHE B 1 145 ? 14.055 4.066 4.367 1 92.31 145 PHE B C 1
ATOM 2825 O O . PHE B 1 145 ? 12.93 3.688 4.684 1 92.31 145 PHE B O 1
ATOM 2832 N N . LYS B 1 146 ? 14.945 4.375 5.207 1 89.31 146 LYS B N 1
ATOM 2833 C CA . LYS B 1 146 ? 14.695 4.402 6.645 1 89.31 146 LYS B CA 1
ATOM 2834 C C . LYS B 1 146 ? 14.266 5.797 7.102 1 89.31 146 LYS B C 1
ATOM 2836 O O . LYS B 1 146 ? 14.82 6.801 6.645 1 89.31 146 LYS B O 1
ATOM 2841 N N . ILE B 1 147 ? 13.25 5.77 7.953 1 84.5 147 ILE B N 1
ATOM 2842 C CA . ILE B 1 147 ? 12.922 7.043 8.578 1 84.5 147 ILE B CA 1
ATOM 2843 C C . ILE B 1 147 ? 13.961 7.383 9.641 1 84.5 147 ILE B C 1
ATOM 2845 O O . ILE B 1 147 ? 14.172 6.617 10.586 1 84.5 147 ILE B O 1
ATOM 2849 N N . PRO B 1 148 ? 14.609 8.484 9.523 1 80.5 148 PRO B N 1
ATOM 2850 C CA . PRO B 1 148 ? 15.68 8.82 10.461 1 80.5 148 PRO B CA 1
ATOM 2851 C C . PRO B 1 148 ? 15.211 8.82 11.914 1 80.5 148 PRO B C 1
ATOM 2853 O O . PRO B 1 148 ? 14.133 9.344 12.219 1 80.5 148 PRO B O 1
ATOM 2856 N N . GLY B 1 149 ? 16 8.172 12.773 1 78.5 149 GLY B N 1
ATOM 2857 C CA . GLY B 1 149 ? 15.727 8.188 14.203 1 78.5 149 GLY B CA 1
ATOM 2858 C C . GLY B 1 149 ? 14.742 7.113 14.641 1 78.5 149 GLY B C 1
ATOM 2859 O O . GLY B 1 149 ? 14.344 7.066 15.805 1 78.5 149 GLY B O 1
ATOM 2860 N N . THR B 1 150 ? 14.312 6.375 13.625 1 82.12 150 THR B N 1
ATOM 2861 C CA . THR B 1 150 ? 13.375 5.312 13.961 1 82.12 150 THR B CA 1
ATOM 2862 C C . THR B 1 150 ? 13.828 3.977 13.375 1 82.12 150 THR B C 1
ATOM 2864 O O . THR B 1 150 ? 14.812 3.924 12.633 1 82.12 150 THR B O 1
ATOM 2867 N N . ASP B 1 151 ? 13.156 2.973 13.75 1 84.38 151 ASP B N 1
ATOM 2868 C CA . ASP B 1 151 ? 13.375 1.653 13.172 1 84.38 151 ASP B CA 1
ATOM 2869 C C . ASP B 1 151 ? 12.352 1.355 12.078 1 84.38 151 ASP B C 1
ATOM 2871 O O . ASP B 1 151 ? 12.141 0.196 11.711 1 84.38 151 ASP B O 1
ATOM 2875 N N . ILE B 1 152 ? 11.789 2.414 11.586 1 87.38 152 ILE B N 1
ATOM 2876 C CA . ILE B 1 152 ? 10.742 2.258 10.578 1 87.38 152 ILE B CA 1
ATOM 2877 C C . ILE B 1 152 ? 11.367 2.268 9.188 1 87.38 152 ILE B C 1
ATOM 2879 O O . ILE B 1 152 ? 12.203 3.119 8.883 1 87.38 152 ILE B O 1
ATOM 2883 N N . ILE B 1 153 ? 11 1.271 8.445 1 88.69 153 ILE B N 1
ATOM 2884 C CA . ILE B 1 153 ? 11.289 1.223 7.016 1 88.69 153 ILE B CA 1
ATOM 2885 C C . ILE B 1 153 ? 10.086 1.734 6.227 1 88.69 153 ILE B C 1
ATOM 2887 O O . ILE B 1 153 ? 8.953 1.333 6.488 1 88.69 153 ILE B O 1
ATOM 2891 N N . ASN B 1 154 ? 10.422 2.633 5.312 1 89.94 154 ASN B N 1
ATOM 2892 C CA . ASN B 1 154 ? 9.391 3.281 4.508 1 89.94 154 ASN B CA 1
ATOM 2893 C C . ASN B 1 154 ? 9.57 2.988 3.021 1 89.94 154 ASN B C 1
ATOM 2895 O O . ASN B 1 154 ? 10.695 2.992 2.514 1 89.94 154 ASN B O 1
ATOM 2899 N N . TYR B 1 155 ? 8.469 2.662 2.383 1 89.19 155 TYR B N 1
ATOM 2900 C CA . TYR B 1 155 ? 8.367 2.516 0.936 1 89.19 155 TYR B CA 1
ATOM 2901 C C . TYR B 1 155 ? 7.469 3.592 0.341 1 89.19 155 TYR B C 1
ATOM 2903 O O . TYR B 1 155 ? 6.305 3.719 0.728 1 89.19 155 TYR B O 1
ATOM 2911 N N . ARG B 1 156 ? 7.984 4.367 -0.651 1 92.12 156 ARG B N 1
ATOM 2912 C CA . ARG B 1 156 ? 7.188 5.367 -1.356 1 92.12 156 ARG B CA 1
ATOM 2913 C C . ARG B 1 156 ? 7.07 5.027 -2.838 1 92.12 156 ARG B C 1
ATOM 2915 O O . ARG B 1 156 ? 8.078 4.742 -3.496 1 92.12 156 ARG B O 1
ATOM 2922 N N . MET B 1 157 ? 5.891 4.992 -3.248 1 91.19 157 MET B N 1
ATOM 2923 C CA . MET B 1 157 ? 5.625 4.922 -4.68 1 91.19 157 MET B CA 1
ATOM 2924 C C . MET B 1 157 ? 5.25 6.293 -5.234 1 91.19 157 MET B C 1
ATOM 2926 O O . MET B 1 157 ? 4.301 6.918 -4.762 1 91.19 157 MET B O 1
ATOM 2930 N N . LEU B 1 158 ? 6.023 6.719 -6.203 1 93.06 158 LEU B N 1
ATOM 2931 C CA . LEU B 1 158 ? 5.84 8.039 -6.797 1 93.06 158 LEU B CA 1
ATOM 2932 C C . LEU B 1 158 ? 5.637 7.938 -8.305 1 93.06 158 LEU B C 1
ATOM 2934 O O . LEU B 1 158 ? 6.172 7.031 -8.945 1 93.06 158 LEU B O 1
ATOM 2938 N N . THR B 1 159 ? 4.93 8.875 -8.789 1 90.12 159 THR B N 1
ATOM 2939 C CA . THR B 1 159 ? 4.836 9.023 -10.242 1 90.12 159 THR B CA 1
ATOM 2940 C C . THR B 1 159 ? 5.445 10.344 -10.688 1 90.12 159 THR B C 1
ATOM 2942 O O . THR B 1 159 ? 5.336 11.352 -9.984 1 90.12 159 THR B O 1
ATOM 2945 N N . LEU B 1 160 ? 6.043 10.242 -11.75 1 84.19 160 LEU B N 1
ATOM 2946 C CA . LEU B 1 160 ? 6.465 11.477 -12.406 1 84.19 160 LEU B CA 1
ATOM 2947 C C . LEU B 1 160 ? 5.461 11.898 -13.477 1 84.19 160 LEU B C 1
ATOM 2949 O O . LEU B 1 160 ? 5.098 11.102 -14.344 1 84.19 160 LEU B O 1
ATOM 2953 N N . THR B 1 161 ? 4.973 13.07 -13.312 1 79.56 161 THR B N 1
ATOM 2954 C CA . THR B 1 161 ? 4.008 13.57 -14.281 1 79.56 161 THR B CA 1
ATOM 2955 C C . THR B 1 161 ? 4.621 14.688 -15.125 1 79.56 161 THR B C 1
ATOM 2957 O O . THR B 1 161 ? 5.633 15.281 -14.742 1 79.56 161 THR B O 1
ATOM 2960 N N . SER B 1 162 ? 4.082 14.711 -16.297 1 66.81 162 SER B N 1
ATOM 2961 C CA . SER B 1 162 ? 4.434 15.875 -17.109 1 66.81 162 SER B CA 1
ATOM 2962 C C . SER B 1 162 ? 3.752 17.141 -16.578 1 66.81 162 SER B C 1
ATOM 2964 O O . SER B 1 162 ? 2.594 17.094 -16.156 1 66.81 162 SER B O 1
ATOM 2966 N N . PRO B 1 163 ? 4.168 18.109 -16.719 1 62.75 163 PRO B N 1
ATOM 2967 C CA . PRO B 1 163 ? 5.543 18.469 -17.062 1 62.75 163 PRO B CA 1
ATOM 2968 C C . PRO B 1 163 ? 6.547 18.078 -15.977 1 62.75 163 PRO B C 1
ATOM 2970 O O . PRO B 1 163 ? 7.57 18.75 -15.812 1 62.75 163 PRO B O 1
ATOM 2973 N N . GLY B 1 164 ? 6.523 17.203 -15.164 1 66.56 164 GLY B N 1
ATOM 2974 C CA . GLY B 1 164 ? 7.586 16.766 -14.273 1 66.56 164 GLY B CA 1
ATOM 2975 C C . GLY B 1 164 ? 7.164 16.703 -12.812 1 66.56 164 GLY B C 1
ATOM 2976 O O . GLY B 1 164 ? 8 16.812 -11.914 1 66.56 164 GLY B O 1
ATOM 2977 N N . GLU B 1 165 ? 6.055 16.828 -12.602 1 81.75 165 GLU B N 1
ATOM 2978 C CA . GLU B 1 165 ? 5.605 16.797 -11.211 1 81.75 165 GLU B CA 1
ATOM 2979 C C . GLU B 1 165 ? 5.672 15.391 -10.633 1 81.75 165 GLU B C 1
ATOM 2981 O O . GLU B 1 165 ? 5.238 14.43 -11.273 1 81.75 165 GLU B O 1
ATOM 2986 N N . CYS B 1 166 ? 6.363 15.406 -9.523 1 92.38 166 CYS B N 1
ATOM 2987 C CA . CYS B 1 166 ? 6.445 14.18 -8.75 1 92.38 166 CYS B CA 1
ATOM 2988 C C . CYS B 1 166 ? 5.285 14.078 -7.766 1 92.38 166 CYS B C 1
ATOM 2990 O O . CYS B 1 166 ? 5.129 14.93 -6.891 1 92.38 166 CYS B O 1
ATOM 2992 N N . LEU B 1 167 ? 4.434 13.117 -7.98 1 95.25 167 LEU B N 1
ATOM 2993 C CA . LEU B 1 167 ? 3.252 13.016 -7.129 1 95.25 167 LEU B CA 1
ATOM 2994 C C . LEU B 1 167 ? 3.266 11.711 -6.34 1 95.25 167 LEU B C 1
ATOM 2996 O O . LEU B 1 167 ? 3.652 10.664 -6.867 1 95.25 167 LEU B O 1
ATOM 3000 N N . PRO B 1 168 ? 2.895 11.805 -5.098 1 95.06 168 PRO B N 1
ATOM 3001 C CA . PRO B 1 168 ? 2.812 10.57 -4.305 1 95.06 168 PRO B CA 1
ATOM 3002 C C . PRO B 1 168 ? 1.624 9.695 -4.695 1 95.06 168 PRO B C 1
ATOM 3004 O O . PRO B 1 168 ? 0.549 10.219 -5.012 1 95.06 168 PRO B O 1
ATOM 3007 N N . VAL B 1 169 ? 1.808 8.453 -4.668 1 94.75 169 VAL B N 1
ATOM 3008 C CA . VAL B 1 169 ? 0.752 7.496 -4.988 1 94.75 169 VAL B CA 1
ATOM 3009 C C . VAL B 1 169 ? 0.471 6.609 -3.777 1 94.75 169 VAL B C 1
ATOM 3011 O O . VAL B 1 169 ? -0.687 6.309 -3.477 1 94.75 169 VAL B O 1
ATOM 3014 N N . LEU B 1 170 ? 1.552 6.207 -3.178 1 95.12 170 LEU B N 1
ATOM 3015 C CA . LEU B 1 170 ? 1.455 5.273 -2.062 1 95.12 170 LEU B CA 1
ATOM 3016 C C . LEU B 1 170 ? 2.641 5.434 -1.116 1 95.12 170 LEU B C 1
ATOM 3018 O O . LEU B 1 170 ? 3.756 5.719 -1.555 1 95.12 170 LEU B O 1
ATOM 3022 N N . GLN B 1 171 ? 2.322 5.176 0.115 1 94.75 171 GLN B N 1
ATOM 3023 C CA . GLN B 1 171 ? 3.355 5.004 1.129 1 94.75 171 GLN B CA 1
ATOM 3024 C C . GLN B 1 171 ? 3.041 3.822 2.043 1 94.75 171 GLN B C 1
ATOM 3026 O O . GLN B 1 171 ? 1.902 3.66 2.486 1 94.75 171 GLN B O 1
ATOM 3031 N N . ALA B 1 172 ? 3.998 2.99 2.17 1 94.25 172 ALA B N 1
ATOM 3032 C CA . ALA B 1 172 ? 3.902 1.89 3.127 1 94.25 172 ALA B CA 1
ATOM 3033 C C . ALA B 1 172 ? 5.055 1.929 4.125 1 94.25 172 ALA B C 1
ATOM 3035 O O . ALA B 1 172 ? 6.18 2.289 3.771 1 94.25 172 ALA B O 1
ATOM 3036 N N . GLU B 1 173 ? 4.777 1.563 5.312 1 92.31 173 GLU B N 1
ATOM 3037 C CA . GLU B 1 173 ? 5.828 1.561 6.328 1 92.31 173 GLU B CA 1
ATOM 3038 C C . GLU B 1 173 ? 5.641 0.408 7.312 1 92.31 173 GLU B C 1
ATOM 3040 O O . GLU B 1 173 ? 4.512 0.005 7.598 1 92.31 173 GLU B O 1
ATOM 3045 N N . HIS B 1 174 ? 6.766 -0.042 7.75 1 89.06 174 HIS B N 1
ATOM 3046 C CA . HIS B 1 174 ? 6.723 -1.055 8.797 1 89.06 174 HIS B CA 1
ATOM 3047 C C . HIS B 1 174 ? 7.965 -0.983 9.688 1 89.06 174 HIS B C 1
ATOM 3049 O O . HIS B 1 174 ? 8.992 -0.438 9.273 1 89.06 174 HIS B O 1
ATOM 3055 N N . GLY B 1 175 ? 7.836 -1.454 10.859 1 88.69 175 GLY B N 1
ATOM 3056 C CA . GLY B 1 175 ? 8.938 -1.48 11.812 1 88.69 175 GLY B CA 1
ATOM 3057 C C . GLY B 1 175 ? 8.492 -1.252 13.242 1 88.69 175 GLY B C 1
ATOM 3058 O O . GLY B 1 175 ? 7.297 -1.323 13.547 1 88.69 175 GLY B O 1
ATOM 3059 N N . PHE B 1 176 ? 9.469 -1.098 14.031 1 86.75 176 PHE B N 1
ATOM 3060 C CA . PHE B 1 176 ? 9.172 -0.865 15.445 1 86.75 176 PHE B CA 1
ATOM 3061 C C . PHE B 1 176 ? 9.266 0.62 15.781 1 86.75 176 PHE B C 1
ATOM 3063 O O . PHE B 1 176 ? 10.188 1.306 15.336 1 86.75 176 PHE B O 1
ATOM 3070 N N . LEU B 1 177 ? 8.148 1.04 16.375 1 80.81 177 LEU B N 1
ATOM 3071 C CA . LEU B 1 177 ? 8.102 2.393 16.922 1 80.81 177 LEU B CA 1
ATOM 3072 C C . LEU B 1 177 ? 7.691 2.375 18.391 1 80.81 177 LEU B C 1
ATOM 3074 O O . LEU B 1 177 ? 6.605 1.903 18.734 1 80.81 177 LEU B O 1
ATOM 3078 N N . ASP B 1 178 ? 8.586 2.828 19.297 1 79 178 ASP B N 1
ATOM 3079 C CA . ASP B 1 178 ? 8.328 2.893 20.719 1 79 178 ASP B CA 1
ATOM 3080 C C . ASP B 1 178 ? 7.891 1.533 21.266 1 79 178 ASP B C 1
ATOM 3082 O O . ASP B 1 178 ? 6.898 1.438 21.984 1 79 178 ASP B O 1
ATOM 3086 N N . GLY B 1 179 ? 8.508 0.465 20.781 1 78.19 179 GLY B N 1
ATOM 3087 C CA . GLY B 1 179 ? 8.289 -0.878 21.297 1 78.19 179 GLY B CA 1
ATOM 3088 C C . GLY B 1 179 ? 7.113 -1.578 20.625 1 78.19 179 GLY B C 1
ATOM 3089 O O . GLY B 1 179 ? 6.852 -2.752 20.906 1 78.19 179 GLY B O 1
ATOM 3090 N N . ALA B 1 180 ? 6.402 -0.828 19.75 1 83.69 180 ALA B N 1
ATOM 3091 C CA . ALA B 1 180 ? 5.258 -1.424 19.062 1 83.69 180 ALA B CA 1
ATOM 3092 C C . ALA B 1 180 ? 5.566 -1.663 17.594 1 83.69 180 ALA B C 1
ATOM 3094 O O . ALA B 1 180 ? 6.195 -0.827 16.938 1 83.69 180 ALA B O 1
ATOM 3095 N N . TYR B 1 181 ? 5.207 -2.787 17.109 1 85.06 181 TYR B N 1
ATOM 3096 C CA . TYR B 1 181 ? 5.312 -3.023 15.68 1 85.06 181 TYR B CA 1
ATOM 3097 C C . TYR B 1 181 ? 4.215 -2.283 14.922 1 85.06 181 TYR B C 1
ATOM 3099 O O . TYR B 1 181 ? 3.045 -2.338 15.305 1 85.06 181 TYR B O 1
ATOM 3107 N N . SER B 1 182 ? 4.637 -1.612 13.992 1 88 182 SER B N 1
ATOM 3108 C CA . SER B 1 182 ? 3.711 -0.835 13.172 1 88 182 SER B CA 1
ATOM 3109 C C . SER B 1 182 ? 3.84 -1.191 11.695 1 88 182 SER B C 1
ATOM 3111 O O . SER B 1 182 ? 4.949 -1.39 11.195 1 88 182 SER B O 1
ATOM 3113 N N . ALA B 1 183 ? 2.734 -1.413 11.031 1 88.81 183 ALA B N 1
ATOM 3114 C CA . ALA B 1 183 ? 2.645 -1.537 9.578 1 88.81 183 ALA B CA 1
ATOM 3115 C C . ALA B 1 183 ? 1.451 -0.756 9.039 1 88.81 183 ALA B C 1
ATOM 3117 O O . ALA B 1 183 ? 0.302 -1.05 9.375 1 88.81 183 ALA B O 1
ATOM 3118 N N . MET B 1 184 ? 1.746 0.245 8.289 1 91.69 184 MET B N 1
ATOM 3119 C CA . MET B 1 184 ? 0.728 1.158 7.777 1 91.69 184 MET B CA 1
ATOM 3120 C C . MET B 1 184 ? 0.868 1.34 6.27 1 91.69 184 MET B C 1
ATOM 3122 O O . MET B 1 184 ? 1.98 1.329 5.738 1 91.69 184 MET B O 1
ATOM 3126 N N . THR B 1 185 ? -0.209 1.438 5.66 1 93.69 185 THR B N 1
ATOM 3127 C CA . THR B 1 185 ? -0.266 1.755 4.238 1 93.69 185 THR B CA 1
ATOM 3128 C C . THR B 1 185 ? -1.121 2.994 3.994 1 93.69 185 THR B C 1
ATOM 3130 O O . THR B 1 185 ? -2.215 3.119 4.551 1 93.69 185 THR B O 1
ATOM 3133 N N . TYR B 1 186 ? -0.606 3.869 3.207 1 94.75 186 TYR B N 1
ATOM 3134 C CA . TYR B 1 186 ? -1.272 5.105 2.811 1 94.75 186 TYR B CA 1
ATOM 3135 C C . TYR B 1 186 ? -1.483 5.152 1.303 1 94.75 186 TYR B C 1
ATOM 3137 O O . TYR B 1 186 ? -0.522 5.27 0.539 1 94.75 186 TYR B O 1
ATOM 3145 N N . ILE B 1 187 ? -2.691 5.043 0.92 1 93.06 187 ILE B N 1
ATOM 3146 C CA . ILE B 1 187 ? -3.037 5.242 -0.483 1 93.06 187 ILE B CA 1
ATOM 3147 C C . ILE B 1 187 ? -3.369 6.711 -0.727 1 93.06 187 ILE B C 1
ATOM 3149 O O . ILE B 1 187 ? -4.332 7.238 -0.166 1 93.06 187 ILE B O 1
ATOM 3153 N N . ILE B 1 188 ? -2.635 7.344 -1.588 1 95.12 188 ILE B N 1
ATOM 3154 C CA . ILE B 1 188 ? -2.736 8.789 -1.773 1 95.12 188 ILE B CA 1
ATOM 3155 C C . ILE B 1 188 ? -3.385 9.094 -3.121 1 95.12 188 ILE B C 1
ATOM 3157 O O . ILE B 1 188 ? -2.84 8.742 -4.172 1 95.12 188 ILE B O 1
ATOM 3161 N N . SER B 1 189 ? -4.539 9.766 -3.064 1 94.56 189 SER B N 1
ATOM 3162 C CA . SER B 1 189 ? -5.312 10.008 -4.277 1 94.56 189 SER B CA 1
ATOM 3163 C C . SER B 1 189 ? -5.758 11.469 -4.363 1 94.56 189 SER B C 1
ATOM 3165 O O . SER B 1 189 ? -5.637 12.211 -3.391 1 94.56 189 SER B O 1
ATOM 3167 N N . ASP B 1 190 ? -6.145 11.875 -5.523 1 94.56 190 ASP B N 1
ATOM 3168 C CA . ASP B 1 190 ? -6.73 13.188 -5.797 1 94.56 190 ASP B CA 1
ATOM 3169 C C . ASP B 1 190 ? -5.797 14.312 -5.352 1 94.56 190 ASP B C 1
ATOM 3171 O O . ASP B 1 190 ? -6.223 15.242 -4.676 1 94.56 190 ASP B O 1
ATOM 3175 N N . VAL B 1 191 ? -4.617 14.125 -5.754 1 94.69 191 VAL B N 1
ATOM 3176 C CA . VAL B 1 191 ? -3.623 15.141 -5.418 1 94.69 191 VAL B CA 1
ATOM 3177 C C . VAL B 1 191 ? -3.893 16.406 -6.219 1 94.69 191 VAL B C 1
ATOM 3179 O O . VAL B 1 191 ? -3.99 16.375 -7.445 1 94.69 191 VAL B O 1
ATOM 3182 N N . ARG B 1 192 ? -4.039 17.438 -5.535 1 91.81 192 ARG B N 1
ATOM 3183 C CA . ARG B 1 192 ? -4.199 18.75 -6.125 1 91.81 192 ARG B CA 1
ATOM 3184 C C . ARG B 1 192 ? -3.096 19.703 -5.66 1 91.81 192 ARG B C 1
ATOM 3186 O O . ARG B 1 192 ? -2.938 19.938 -4.457 1 91.81 192 ARG B O 1
ATOM 3193 N N . ILE B 1 193 ? -2.402 20.125 -6.734 1 88.88 193 ILE B N 1
ATOM 3194 C CA . ILE B 1 193 ? -1.316 21.047 -6.43 1 88.88 193 ILE B CA 1
ATOM 3195 C C . ILE B 1 193 ? -1.86 22.469 -6.336 1 88.88 193 ILE B C 1
ATOM 3197 O O . ILE B 1 193 ? -2.127 23.109 -7.355 1 88.88 193 ILE B O 1
ATOM 3201 N N . ASN B 1 194 ? -2.58 22.656 -5.348 1 74.44 194 ASN B N 1
ATOM 3202 C CA . ASN B 1 194 ? -3.07 24.016 -5.141 1 74.44 194 ASN B CA 1
ATOM 3203 C C . ASN B 1 194 ? -2.602 24.578 -3.803 1 74.44 194 ASN B C 1
ATOM 3205 O O . ASN B 1 194 ? -2.428 23.844 -2.836 1 74.44 194 ASN B O 1
ATOM 3209 N N . HIS B 1 195 ? -2.262 25.734 -3.863 1 75.06 195 HIS B N 1
ATOM 3210 C CA . HIS B 1 195 ? -1.787 26.438 -2.678 1 75.06 195 HIS B CA 1
ATOM 3211 C C . HIS B 1 195 ? -2.93 26.703 -1.703 1 75.06 195 HIS B C 1
ATOM 3213 O O . HIS B 1 195 ? -3.619 27.734 -1.811 1 75.06 195 HIS B O 1
ATOM 3219 N N . ALA B 1 196 ? -3.164 25.609 -0.902 1 78.19 196 ALA B N 1
ATOM 3220 C CA . ALA B 1 196 ? -4.102 25.891 0.177 1 78.19 196 ALA B CA 1
ATOM 3221 C C . ALA B 1 196 ? -3.734 27.203 0.886 1 78.19 196 ALA B C 1
ATOM 3223 O O . ALA B 1 196 ? -2.553 27.5 1.071 1 78.19 196 ALA B O 1
ATOM 3224 N N . PRO B 1 197 ? -4.801 27.906 1.173 1 85.88 197 PRO B N 1
ATOM 3225 C CA . PRO B 1 197 ? -4.512 29.109 1.945 1 85.88 197 PRO B CA 1
ATOM 3226 C C . PRO B 1 197 ? -3.775 28.812 3.252 1 85.88 197 PRO B C 1
ATOM 3228 O O . PRO B 1 197 ? -4.031 27.797 3.889 1 85.88 197 PRO B O 1
ATOM 3231 N N . ARG B 1 198 ? -2.965 29.75 3.588 1 86.69 198 ARG B N 1
ATOM 3232 C CA . ARG B 1 198 ? -2.152 29.594 4.789 1 86.69 198 ARG B CA 1
ATOM 3233 C C . ARG B 1 198 ? -3.027 29.391 6.02 1 86.69 198 ARG B C 1
ATOM 3235 O O . ARG B 1 198 ? -2.643 28.672 6.949 1 86.69 198 ARG B O 1
ATOM 3242 N N . ALA B 1 199 ? -4.184 29.906 6.035 1 90.19 199 ALA B N 1
ATOM 3243 C CA . ALA B 1 199 ? -5.062 29.922 7.203 1 90.19 199 ALA B CA 1
ATOM 3244 C C . ALA B 1 199 ? -5.543 28.516 7.543 1 90.19 199 ALA B C 1
ATOM 3246 O O . ALA B 1 199 ? -5.93 28.25 8.68 1 90.19 199 ALA B O 1
ATOM 3247 N N . VAL B 1 200 ? -5.5 27.641 6.562 1 93.38 200 VAL B N 1
ATOM 3248 C CA . VAL B 1 200 ? -5.977 26.297 6.816 1 93.38 200 VAL B CA 1
ATOM 3249 C C . VAL B 1 200 ? -5.066 25.594 7.824 1 93.38 200 VAL B C 1
ATOM 3251 O O . VAL B 1 200 ? -5.477 24.656 8.5 1 93.38 200 VAL B O 1
ATOM 3254 N N . PHE B 1 201 ? -3.865 26.078 7.973 1 94.44 201 PHE B N 1
ATOM 3255 C CA . PHE B 1 201 ? -2.879 25.453 8.844 1 94.44 201 PHE B CA 1
ATOM 3256 C C . PHE B 1 201 ? -2.852 26.141 10.211 1 94.44 201 PHE B C 1
ATOM 3258 O O . PHE B 1 201 ? -2.062 25.766 11.078 1 94.44 201 PHE B O 1
ATOM 3265 N N . ASP B 1 202 ? -3.709 27.094 10.398 1 93.38 202 ASP B N 1
ATOM 3266 C CA . ASP B 1 202 ? -3.744 27.797 11.68 1 93.38 202 ASP B CA 1
ATOM 3267 C C . ASP B 1 202 ? -4.715 27.125 12.648 1 93.38 202 ASP B C 1
ATOM 3269 O O . ASP B 1 202 ? -5.855 26.828 12.289 1 93.38 202 ASP B O 1
ATOM 3273 N N . PRO B 1 203 ? -4.152 26.844 13.805 1 91 203 PRO B N 1
ATOM 3274 C CA . PRO B 1 203 ? -5.117 26.406 14.812 1 91 203 PRO B CA 1
ATOM 3275 C C . PRO B 1 203 ? -6.062 27.516 15.258 1 91 203 PRO B C 1
ATOM 3277 O O . PRO B 1 203 ? -5.816 28.688 14.977 1 91 203 PRO B O 1
ATOM 3280 N N . PRO B 1 204 ? -7.148 27.016 15.883 1 86 204 PRO B N 1
ATOM 3281 C CA . PRO B 1 204 ? -8.023 28.062 16.422 1 86 204 PRO B CA 1
ATOM 3282 C C . PRO B 1 204 ? -7.332 28.922 17.484 1 86 204 PRO B C 1
ATOM 3284 O O . PRO B 1 204 ? -6.496 28.406 18.25 1 86 204 PRO B O 1
ATOM 3287 N N . LEU B 1 205 ? -7.566 30.141 17.422 1 78.31 205 LEU B N 1
ATOM 3288 C CA . LEU B 1 205 ? -6.902 31.109 18.297 1 78.31 205 LEU B CA 1
ATOM 3289 C C . LEU B 1 205 ? -7.379 30.953 19.734 1 78.31 205 LEU B C 1
ATOM 3291 O O . LEU B 1 205 ? -8.578 31.031 20.016 1 78.31 205 LEU B O 1
ATOM 3295 N N . ASN B 1 206 ? -6.387 30.672 20.562 1 71.25 206 ASN B N 1
ATOM 3296 C CA . ASN B 1 206 ? -6.48 30.75 22.016 1 71.25 206 ASN B CA 1
ATOM 3297 C C . ASN B 1 206 ? -7.539 29.812 22.562 1 71.25 206 ASN B C 1
ATOM 3299 O O . ASN B 1 206 ? -8.188 30.109 23.562 1 71.25 206 ASN B O 1
ATOM 3303 N N . THR B 1 207 ? -7.762 28.75 21.859 1 81.31 207 THR B N 1
ATOM 3304 C CA . THR B 1 207 ? -8.797 27.859 22.375 1 81.31 207 THR B CA 1
ATOM 3305 C C . THR B 1 207 ? -8.227 26.484 22.688 1 81.31 207 THR B C 1
ATOM 3307 O O . THR B 1 207 ? -8.891 25.656 23.328 1 81.31 207 THR B O 1
ATOM 3310 N N . CYS B 1 208 ? -6.906 26.344 22.375 1 90.12 208 CYS B N 1
ATOM 3311 C CA . CYS B 1 208 ? -6.383 25 22.594 1 90.12 208 CYS B CA 1
ATOM 3312 C C . CYS B 1 208 ? -5.758 24.875 23.984 1 90.12 208 CYS B C 1
ATOM 3314 O O . CYS B 1 208 ? -5.031 25.766 24.422 1 90.12 208 CYS B O 1
ATOM 3316 N N . VAL B 1 209 ? -6.078 23.828 24.656 1 91.38 209 VAL B N 1
ATOM 3317 C CA . VAL B 1 209 ? -5.5 23.531 25.953 1 91.38 209 VAL B CA 1
ATOM 3318 C C . VAL B 1 209 ? -4.172 22.797 25.781 1 91.38 209 VAL B C 1
ATOM 3320 O O . VAL B 1 209 ? -4.09 21.828 25.031 1 91.38 209 VAL B O 1
ATOM 3323 N N . ARG B 1 210 ? -3.154 23.359 26.453 1 89.62 210 ARG B N 1
ATOM 3324 C CA . ARG B 1 210 ? -1.852 22.703 26.391 1 89.62 210 ARG B CA 1
ATOM 3325 C C . ARG B 1 210 ? -1.814 21.484 27.297 1 89.62 210 ARG B C 1
ATOM 3327 O O . ARG B 1 210 ? -2.273 21.531 28.438 1 89.62 210 ARG B O 1
ATOM 3334 N N . VAL B 1 211 ? -1.331 20.422 26.656 1 88.38 211 VAL B N 1
ATOM 3335 C CA . VAL B 1 211 ? -1.193 19.203 27.422 1 88.38 211 VAL B CA 1
ATOM 3336 C C . VAL B 1 211 ? 0.27 18.766 27.453 1 88.38 211 VAL B C 1
ATOM 3338 O O . VAL B 1 211 ? 1.017 19.016 26.5 1 88.38 211 VAL B O 1
#

Nearest PDB structures (foldseek):
  6jl9-assembly1_A  TM=8.007E-01  e=4.066E-10  Xenopus tropicalis
  8i34-assembly4_G  TM=7.677E-01  e=1.934E-10  Haliclona sp.
  6jld-assembly2_D  TM=7.847E-01  e=4.272E-10  Homo sapiens
  8i34-assembly4_H  TM=7.754E-01  e=1.150E-09  Haliclona sp.
  6jld-assembly2_C  TM=7.698E-01  e=1.796E-09  Homo sapiens

Sequence (422 aa):
MSFWASLALYTPLLLILYTEIHPIQSITRCCLPDNFRSHMDVTGGFLSNDGPRFVDSRVLLYFDYPTQRTRTETTVHLPNGLTFLHTEIADFGKHRVFKMDGANCRESHMNASIQERCISGDAQLMSSGYVGSPNNPLNIQTWRFKIPGTDIINYRMLTLTSPGECLPVLQAEHGFLDGAYSAMTYIISDVRINHAPRAVFDPPLNTCVRVMSFWASLALYTPLLLILYTEIHPIQSITRCCLPDNFRSHMDVTGGFLSNDGPRFVDSRVLLYFDYPTQRTRTETTVHLPNGLTFLHTEIADFGKHRVFKMDGANCRESHMNASIQERCISGDAQLMSSGYVGSPNNPLNIQTWRFKIPGTDIINYRMLTLTSPGECLPVLQAEHGFLDGAYSAMTYIISDVRINHAPRAVFDPPLNTCVRV

Secondary structure (DSSP, 8-state):
------------------------------B--SEEEEEEEEEEEEEETTEEEEEEEEEEEEEETTTTEEEEEEEEE-TTS-EEEEEEEEETTTTEEEEEETTEEEEEE---PPPPSBPPTT-EEEEEEEEEETTEEEEEEEEEEEPTTSEEEEEEEEEEETTTEEEEEEEEEEEEETTEEEEEEEEEEEEE-----GGGGPPPTT-PEE-/------------------------------B--SEEEEEEEEEEEEEETTEEEEEEEEEEEEEETTTTEEEEEEEEE-TTS-EEEEEEEEETTTTEEEEEETTEEEEEE---PPPPSBPPTT-EEEEEEEEEETTEEEEEEEEEEEPTTSEEEEEEEEEEETTTEEEEEEEEEEEEETTEEEEEEEEEEEEE-----GGGGPPPTT-PEE-

Radius of gyration: 28.73 Å; Cα contacts (8 Å, |Δi|>4): 935; chains: 2; bounding box: 135×83×91 Å

InterPro domains:
  IPR001299 Ependymin [PTHR10697] (13-209)

Organism: Crassostrea virginica (NCBI:txid6565)